Protein AF-A0A0L0SJF6-F1 (afdb_monomer)

Secondary structure (DSSP, 8-state):
--HHHHHHHHHHHHHHHHHH--HHHHHHHHHHHHHHHHTTTTGGGGGG--HHHHHHHHHHHHHHHHHHHHTT-HHHHHHHHHHHHHHHHHHHHHS--TTHHHHHHHHHHHHHHHHHHT-S-B-TTSPBPP---SBPPTTS-----SEEEEEEEE--TT--EETTEEHHHHHHHHHTPBPP-PPPTT---TTSPEEEEEES--HHHHHHHHHHHHHHS-TTSEEEEEEES-EESSPPPPTT--S---HHHHHHT-EEE-S-SSSTTTTEE-HHHHGGGGGS-EEEEEESTTGGGGGG----STT--EEEEEPPS---TTS-SEETTEEHHHHHHH-HHHHHHHHHT-SB--HHHHHHHHHHHHHHHHHHHHHHHH-TTS-HHHHHHTTSHHHHHHHHHHHHHHHHHHHBTTS--------HHHHHHHHHHHHHHHHHHHHHT-GGGB-

Radius of gyration: 22.89 Å; Cα contacts (8 Å, |Δi|>4): 664; chains: 1; bounding box: 53×50×69 Å

Structure (mmCIF, N/CA/C/O backbone):
data_AF-A0A0L0SJF6-F1
#
_entry.id   AF-A0A0L0SJF6-F1
#
loop_
_atom_site.group_PDB
_atom_site.id
_atom_site.type_symbol
_atom_site.label_atom_id
_atom_site.label_alt_id
_atom_site.label_comp_id
_atom_site.label_asym_id
_atom_site.label_entity_id
_atom_site.label_seq_id
_atom_site.pdbx_PDB_ins_code
_atom_site.Cartn_x
_atom_site.Cartn_y
_atom_site.Cartn_z
_atom_site.occupancy
_atom_site.B_iso_or_equiv
_atom_site.auth_seq_id
_atom_site.auth_comp_id
_atom_site.auth_asym_id
_atom_site.auth_atom_id
_atom_site.pdbx_PDB_model_num
ATOM 1 N N . MET A 1 1 ? 24.463 14.528 -17.185 1.00 25.77 1 MET A N 1
ATOM 2 C CA . MET A 1 1 ? 23.214 15.257 -17.525 1.00 25.77 1 MET A CA 1
ATOM 3 C C . MET A 1 1 ? 22.108 14.383 -18.149 1.00 25.77 1 MET A C 1
ATOM 5 O O . MET A 1 1 ? 21.000 14.875 -18.307 1.00 25.77 1 MET A O 1
ATOM 9 N N . LEU A 1 2 ? 22.338 13.094 -18.451 1.00 27.33 2 LEU A N 1
ATOM 10 C CA . LEU A 1 2 ? 21.364 12.219 -19.140 1.00 27.33 2 LEU A CA 1
ATOM 11 C C . LEU A 1 2 ? 20.447 11.380 -18.223 1.00 27.33 2 LEU A C 1
ATOM 13 O O . LEU A 1 2 ? 19.443 10.852 -18.693 1.00 27.33 2 LEU A O 1
ATOM 17 N N . THR A 1 3 ? 20.694 11.344 -16.911 1.00 34.25 3 THR A N 1
ATOM 18 C CA . THR A 1 3 ? 19.787 10.742 -15.909 1.00 34.25 3 THR A CA 1
ATOM 19 C C . THR A 1 3 ? 18.519 11.571 -15.656 1.00 34.25 3 THR A C 1
ATOM 21 O O . THR A 1 3 ? 17.515 11.037 -15.195 1.00 34.25 3 THR A O 1
ATOM 24 N N . LEU A 1 4 ? 18.523 12.863 -16.009 1.00 32.16 4 LEU A N 1
ATOM 25 C CA . LEU A 1 4 ? 17.382 13.776 -15.853 1.00 32.16 4 LEU A CA 1
ATOM 26 C C . LEU A 1 4 ? 16.389 13.733 -17.027 1.00 32.16 4 LEU A C 1
ATOM 28 O O . LEU A 1 4 ? 15.225 14.063 -16.846 1.00 32.16 4 LEU A O 1
ATOM 32 N N . SER A 1 5 ? 16.797 13.318 -18.229 1.00 37.94 5 SER A N 1
ATOM 33 C CA . SER A 1 5 ? 15.925 13.374 -19.419 1.00 37.94 5 SER A CA 1
ATOM 34 C C . SER A 1 5 ? 14.893 12.237 -19.469 1.00 37.94 5 SER A C 1
ATOM 36 O O . SER A 1 5 ? 13.788 12.424 -19.975 1.00 37.94 5 SER A O 1
ATOM 38 N N . ALA A 1 6 ? 15.209 11.070 -18.897 1.00 34.16 6 ALA A N 1
ATOM 39 C CA . ALA A 1 6 ? 14.229 9.997 -18.729 1.00 34.16 6 ALA A CA 1
ATOM 40 C C . ALA A 1 6 ? 13.171 10.345 -17.662 1.00 34.16 6 ALA A C 1
ATOM 42 O O . ALA A 1 6 ? 11.999 10.020 -17.872 1.00 34.16 6 ALA A O 1
ATOM 43 N N . ARG A 1 7 ? 13.581 11.067 -16.603 1.00 35.22 7 ARG A N 1
ATOM 44 C CA . ARG A 1 7 ? 12.722 11.595 -15.528 1.00 35.22 7 ARG A CA 1
ATOM 45 C C . ARG A 1 7 ? 11.691 12.594 -16.072 1.00 35.22 7 ARG A C 1
ATOM 47 O O . ARG A 1 7 ? 10.514 12.272 -16.088 1.00 35.22 7 ARG A O 1
ATOM 54 N N . HIS A 1 8 ? 12.131 13.671 -16.727 1.00 33.81 8 HIS A N 1
ATOM 55 C CA . HIS A 1 8 ? 11.254 14.779 -17.152 1.00 33.81 8 HIS A CA 1
ATOM 56 C C . HIS A 1 8 ? 10.077 14.429 -18.086 1.00 33.81 8 HIS A C 1
ATOM 58 O O . HIS A 1 8 ? 9.085 15.146 -18.096 1.00 33.81 8 HIS A O 1
ATOM 64 N N . ALA A 1 9 ? 10.151 13.361 -18.890 1.00 33.66 9 ALA A N 1
ATOM 65 C CA . ALA A 1 9 ? 9.023 12.941 -19.738 1.00 33.66 9 ALA A CA 1
ATOM 66 C C . ALA A 1 9 ? 8.171 11.822 -19.106 1.00 33.66 9 ALA A C 1
ATOM 68 O O . ALA A 1 9 ? 7.006 11.667 -19.460 1.00 33.66 9 ALA A O 1
ATOM 69 N N . ALA A 1 10 ? 8.739 11.034 -18.180 1.00 37.06 10 ALA A N 1
ATOM 70 C CA . ALA A 1 10 ? 7.968 10.127 -17.320 1.00 37.06 10 ALA A CA 1
ATOM 71 C C . ALA A 1 10 ? 7.165 10.918 -16.274 1.00 37.06 10 ALA A C 1
ATOM 73 O O . ALA A 1 10 ? 6.062 10.510 -15.918 1.00 37.06 10 ALA A O 1
ATOM 74 N N . ASP A 1 11 ? 7.676 12.088 -15.886 1.00 46.16 11 ASP A N 1
ATOM 75 C CA . ASP A 1 11 ? 6.993 13.038 -15.023 1.00 46.16 11 ASP A CA 1
ATOM 76 C C . ASP A 1 11 ? 5.649 13.472 -15.615 1.00 46.16 11 ASP A C 1
ATOM 78 O O . ASP A 1 11 ? 4.717 13.642 -14.859 1.00 46.16 11 ASP A O 1
ATOM 82 N N . ASN A 1 12 ? 5.444 13.568 -16.933 1.00 53.03 12 ASN A N 1
ATOM 83 C CA . ASN A 1 12 ? 4.171 14.116 -17.423 1.00 53.03 12 ASN A CA 1
ATOM 84 C C . ASN A 1 12 ? 2.961 13.198 -17.189 1.00 53.03 12 ASN A C 1
ATOM 86 O O . ASN A 1 12 ? 1.959 13.679 -16.682 1.00 53.03 12 ASN A O 1
ATOM 90 N N . VAL A 1 13 ? 3.034 11.895 -17.492 1.00 57.09 13 VAL A N 1
ATOM 91 C CA . VAL A 1 13 ? 1.899 10.976 -17.241 1.00 57.09 13 VAL A CA 1
ATOM 92 C C . VAL A 1 13 ? 1.857 10.549 -15.774 1.00 57.09 13 VAL A C 1
ATOM 94 O O . VAL A 1 13 ? 0.791 10.553 -15.169 1.00 57.09 13 VAL A O 1
ATOM 97 N N . ASN A 1 14 ? 3.013 10.246 -15.170 1.00 60.53 14 ASN A N 1
ATOM 98 C CA . ASN A 1 14 ? 3.079 9.840 -13.767 1.00 60.53 14 ASN A CA 1
ATOM 99 C C . ASN A 1 14 ? 2.757 11.010 -12.822 1.00 60.53 14 ASN A C 1
ATOM 101 O O . ASN A 1 14 ? 1.938 10.858 -11.932 1.00 60.53 14 ASN A O 1
ATOM 105 N N . SER A 1 15 ? 3.322 12.207 -13.023 1.00 63.84 15 SER A N 1
ATOM 106 C CA . SER A 1 15 ? 2.980 13.385 -12.202 1.00 63.84 15 SER A CA 1
ATOM 107 C C . SER A 1 15 ? 1.547 13.838 -12.440 1.00 63.84 15 SER A C 1
ATOM 109 O O . SER A 1 15 ? 0.907 14.267 -11.483 1.00 63.84 15 SER A O 1
ATOM 111 N N . TYR A 1 16 ? 1.022 13.730 -13.668 1.00 69.06 16 TYR A N 1
ATOM 112 C CA . TYR A 1 16 ? -0.388 14.028 -13.912 1.00 69.06 16 TYR A CA 1
ATOM 113 C C . TYR A 1 16 ? -1.283 13.059 -13.145 1.00 69.06 16 TYR A C 1
ATOM 115 O O . TYR A 1 16 ? -2.118 13.514 -12.368 1.00 69.06 16 TYR A O 1
ATOM 123 N N . TYR A 1 17 ? -1.051 11.750 -13.274 1.00 74.69 17 TYR A N 1
ATOM 124 C CA . TYR A 1 17 ? -1.789 10.731 -12.532 1.00 74.69 17 TYR A CA 1
ATOM 125 C C . TYR A 1 17 ? -1.666 10.913 -11.018 1.00 74.69 17 TYR A C 1
ATOM 127 O O . TYR A 1 17 ? -2.667 10.947 -10.322 1.00 74.69 17 TYR A O 1
ATOM 135 N N . LEU A 1 18 ? -0.462 11.099 -10.478 1.00 69.56 18 LEU A N 1
ATOM 136 C CA . LEU A 1 18 ? -0.279 11.269 -9.033 1.00 69.56 18 LEU A CA 1
ATOM 137 C C . LEU A 1 18 ? -0.963 12.540 -8.505 1.00 69.56 18 LEU A C 1
ATOM 139 O O . LEU A 1 18 ? -1.451 12.560 -7.375 1.00 69.56 18 LEU A O 1
ATOM 143 N N . ARG A 1 19 ? -1.051 13.591 -9.329 1.00 68.62 19 ARG A N 1
ATOM 144 C CA . ARG A 1 19 ? -1.711 14.852 -8.970 1.00 68.62 19 ARG A CA 1
ATOM 145 C C . ARG A 1 19 ? -3.231 14.791 -9.076 1.00 68.62 19 ARG A C 1
ATOM 147 O O . ARG A 1 19 ? -3.899 15.436 -8.278 1.00 68.62 19 ARG A O 1
ATOM 154 N N . THR A 1 20 ? -3.755 14.097 -10.079 1.00 67.31 20 THR A N 1
ATOM 155 C CA . THR A 1 20 ? -5.193 14.078 -10.401 1.00 67.31 20 THR A CA 1
ATOM 156 C C . THR A 1 20 ? -5.899 12.830 -9.897 1.00 67.31 20 THR A C 1
ATOM 158 O O . THR A 1 20 ? -7.112 12.845 -9.752 1.00 67.31 20 THR A O 1
ATOM 161 N N . ALA A 1 21 ? -5.140 11.766 -9.631 1.00 70.81 21 ALA A N 1
ATOM 162 C CA . ALA A 1 21 ? -5.625 10.416 -9.381 1.00 70.81 21 ALA A CA 1
ATOM 163 C C . ALA A 1 21 ? -6.576 9.884 -10.473 1.00 70.81 21 ALA A C 1
ATOM 165 O O . ALA A 1 21 ? -7.332 8.946 -10.234 1.00 70.81 21 ALA A O 1
ATOM 166 N N . ASP A 1 22 ? -6.503 10.454 -11.680 1.00 74.75 22 ASP A N 1
ATOM 167 C CA . ASP A 1 22 ? -7.380 10.123 -12.795 1.00 74.75 22 ASP A CA 1
ATOM 168 C C . ASP A 1 22 ? -6.898 8.848 -13.501 1.00 74.75 22 ASP A C 1
ATOM 170 O O . ASP A 1 22 ? -5.896 8.821 -14.229 1.00 74.75 22 ASP A O 1
ATOM 174 N N . THR A 1 23 ? -7.630 7.762 -13.265 1.00 75.38 23 THR A N 1
ATOM 175 C CA . THR A 1 23 ? -7.342 6.457 -13.869 1.00 75.38 23 THR A CA 1
ATOM 176 C C . THR A 1 23 ? -7.733 6.375 -15.349 1.00 75.38 23 THR A C 1
ATOM 178 O O . THR A 1 23 ? -7.183 5.536 -16.067 1.00 75.38 23 THR A O 1
ATOM 181 N N . GLY A 1 24 ? -8.610 7.258 -15.835 1.00 75.94 24 GLY A N 1
ATOM 182 C CA . GLY A 1 24 ? -9.007 7.352 -17.238 1.00 75.94 24 GLY A CA 1
ATOM 183 C C . GLY A 1 24 ? -7.846 7.797 -18.125 1.00 75.94 24 GLY A C 1
ATOM 184 O O . GLY A 1 24 ? -7.520 7.120 -19.102 1.00 75.94 24 GLY A O 1
ATOM 185 N N . HIS A 1 25 ? -7.123 8.845 -17.725 1.00 77.56 25 HIS A N 1
ATOM 186 C CA . HIS A 1 25 ? -5.898 9.273 -18.417 1.00 77.56 25 HIS A CA 1
ATOM 187 C C . HIS A 1 25 ? -4.817 8.186 -18.410 1.00 77.56 25 HIS A C 1
ATOM 189 O O . HIS A 1 25 ? -4.060 8.023 -19.373 1.00 77.56 25 HIS A O 1
ATOM 195 N N . LEU A 1 26 ? -4.739 7.409 -17.328 1.00 82.94 26 LEU A N 1
ATOM 196 C CA . LEU A 1 26 ? -3.815 6.284 -17.241 1.00 82.94 26 LEU A CA 1
ATOM 197 C C . LEU A 1 26 ? -4.202 5.154 -18.215 1.00 82.94 26 LEU A C 1
ATOM 199 O O . LEU A 1 26 ? -3.321 4.546 -18.828 1.00 82.94 26 LEU A O 1
ATOM 203 N N . LEU A 1 27 ? -5.500 4.906 -18.410 1.00 84.88 27 LEU A N 1
ATOM 204 C CA . LEU A 1 27 ? -6.021 3.943 -19.385 1.00 84.88 27 LEU A CA 1
ATOM 205 C C . LEU A 1 27 ? -5.790 4.396 -20.838 1.00 84.88 27 LEU A C 1
ATOM 207 O O . LEU A 1 27 ? -5.433 3.582 -21.696 1.00 84.88 27 LEU A O 1
ATOM 211 N N . GLU A 1 28 ? -5.934 5.689 -21.123 1.00 84.69 28 GLU A N 1
ATOM 212 C CA . GLU A 1 28 ? -5.570 6.263 -22.423 1.00 84.69 28 GLU A CA 1
ATOM 213 C C . GLU A 1 28 ? -4.071 6.112 -22.698 1.00 84.69 28 GLU A C 1
ATOM 215 O O . GLU A 1 28 ? -3.677 5.659 -23.776 1.00 84.69 28 GLU A O 1
ATOM 220 N N . ALA A 1 29 ? -3.228 6.405 -21.702 1.00 87.38 29 ALA A N 1
ATOM 221 C CA . ALA A 1 29 ? -1.789 6.199 -21.804 1.00 87.38 29 ALA A CA 1
ATOM 222 C C . ALA A 1 29 ? -1.449 4.725 -22.066 1.00 87.38 29 ALA A C 1
ATOM 224 O O . ALA A 1 29 ? -0.601 4.442 -22.911 1.00 87.38 29 ALA A O 1
ATOM 225 N N . TYR A 1 30 ? -2.123 3.784 -21.395 1.00 90.56 30 TYR A N 1
ATOM 226 C CA . TYR A 1 30 ? -1.966 2.351 -21.661 1.00 90.56 30 TYR A CA 1
ATOM 227 C C . TYR A 1 30 ? -2.294 2.016 -23.116 1.00 90.56 30 TYR A C 1
ATOM 229 O O . TYR A 1 30 ? -1.466 1.419 -23.797 1.00 90.56 30 TYR A O 1
ATOM 237 N N . THR A 1 31 ? -3.451 2.465 -23.609 1.00 90.69 31 THR A N 1
ATOM 238 C CA . THR A 1 31 ? -3.896 2.226 -24.993 1.00 90.69 31 THR A CA 1
ATOM 239 C C . THR A 1 31 ? -2.888 2.779 -26.002 1.00 90.69 31 THR A C 1
ATOM 241 O O . THR A 1 31 ? -2.570 2.138 -27.002 1.00 90.69 31 THR A O 1
ATOM 244 N N . PHE A 1 32 ? -2.335 3.962 -25.728 1.00 90.62 32 PHE A N 1
ATOM 245 C CA . PHE A 1 32 ? -1.298 4.570 -26.552 1.00 90.62 32 PHE A CA 1
ATOM 246 C C . PHE A 1 32 ? 0.006 3.761 -26.548 1.00 90.62 32 PHE A C 1
ATOM 248 O O . PHE A 1 32 ? 0.571 3.503 -27.612 1.00 90.62 32 PHE A O 1
ATOM 255 N N . TYR A 1 33 ? 0.491 3.346 -25.373 1.00 92.31 33 TYR A N 1
ATOM 256 C CA . TYR A 1 33 ? 1.709 2.543 -25.275 1.00 92.31 33 TYR A CA 1
ATOM 257 C C . TYR A 1 33 ? 1.539 1.160 -25.914 1.00 92.31 33 TYR A C 1
ATOM 259 O O . TYR A 1 33 ? 2.455 0.709 -26.601 1.00 92.31 33 TYR A O 1
ATOM 267 N N . GLU A 1 34 ? 0.381 0.523 -25.751 1.00 92.25 34 GLU A N 1
ATOM 268 C CA . GLU A 1 34 ? 0.047 -0.757 -26.384 1.00 92.25 34 GLU A CA 1
ATOM 269 C C . GLU A 1 34 ? 0.021 -0.621 -27.913 1.00 92.25 34 GLU A C 1
ATOM 271 O O . GLU A 1 34 ? 0.698 -1.375 -28.606 1.00 92.25 34 GLU A O 1
ATOM 276 N N . ALA A 1 35 ? -0.610 0.428 -28.451 1.00 90.38 35 ALA A N 1
ATOM 277 C CA . ALA A 1 35 ? -0.610 0.690 -29.892 1.00 90.38 35 ALA A CA 1
ATOM 278 C C . ALA A 1 35 ? 0.797 0.938 -30.467 1.00 90.38 35 ALA A C 1
ATOM 280 O O . ALA A 1 35 ? 1.050 0.640 -31.636 1.00 90.38 35 ALA A O 1
ATOM 281 N N . ILE A 1 36 ? 1.716 1.501 -29.674 1.00 89.62 36 ILE A N 1
ATOM 282 C CA . ILE A 1 36 ? 3.120 1.641 -30.075 1.00 89.62 36 ILE A CA 1
ATOM 283 C C . ILE A 1 36 ? 3.809 0.273 -30.164 1.00 89.62 36 ILE A C 1
ATOM 285 O O . ILE A 1 36 ? 4.594 0.066 -31.094 1.00 89.62 36 ILE A O 1
ATOM 289 N N . LEU A 1 37 ? 3.520 -0.633 -29.221 1.00 88.81 37 LEU A N 1
ATOM 290 C CA . LEU A 1 37 ? 4.062 -1.993 -29.219 1.00 88.81 37 LEU A CA 1
ATOM 291 C C . LEU A 1 37 ? 3.576 -2.757 -30.452 1.00 88.81 37 LEU A C 1
ATOM 293 O O . LEU A 1 37 ? 4.388 -3.255 -31.223 1.00 88.81 37 LEU A O 1
ATOM 297 N N . ASP A 1 38 ? 2.260 -2.760 -30.674 1.00 88.94 38 ASP A N 1
ATOM 298 C CA . ASP A 1 38 ? 1.601 -3.525 -31.740 1.00 88.94 38 ASP A CA 1
ATOM 299 C C . ASP A 1 38 ? 2.012 -3.076 -33.147 1.00 88.94 38 ASP A C 1
ATOM 301 O O . ASP A 1 38 ? 2.004 -3.857 -34.097 1.00 88.94 38 ASP A O 1
ATOM 305 N N . ARG A 1 39 ? 2.363 -1.797 -33.306 1.00 91.00 39 ARG A N 1
ATOM 306 C CA . ARG A 1 39 ? 2.792 -1.221 -34.589 1.00 91.00 39 ARG A CA 1
ATOM 307 C C . ARG A 1 39 ? 4.300 -1.262 -34.803 1.00 91.00 39 ARG A C 1
ATOM 309 O O . ARG A 1 39 ? 4.759 -0.723 -35.806 1.00 91.00 39 ARG A O 1
ATOM 316 N N . HIS A 1 40 ? 5.063 -1.859 -33.886 1.00 87.94 40 HIS A N 1
ATOM 317 C CA . HIS A 1 40 ? 6.495 -2.087 -34.074 1.00 87.94 40 HIS A CA 1
ATOM 318 C C . HIS A 1 40 ? 7.311 -0.804 -34.353 1.00 87.94 40 HIS A C 1
ATOM 320 O O . HIS A 1 40 ? 8.336 -0.835 -35.031 1.00 87.94 40 HIS A O 1
ATOM 326 N N . TYR A 1 41 ? 6.903 0.349 -33.797 1.00 86.50 41 TYR A N 1
ATOM 327 C CA . TYR A 1 41 ? 7.525 1.661 -34.086 1.00 86.50 41 TYR A CA 1
ATOM 328 C C . TYR A 1 41 ? 9.030 1.748 -33.783 1.00 86.50 41 TYR A C 1
ATOM 330 O O . TYR A 1 41 ? 9.687 2.696 -34.214 1.00 86.50 41 TYR A O 1
ATOM 338 N N . PHE A 1 42 ? 9.567 0.823 -32.986 1.00 87.44 42 PHE A N 1
ATOM 339 C CA . PHE A 1 42 ? 10.956 0.833 -32.539 1.00 87.44 42 PHE A CA 1
ATOM 340 C C . PHE A 1 42 ? 11.802 -0.326 -33.090 1.00 87.44 42 PHE A C 1
ATOM 342 O O . PHE A 1 42 ? 12.903 -0.547 -32.575 1.00 87.44 42 PHE A O 1
ATOM 349 N N . ASP A 1 43 ? 11.327 -1.070 -34.089 1.00 85.81 43 ASP A N 1
ATOM 350 C CA . ASP A 1 43 ? 12.064 -2.226 -34.618 1.00 85.81 43 ASP A CA 1
ATOM 351 C C . ASP A 1 43 ? 13.360 -1.804 -35.327 1.00 85.81 43 ASP A C 1
ATOM 353 O O . ASP A 1 43 ? 14.431 -2.296 -34.974 1.00 85.81 43 ASP A O 1
ATOM 357 N N . ASP A 1 44 ? 13.307 -0.771 -36.170 1.00 86.25 44 ASP A N 1
ATOM 358 C CA . ASP A 1 44 ? 14.470 -0.299 -36.947 1.00 86.25 44 ASP A CA 1
ATOM 359 C C . ASP A 1 44 ? 15.417 0.618 -36.148 1.00 86.25 44 ASP A C 1
ATOM 361 O O . ASP A 1 44 ? 16.399 1.164 -36.656 1.00 86.25 44 ASP A O 1
ATOM 365 N N . VAL A 1 45 ? 15.124 0.872 -34.870 1.00 86.75 45 VAL A N 1
ATOM 366 C CA . VAL A 1 45 ? 15.862 1.882 -34.102 1.00 86.75 45 VAL A CA 1
ATOM 367 C C . VAL A 1 45 ? 17.312 1.471 -33.838 1.00 86.75 45 VAL A C 1
ATOM 369 O O . VAL A 1 45 ? 18.196 2.335 -33.821 1.00 86.75 45 VAL A O 1
ATOM 372 N N . MET A 1 46 ? 17.571 0.175 -33.670 1.00 83.56 46 MET A N 1
ATOM 373 C CA . MET A 1 46 ? 18.932 -0.340 -33.500 1.00 83.56 46 MET A CA 1
ATOM 374 C C . MET A 1 46 ? 19.767 -0.192 -34.782 1.00 83.56 46 MET A C 1
ATOM 376 O O . MET A 1 46 ? 20.961 0.101 -34.693 1.00 83.56 46 MET A O 1
ATOM 380 N N . ASP A 1 47 ? 19.140 -0.246 -35.963 1.00 86.62 47 ASP A N 1
ATOM 381 C CA . ASP A 1 47 ? 19.821 -0.120 -37.262 1.00 86.62 47 ASP A CA 1
ATOM 382 C C . ASP A 1 47 ? 20.443 1.260 -37.476 1.00 86.62 47 ASP A C 1
ATOM 384 O O . ASP A 1 47 ? 21.438 1.407 -38.188 1.00 86.62 47 ASP A O 1
ATOM 388 N N . THR A 1 48 ? 19.910 2.281 -36.798 1.00 86.50 48 THR A N 1
ATOM 389 C CA . THR A 1 48 ? 20.479 3.633 -36.837 1.00 86.50 48 THR A CA 1
ATOM 390 C C . THR A 1 48 ? 21.894 3.693 -36.260 1.00 86.50 48 THR A C 1
ATOM 392 O O . THR A 1 48 ? 22.630 4.625 -36.573 1.00 86.50 48 THR A O 1
ATOM 395 N N . LYS A 1 49 ? 22.281 2.733 -35.402 1.00 86.75 49 LYS A N 1
ATOM 396 C CA . LYS A 1 49 ? 23.527 2.726 -34.610 1.00 86.75 49 LYS A CA 1
ATOM 397 C C . LYS A 1 49 ? 23.733 3.976 -33.745 1.00 86.75 49 LYS A C 1
ATOM 399 O O . LYS A 1 49 ? 24.832 4.231 -33.255 1.00 86.75 49 LYS A O 1
ATOM 404 N N . ILE A 1 50 ? 22.677 4.761 -33.521 1.00 89.31 50 ILE A N 1
ATOM 405 C CA . ILE A 1 50 ? 22.715 5.963 -32.689 1.00 89.31 50 ILE A CA 1
ATOM 406 C C . ILE A 1 50 ? 22.158 5.609 -31.309 1.00 89.31 50 ILE A C 1
ATOM 408 O O . ILE A 1 50 ? 20.944 5.491 -31.125 1.00 89.31 50 ILE A O 1
ATOM 412 N N . ALA A 1 51 ? 23.038 5.523 -30.307 1.00 88.75 51 ALA A N 1
ATOM 413 C CA . ALA A 1 51 ? 22.672 5.190 -28.926 1.00 88.75 51 ALA A CA 1
ATOM 414 C C . ALA A 1 51 ? 21.543 6.071 -28.364 1.00 88.75 51 ALA A C 1
ATOM 416 O O . ALA A 1 51 ? 20.624 5.581 -27.714 1.00 88.75 51 ALA A O 1
ATOM 417 N N . TYR A 1 52 ? 21.534 7.370 -28.672 1.00 87.94 52 TYR A N 1
ATOM 418 C CA . TYR A 1 52 ? 20.460 8.261 -28.227 1.00 87.94 52 TYR A CA 1
ATOM 419 C C . TYR A 1 52 ? 19.069 7.869 -28.769 1.00 87.94 52 TYR A C 1
ATOM 421 O O . TYR A 1 52 ? 18.070 8.035 -28.064 1.00 87.94 52 TYR A O 1
ATOM 429 N N . VAL A 1 53 ? 18.988 7.351 -30.000 1.00 87.25 53 VAL A N 1
ATOM 430 C CA . VAL A 1 53 ? 17.727 6.902 -30.612 1.00 87.25 53 VAL A CA 1
ATOM 431 C C . VAL A 1 53 ? 17.309 5.564 -30.001 1.00 87.25 53 VAL A C 1
ATOM 433 O O . VAL A 1 53 ? 16.163 5.441 -29.575 1.00 87.25 53 VAL A O 1
ATOM 436 N N . ALA A 1 54 ? 18.244 4.626 -29.824 1.00 87.94 54 ALA A N 1
ATOM 437 C CA . ALA A 1 54 ? 18.008 3.354 -29.132 1.00 87.94 54 ALA A CA 1
ATOM 438 C C . ALA A 1 54 ? 17.530 3.523 -27.685 1.00 87.94 54 ALA A C 1
ATOM 440 O O . ALA A 1 54 ? 16.580 2.867 -27.250 1.00 87.94 54 ALA A O 1
ATOM 441 N N . ALA A 1 55 ? 18.074 4.508 -26.968 1.00 89.88 55 ALA A N 1
ATOM 442 C CA . ALA A 1 55 ? 17.622 4.849 -25.625 1.00 89.88 55 ALA A CA 1
ATOM 443 C C . ALA A 1 55 ? 16.143 5.286 -25.580 1.00 89.88 55 ALA A C 1
ATOM 445 O O . ALA A 1 55 ? 15.517 5.195 -24.523 1.00 89.88 55 ALA A O 1
ATOM 446 N N . LYS A 1 56 ? 15.538 5.738 -26.693 1.00 89.94 56 LYS A N 1
ATOM 447 C CA . LYS A 1 56 ? 14.096 6.045 -26.735 1.00 89.94 56 LYS A CA 1
ATOM 448 C C . LYS A 1 56 ? 13.245 4.790 -26.546 1.00 89.94 56 LYS A C 1
ATOM 450 O O . LYS A 1 56 ? 12.255 4.870 -25.822 1.00 89.94 56 LYS A O 1
ATOM 455 N N . ARG A 1 57 ? 13.654 3.644 -27.105 1.00 90.69 57 ARG A N 1
ATOM 456 C CA . ARG A 1 57 ? 12.954 2.360 -26.938 1.00 90.69 57 ARG A CA 1
ATOM 457 C C . ARG A 1 57 ? 13.022 1.870 -25.489 1.00 90.69 57 ARG A C 1
ATOM 459 O O . ARG A 1 57 ? 11.997 1.527 -24.910 1.00 90.69 57 ARG A O 1
ATOM 466 N N . LEU A 1 58 ? 14.198 1.953 -24.861 1.00 91.75 58 LEU A N 1
ATOM 467 C CA . LEU A 1 58 ? 14.374 1.637 -23.434 1.00 91.75 58 LEU A CA 1
ATOM 468 C C . LEU A 1 58 ? 13.501 2.527 -22.538 1.00 91.75 58 LEU A C 1
ATOM 470 O O . LEU A 1 58 ? 12.807 2.058 -21.637 1.00 91.75 58 LEU A O 1
ATOM 474 N N . ARG A 1 59 ? 13.488 3.833 -22.825 1.00 90.62 59 ARG A N 1
ATOM 475 C CA . ARG A 1 59 ? 12.643 4.809 -22.129 1.00 90.62 59 ARG A CA 1
ATOM 476 C C . ARG A 1 59 ? 11.150 4.563 -22.347 1.00 90.62 59 ARG A C 1
ATOM 478 O O . ARG A 1 59 ? 10.375 4.916 -21.462 1.00 90.62 59 ARG A O 1
ATOM 485 N N . TYR A 1 60 ? 10.742 4.066 -23.510 1.00 91.12 60 TYR A N 1
ATOM 486 C CA . TYR A 1 60 ? 9.364 3.670 -23.791 1.00 91.12 60 TYR A CA 1
ATOM 487 C C . TYR A 1 60 ? 8.980 2.453 -22.941 1.00 91.12 60 TYR A C 1
ATOM 489 O O . TYR A 1 60 ? 8.029 2.547 -22.170 1.00 91.12 60 TYR A O 1
ATOM 497 N N . CYS A 1 61 ? 9.781 1.383 -22.983 1.00 92.00 61 CYS A N 1
ATOM 498 C CA . CYS A 1 61 ? 9.529 0.147 -22.238 1.00 92.00 61 CYS A CA 1
ATOM 499 C C . CYS A 1 61 ? 9.412 0.418 -20.730 1.00 92.00 61 CYS A C 1
ATOM 501 O O . CYS A 1 61 ? 8.465 -0.021 -20.081 1.00 92.00 61 CYS A O 1
ATOM 503 N N . ALA A 1 62 ? 10.322 1.234 -20.185 1.00 91.06 62 ALA A N 1
ATOM 504 C CA . ALA A 1 62 ? 10.283 1.638 -18.784 1.00 91.06 62 ALA A CA 1
ATOM 505 C C . ALA A 1 62 ? 8.989 2.378 -18.406 1.00 91.06 62 ALA A C 1
ATOM 507 O O . ALA A 1 62 ? 8.427 2.120 -17.344 1.00 91.06 62 ALA A O 1
ATOM 508 N N . ARG A 1 63 ? 8.495 3.280 -19.265 1.00 87.88 63 ARG A N 1
ATOM 509 C CA . ARG A 1 63 ? 7.246 4.016 -19.007 1.00 87.88 63 ARG A CA 1
ATOM 510 C C . ARG A 1 63 ? 6.020 3.133 -19.137 1.00 87.88 63 ARG A C 1
ATOM 512 O O . ARG A 1 63 ? 5.128 3.234 -18.300 1.00 87.88 63 ARG A O 1
ATOM 519 N N . PHE A 1 64 ? 5.987 2.269 -20.146 1.00 91.69 64 PHE A N 1
ATOM 520 C CA . PHE A 1 64 ? 4.868 1.359 -20.323 1.00 91.69 64 PHE A CA 1
ATOM 521 C C . PHE A 1 64 ? 4.742 0.412 -19.124 1.00 91.69 64 PHE A C 1
ATOM 523 O O . PHE A 1 64 ? 3.637 0.190 -18.634 1.00 91.69 64 PHE A O 1
ATOM 530 N N . MET A 1 65 ? 5.870 -0.035 -18.560 1.00 90.31 65 MET A N 1
ATOM 531 C CA . MET A 1 65 ? 5.870 -0.836 -17.336 1.00 90.31 65 MET A CA 1
ATOM 532 C C . MET A 1 65 ? 5.262 -0.080 -16.144 1.00 90.31 65 MET A C 1
ATOM 534 O O . MET A 1 65 ? 4.435 -0.654 -15.441 1.00 90.31 65 MET A O 1
ATOM 538 N N . ILE A 1 66 ? 5.604 1.206 -15.942 1.00 89.19 66 ILE A N 1
ATOM 539 C CA . ILE A 1 66 ? 4.984 2.063 -14.904 1.00 89.19 66 ILE A CA 1
ATOM 540 C C . ILE A 1 66 ? 3.470 2.115 -15.084 1.00 89.19 66 ILE A C 1
ATOM 542 O O . ILE A 1 66 ? 2.741 1.869 -14.129 1.00 89.19 66 ILE A O 1
ATOM 546 N N . VAL A 1 67 ? 2.993 2.379 -16.302 1.00 89.94 67 VAL A N 1
ATOM 547 C CA . VAL A 1 67 ? 1.553 2.429 -16.589 1.00 89.94 67 VAL A CA 1
ATOM 548 C C . VAL A 1 67 ? 0.876 1.085 -16.309 1.00 89.94 67 VAL A C 1
ATOM 550 O O . VAL A 1 67 ? -0.165 1.057 -15.657 1.00 89.94 67 VAL A O 1
ATOM 553 N N . CYS A 1 68 ? 1.478 -0.034 -16.724 1.00 90.12 68 CYS A N 1
ATOM 554 C CA . CYS A 1 68 ? 0.940 -1.369 -16.451 1.00 90.12 68 CYS A CA 1
ATOM 555 C C . CYS A 1 68 ? 0.859 -1.660 -14.947 1.00 90.12 68 CYS A C 1
ATOM 557 O O . CYS A 1 68 ? -0.170 -2.143 -14.481 1.00 90.12 68 CYS A O 1
ATOM 559 N N . MET A 1 69 ? 1.898 -1.323 -14.175 1.00 87.12 69 MET A N 1
ATOM 560 C CA . MET A 1 69 ? 1.874 -1.473 -12.716 1.00 87.12 69 MET A CA 1
ATOM 561 C C . MET A 1 69 ? 0.782 -0.604 -12.092 1.00 87.12 69 MET A C 1
ATOM 563 O O . MET A 1 69 ? -0.031 -1.106 -11.321 1.00 87.12 69 MET A O 1
ATOM 567 N N . LEU A 1 70 ? 0.712 0.679 -12.457 1.00 86.69 70 LEU A N 1
ATOM 568 C CA . LEU A 1 70 ? -0.297 1.598 -11.931 1.00 86.69 70 LEU A CA 1
ATOM 569 C C . LEU A 1 70 ? -1.731 1.185 -12.298 1.00 86.69 70 LEU A C 1
ATOM 571 O O . LEU A 1 70 ? -2.638 1.552 -11.564 1.00 86.69 70 LEU A O 1
ATOM 575 N N . LEU A 1 71 ? -1.948 0.399 -13.362 1.00 86.62 71 LEU A N 1
ATOM 576 C CA . LEU A 1 71 ? -3.237 -0.215 -13.741 1.00 86.62 71 LEU A CA 1
ATOM 577 C C . LEU A 1 71 ? -3.432 -1.653 -13.225 1.00 86.62 71 LEU A C 1
ATOM 579 O O . LEU A 1 71 ? -4.390 -2.320 -13.624 1.00 86.62 71 LEU A O 1
ATOM 583 N N . ASN A 1 72 ? -2.528 -2.145 -12.374 1.00 86.19 72 ASN A N 1
ATOM 584 C CA . ASN A 1 72 ? -2.523 -3.517 -11.863 1.00 86.19 72 ASN A CA 1
ATOM 585 C C . ASN A 1 72 ? -2.549 -4.598 -12.974 1.00 86.19 72 ASN A C 1
ATOM 587 O O . ASN A 1 72 ? -3.129 -5.667 -12.808 1.00 86.19 72 ASN A O 1
ATOM 591 N N . ARG A 1 73 ? -1.935 -4.326 -14.135 1.00 87.62 73 ARG A N 1
ATOM 592 C CA . ARG A 1 73 ? -1.787 -5.254 -15.276 1.00 87.62 73 ARG A CA 1
ATOM 593 C C . ARG A 1 73 ? -0.475 -6.031 -15.170 1.00 87.62 73 ARG A C 1
ATOM 595 O O . ARG A 1 73 ? 0.465 -5.813 -15.938 1.00 87.62 73 ARG A O 1
ATOM 602 N N . LEU A 1 74 ? -0.373 -6.876 -14.143 1.00 84.44 74 LEU A N 1
ATOM 603 C CA . LEU A 1 74 ? 0.877 -7.564 -13.797 1.00 84.44 74 LEU A CA 1
ATOM 604 C C . LEU A 1 74 ? 1.323 -8.577 -14.860 1.00 84.44 74 LEU A C 1
ATOM 606 O O . LEU A 1 74 ? 2.519 -8.768 -15.052 1.00 84.44 74 LEU A O 1
ATOM 610 N N . ASP A 1 75 ? 0.388 -9.161 -15.605 1.00 85.44 75 ASP A N 1
ATOM 611 C CA . ASP A 1 75 ? 0.647 -10.008 -16.771 1.00 85.44 75 ASP A CA 1
ATOM 612 C C . ASP A 1 75 ? 1.500 -9.282 -17.827 1.00 85.44 75 ASP A C 1
ATOM 614 O O . ASP A 1 75 ? 2.520 -9.802 -18.285 1.00 85.44 75 ASP A O 1
ATOM 618 N N . ARG A 1 76 ? 1.148 -8.031 -18.146 1.00 89.44 76 ARG A N 1
ATOM 619 C CA . ARG A 1 76 ? 1.923 -7.188 -19.063 1.00 89.44 76 ARG A CA 1
ATOM 620 C C . ARG A 1 76 ? 3.273 -6.797 -18.474 1.00 89.44 76 ARG A C 1
ATOM 622 O O . ARG A 1 76 ? 4.263 -6.771 -19.201 1.00 89.44 76 ARG A O 1
ATOM 629 N N . VAL A 1 77 ? 3.346 -6.551 -17.165 1.00 90.44 77 VAL A N 1
ATOM 630 C CA . VAL A 1 77 ? 4.614 -6.259 -16.472 1.00 90.44 77 VAL A CA 1
ATOM 631 C C . VAL A 1 77 ? 5.611 -7.415 -16.627 1.00 90.44 77 VAL A C 1
ATOM 633 O O . VAL A 1 77 ? 6.776 -7.158 -16.938 1.00 90.44 77 VAL A O 1
ATOM 636 N N . GLN A 1 78 ? 5.165 -8.674 -16.502 1.00 89.12 78 GLN A N 1
ATOM 637 C CA . GLN A 1 78 ? 6.030 -9.848 -16.713 1.00 89.12 78 GLN A CA 1
ATOM 638 C C . GLN A 1 78 ? 6.597 -9.907 -18.140 1.00 89.12 78 GLN A C 1
ATOM 640 O O . GLN A 1 78 ? 7.766 -10.232 -18.341 1.00 89.12 78 GLN A O 1
ATOM 645 N N . VAL A 1 79 ? 5.791 -9.568 -19.149 1.00 91.75 79 VAL A N 1
ATOM 646 C CA . VAL A 1 79 ? 6.255 -9.537 -20.546 1.00 91.75 79 VAL A CA 1
ATOM 647 C C . VAL A 1 79 ? 7.285 -8.422 -20.749 1.00 91.75 79 VAL A C 1
ATOM 649 O O . VAL A 1 79 ? 8.360 -8.654 -21.310 1.00 91.75 79 VAL A O 1
ATOM 652 N N . LEU A 1 80 ? 6.992 -7.222 -20.242 1.00 93.25 80 LEU A N 1
ATOM 653 C CA . LEU A 1 80 ? 7.833 -6.040 -20.424 1.00 93.25 80 LEU A CA 1
ATOM 654 C C . LEU A 1 80 ? 9.187 -6.152 -19.715 1.00 93.25 80 LEU A C 1
ATOM 656 O O . LEU A 1 80 ? 10.183 -5.677 -20.255 1.00 93.25 80 LEU A O 1
ATOM 660 N N . VAL A 1 81 ? 9.276 -6.798 -18.546 1.00 94.31 81 VAL A N 1
ATOM 661 C CA . VAL A 1 81 ? 10.573 -6.972 -17.861 1.00 94.31 81 VAL A CA 1
ATOM 662 C C . VAL A 1 81 ? 11.510 -7.904 -18.641 1.00 94.31 81 VAL A C 1
ATOM 664 O O . VAL A 1 81 ? 12.723 -7.673 -18.695 1.00 94.31 81 VAL A O 1
ATOM 667 N N . VAL A 1 82 ? 10.956 -8.919 -19.313 1.00 95.00 82 VAL A N 1
ATOM 668 C CA . VAL A 1 82 ? 11.713 -9.812 -20.202 1.00 95.00 82 VAL A CA 1
ATOM 669 C C . VAL A 1 82 ? 12.150 -9.075 -21.467 1.00 95.00 82 VAL A C 1
ATOM 671 O O . VAL A 1 82 ? 13.295 -9.235 -21.896 1.00 95.00 82 VAL A O 1
ATOM 674 N N . GLU A 1 83 ? 11.280 -8.252 -22.058 1.00 93.44 83 GLU A N 1
ATOM 675 C CA . GLU A 1 83 ? 11.653 -7.414 -23.202 1.00 93.44 83 GLU A CA 1
ATOM 676 C C . GLU A 1 83 ? 12.757 -6.421 -22.822 1.00 93.44 83 GLU A C 1
ATOM 678 O O . GLU A 1 83 ? 13.792 -6.370 -23.487 1.00 93.44 83 GLU A O 1
ATOM 683 N N . MET A 1 84 ? 12.603 -5.708 -21.705 1.00 94.50 84 MET A N 1
ATOM 684 C CA . MET A 1 84 ? 13.593 -4.754 -21.210 1.00 94.50 84 MET A CA 1
ATOM 685 C C . MET A 1 84 ? 14.975 -5.391 -21.048 1.00 94.50 84 MET A C 1
ATOM 687 O O . MET A 1 84 ? 15.970 -4.778 -21.430 1.00 94.50 84 MET A O 1
ATOM 691 N N . LYS A 1 85 ? 15.051 -6.630 -20.540 1.00 97.00 85 LYS A N 1
ATOM 692 C CA . LYS A 1 85 ? 16.315 -7.378 -20.452 1.00 97.00 85 LYS A CA 1
ATOM 693 C C . LYS A 1 85 ? 17.001 -7.469 -21.813 1.00 97.00 85 LYS A C 1
ATOM 695 O O . LYS A 1 85 ? 18.156 -7.074 -21.947 1.00 97.00 85 LYS A O 1
ATOM 700 N N . LYS A 1 86 ? 16.271 -7.960 -22.822 1.00 94.94 86 LYS A N 1
ATOM 701 C CA . LYS A 1 86 ? 16.785 -8.141 -24.187 1.00 94.94 86 LYS A CA 1
ATOM 702 C C . LYS A 1 86 ? 17.278 -6.815 -24.760 1.00 94.94 86 LYS A C 1
ATOM 704 O O . LYS A 1 86 ? 18.373 -6.761 -25.312 1.00 94.94 86 LYS A O 1
ATOM 709 N N . LEU A 1 87 ? 16.496 -5.750 -24.579 1.00 93.12 87 LEU A N 1
ATOM 710 C CA . LEU A 1 87 ? 16.836 -4.421 -25.078 1.00 93.12 87 LEU A CA 1
ATOM 711 C C . LEU A 1 87 ? 18.081 -3.846 -24.404 1.00 93.12 87 LEU A C 1
ATOM 713 O O . LEU A 1 87 ? 18.928 -3.281 -25.086 1.00 93.12 87 LEU A O 1
ATOM 717 N N . VAL A 1 88 ? 18.219 -3.992 -23.084 1.00 95.50 88 VAL A N 1
ATOM 718 C CA . VAL A 1 88 ? 19.401 -3.516 -22.349 1.00 95.50 88 VAL A CA 1
ATOM 719 C C . VAL A 1 88 ? 20.651 -4.297 -22.750 1.00 95.50 88 VAL A C 1
ATOM 721 O O . VAL A 1 88 ? 21.708 -3.693 -22.939 1.00 95.50 88 VAL A O 1
ATOM 724 N N . ASP A 1 89 ? 20.536 -5.615 -22.922 1.00 95.62 89 ASP A N 1
ATOM 725 C CA . ASP A 1 89 ? 21.653 -6.462 -23.341 1.00 95.62 89 ASP A CA 1
ATOM 726 C C . ASP A 1 89 ? 22.125 -6.101 -24.762 1.00 95.62 89 ASP A C 1
ATOM 728 O O . ASP A 1 89 ? 23.327 -5.929 -24.980 1.00 95.62 89 ASP A O 1
ATOM 732 N N . GLN A 1 90 ? 21.198 -5.903 -25.708 1.00 92.81 90 GLN A N 1
ATOM 733 C CA . GLN A 1 90 ? 21.503 -5.433 -27.069 1.00 92.81 90 GLN A CA 1
ATOM 734 C C . GLN A 1 90 ? 22.108 -4.027 -27.064 1.00 92.81 90 GLN A C 1
ATOM 736 O O . GLN A 1 90 ? 23.172 -3.808 -27.639 1.00 92.81 90 GLN A O 1
ATOM 741 N N . PHE A 1 91 ? 21.483 -3.084 -26.354 1.00 93.25 91 PHE A N 1
ATOM 742 C CA . PHE A 1 91 ? 21.948 -1.702 -26.234 1.00 93.25 91 PHE A CA 1
ATOM 743 C C . PHE A 1 91 ? 23.387 -1.620 -25.716 1.00 93.25 91 PHE A C 1
ATOM 745 O O . PHE A 1 91 ? 24.208 -0.882 -26.258 1.00 93.25 91 PHE A O 1
ATOM 752 N N . ALA A 1 92 ? 23.712 -2.413 -24.694 1.00 94.62 92 ALA A N 1
ATOM 753 C CA . ALA A 1 92 ? 25.043 -2.421 -24.111 1.00 94.62 92 ALA A CA 1
ATOM 754 C C . ALA A 1 92 ? 26.074 -3.176 -24.964 1.00 94.62 92 ALA A C 1
ATOM 756 O O . ALA A 1 92 ? 27.246 -2.822 -24.928 1.00 94.62 92 ALA A O 1
ATOM 757 N N . LYS A 1 93 ? 25.666 -4.214 -25.704 1.00 94.31 93 LYS A N 1
ATOM 758 C CA . LYS A 1 93 ? 26.574 -5.028 -26.525 1.00 94.31 93 LYS A CA 1
ATOM 759 C C . LYS A 1 93 ? 26.879 -4.395 -27.883 1.00 94.31 93 LYS A C 1
ATOM 761 O O . LYS A 1 93 ? 28.014 -4.469 -28.339 1.00 94.31 93 LYS A O 1
ATOM 766 N N . GLU A 1 94 ? 25.872 -3.837 -28.546 1.00 93.06 94 GLU A N 1
ATOM 767 C CA . GLU A 1 94 ? 25.970 -3.395 -29.942 1.00 93.06 94 GLU A CA 1
ATOM 768 C C . GLU A 1 94 ? 26.391 -1.931 -30.072 1.00 93.06 94 GLU A C 1
ATOM 770 O O . GLU A 1 94 ? 27.106 -1.585 -31.011 1.00 93.06 94 GLU A O 1
ATOM 775 N N . LEU A 1 95 ? 25.960 -1.076 -29.139 1.00 91.56 95 LEU A N 1
ATOM 776 C CA . LEU A 1 95 ? 26.201 0.371 -29.196 1.00 91.56 95 LEU A CA 1
ATOM 777 C C . LEU A 1 95 ? 27.234 0.851 -28.166 1.00 91.56 95 LEU A C 1
ATOM 779 O O . LEU A 1 95 ? 27.748 1.956 -28.300 1.00 91.56 95 LEU A O 1
ATOM 783 N N . ASP A 1 96 ? 27.493 0.039 -27.136 1.00 92.19 96 ASP A N 1
ATOM 784 C CA . ASP A 1 96 ? 28.424 0.276 -26.023 1.00 92.19 96 ASP A CA 1
ATOM 785 C C . ASP A 1 96 ? 28.470 1.714 -25.445 1.00 92.19 96 ASP A C 1
ATOM 787 O O . ASP A 1 96 ? 29.553 2.253 -25.211 1.00 92.19 96 ASP A O 1
ATOM 791 N N . PRO A 1 97 ? 27.327 2.375 -25.178 1.00 92.81 97 PRO A N 1
ATOM 792 C CA . PRO A 1 97 ? 27.329 3.780 -24.781 1.00 92.81 97 PRO A CA 1
ATOM 793 C C . PRO A 1 97 ? 27.766 3.986 -23.326 1.00 92.81 97 PRO A C 1
ATOM 795 O O . PRO A 1 97 ? 27.632 3.098 -22.481 1.00 92.81 97 PRO A O 1
ATOM 798 N N . ASP A 1 98 ? 28.204 5.203 -22.997 1.00 91.50 98 ASP A N 1
ATOM 799 C CA . ASP A 1 98 ? 28.646 5.578 -21.643 1.00 91.50 98 ASP A CA 1
ATOM 800 C C . ASP A 1 98 ? 27.577 5.328 -20.562 1.00 91.50 98 ASP A C 1
ATOM 802 O O . ASP A 1 98 ? 27.895 5.027 -19.411 1.00 91.50 98 ASP A O 1
ATOM 806 N N . ASP A 1 99 ? 26.291 5.431 -20.916 1.00 90.19 99 ASP A N 1
ATOM 807 C CA . ASP A 1 99 ? 25.161 5.253 -20.000 1.00 90.19 99 ASP A CA 1
ATOM 808 C C . ASP A 1 99 ? 24.667 3.797 -19.880 1.00 90.19 99 ASP A C 1
ATOM 810 O O . ASP A 1 99 ? 23.702 3.541 -19.152 1.00 90.19 99 ASP A O 1
ATOM 814 N N . LYS A 1 100 ? 25.340 2.824 -20.517 1.00 92.31 100 LYS A N 1
ATOM 815 C CA . LYS A 1 100 ? 24.960 1.395 -20.500 1.00 92.31 100 LYS A CA 1
ATOM 816 C C . LYS A 1 100 ? 24.791 0.825 -19.093 1.00 92.31 100 LYS A C 1
ATOM 818 O O . LYS A 1 100 ? 23.855 0.069 -18.839 1.00 92.31 100 LYS A O 1
ATOM 823 N N . GLU A 1 101 ? 25.651 1.213 -18.151 1.00 94.19 101 GLU A N 1
ATOM 824 C CA . GLU A 1 101 ? 25.561 0.718 -16.773 1.00 94.19 101 GLU A CA 1
ATOM 825 C C . GLU A 1 101 ? 24.372 1.327 -16.019 1.00 94.19 101 GLU A C 1
ATOM 827 O O . GLU A 1 101 ? 23.753 0.662 -15.188 1.00 94.19 101 GLU A O 1
ATOM 832 N N . GLY A 1 102 ? 23.982 2.557 -16.370 1.00 92.19 102 GLY A N 1
ATOM 833 C CA . GLY A 1 102 ? 22.747 3.164 -15.881 1.00 92.19 102 GLY A CA 1
ATOM 834 C C . GLY A 1 102 ? 21.527 2.333 -16.277 1.00 92.19 102 GLY A C 1
ATOM 835 O O . GLY A 1 102 ? 20.699 2.016 -15.427 1.00 92.19 102 GLY A O 1
ATOM 836 N N . TRP A 1 103 ? 21.466 1.894 -17.535 1.00 94.25 103 TRP A N 1
ATOM 837 C CA . TRP A 1 103 ? 20.388 1.041 -18.040 1.00 94.25 103 TRP A CA 1
ATOM 838 C C . TRP A 1 103 ? 20.404 -0.376 -17.465 1.00 94.25 103 TRP A C 1
ATOM 840 O O . TRP A 1 103 ? 19.344 -0.899 -17.120 1.00 94.25 103 TRP A O 1
ATOM 850 N N . ARG A 1 104 ? 21.585 -0.978 -17.268 1.00 95.25 104 ARG A N 1
ATOM 851 C CA . ARG A 1 104 ? 21.710 -2.256 -16.544 1.00 95.25 104 ARG A CA 1
ATOM 852 C C . ARG A 1 104 ? 21.221 -2.149 -15.110 1.00 95.25 104 ARG A C 1
ATOM 854 O O . ARG A 1 104 ? 20.533 -3.049 -14.638 1.00 95.25 104 ARG A O 1
ATOM 861 N N . LYS A 1 105 ? 21.546 -1.058 -14.414 1.00 93.25 105 LYS A N 1
ATOM 862 C CA . LYS A 1 105 ? 21.003 -0.789 -13.081 1.00 93.25 105 LYS A CA 1
ATOM 863 C C . LYS A 1 105 ? 19.482 -0.629 -13.128 1.00 93.25 105 LYS A C 1
ATOM 865 O O . LYS A 1 105 ? 18.808 -1.254 -12.324 1.00 93.25 105 LYS A O 1
ATOM 870 N N . THR A 1 106 ? 18.940 0.135 -14.080 1.00 92.19 106 THR A N 1
ATOM 871 C CA . THR A 1 106 ? 17.484 0.285 -14.251 1.00 92.19 106 THR A CA 1
ATOM 872 C C . THR A 1 106 ? 16.795 -1.063 -14.445 1.00 92.19 106 THR A C 1
ATOM 874 O O . THR A 1 106 ? 15.816 -1.330 -13.759 1.00 92.19 106 THR A O 1
ATOM 877 N N . TYR A 1 107 ? 17.317 -1.934 -15.313 1.00 95.00 107 TYR A N 1
ATOM 878 C CA . TYR A 1 107 ? 16.779 -3.285 -15.483 1.00 95.00 107 TYR A CA 1
ATOM 879 C C . TYR A 1 107 ? 16.886 -4.128 -14.203 1.00 95.00 107 TYR A C 1
ATOM 881 O O . TYR A 1 107 ? 15.924 -4.798 -13.846 1.00 95.00 107 TYR A O 1
ATOM 889 N N . ARG A 1 108 ? 18.018 -4.083 -13.484 1.00 94.06 108 ARG A N 1
ATOM 890 C CA . ARG A 1 108 ? 18.166 -4.790 -12.198 1.00 94.06 108 ARG A CA 1
ATOM 891 C C . ARG A 1 108 ? 17.127 -4.329 -11.176 1.00 94.06 108 ARG A C 1
ATOM 893 O O . ARG A 1 108 ? 16.476 -5.167 -10.565 1.00 94.06 108 ARG A O 1
ATOM 900 N N . ASP A 1 109 ? 16.947 -3.017 -11.034 1.00 90.75 109 ASP A N 1
ATOM 901 C CA . ASP A 1 109 ? 15.950 -2.415 -10.142 1.00 90.75 109 ASP A CA 1
ATOM 902 C C . ASP A 1 109 ? 14.522 -2.860 -10.532 1.00 90.75 109 ASP A C 1
ATOM 904 O O . ASP A 1 109 ? 13.747 -3.271 -9.672 1.00 90.75 109 ASP A O 1
ATOM 908 N N . MET A 1 110 ? 14.194 -2.868 -11.834 1.00 92.12 110 MET A N 1
ATOM 909 C CA . MET A 1 110 ? 12.923 -3.402 -12.351 1.00 92.12 110 MET A CA 1
ATOM 910 C C . MET A 1 110 ? 12.735 -4.884 -12.020 1.00 92.12 110 MET A C 1
ATOM 912 O O . MET A 1 110 ? 11.680 -5.264 -11.528 1.00 92.12 110 MET A O 1
ATOM 916 N N . ALA A 1 111 ? 13.739 -5.720 -12.291 1.00 92.44 111 ALA A N 1
ATOM 917 C CA . ALA A 1 111 ? 13.656 -7.161 -12.085 1.00 92.44 111 ALA A CA 1
ATOM 918 C C . ALA A 1 111 ? 13.442 -7.505 -10.605 1.00 92.44 111 ALA A C 1
ATOM 920 O O . ALA A 1 111 ? 12.531 -8.263 -10.296 1.00 92.44 111 ALA A O 1
ATOM 921 N N . MET A 1 112 ? 14.202 -6.874 -9.700 1.00 90.19 112 MET A N 1
ATOM 922 C CA . MET A 1 112 ? 14.019 -7.041 -8.252 1.00 90.19 112 MET A C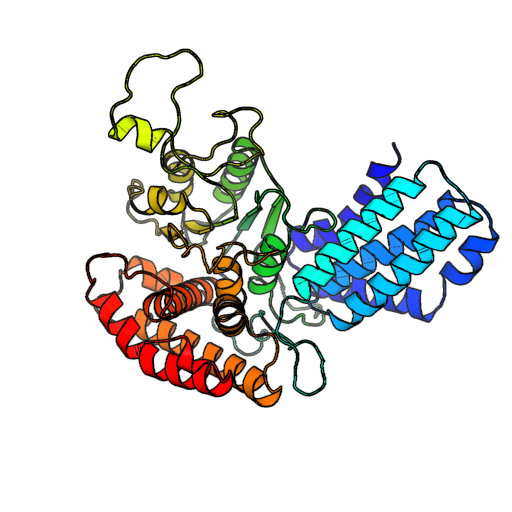A 1
ATOM 923 C C . MET A 1 112 ? 12.633 -6.576 -7.789 1.00 90.19 112 MET A C 1
ATOM 925 O O . MET A 1 112 ? 12.040 -7.176 -6.898 1.00 90.19 112 MET A O 1
ATOM 929 N N . PHE A 1 113 ? 12.101 -5.499 -8.376 1.00 89.62 113 PHE A N 1
ATOM 930 C CA . PHE A 1 113 ? 10.761 -5.019 -8.049 1.00 89.62 113 PHE A CA 1
ATOM 931 C C . PHE A 1 113 ? 9.669 -5.994 -8.507 1.00 89.62 113 PHE A C 1
ATOM 933 O O . PHE A 1 113 ? 8.748 -6.279 -7.749 1.00 89.62 113 PHE A O 1
ATOM 940 N N . VAL A 1 114 ? 9.776 -6.529 -9.726 1.00 88.50 114 VAL A N 1
ATOM 941 C CA . VAL A 1 114 ? 8.825 -7.523 -10.252 1.00 88.50 114 VAL A CA 1
ATOM 942 C C . VAL A 1 114 ? 8.905 -8.835 -9.474 1.00 88.50 114 VAL A C 1
ATOM 944 O O . VAL A 1 114 ? 7.875 -9.434 -9.191 1.00 88.50 114 VAL A O 1
ATOM 947 N N . GLU A 1 115 ? 10.099 -9.252 -9.062 1.00 86.88 115 GLU A N 1
ATOM 948 C CA . GLU A 1 115 ? 10.281 -10.402 -8.173 1.00 86.88 115 GLU A CA 1
ATOM 949 C C . GLU A 1 115 ? 9.567 -10.189 -6.829 1.00 86.88 115 GLU A C 1
ATOM 951 O O . GLU A 1 115 ? 8.809 -11.051 -6.400 1.00 86.88 115 GLU A O 1
ATOM 956 N N . ALA A 1 116 ? 9.697 -9.003 -6.226 1.00 84.88 116 ALA A N 1
ATOM 957 C CA . ALA A 1 116 ? 8.983 -8.645 -4.996 1.00 84.88 116 ALA A CA 1
ATOM 958 C C . ALA A 1 116 ? 7.452 -8.546 -5.168 1.00 84.88 116 ALA A C 1
ATOM 960 O O . ALA A 1 116 ? 6.697 -8.832 -4.238 1.00 84.88 116 ALA A O 1
ATOM 961 N N . LEU A 1 117 ? 6.963 -8.141 -6.347 1.00 80.62 117 LEU A N 1
ATOM 962 C CA . LEU A 1 117 ? 5.530 -8.184 -6.675 1.00 80.62 117 LEU A CA 1
ATOM 963 C C . LEU A 1 117 ? 5.002 -9.619 -6.751 1.00 80.62 117 LEU A C 1
ATOM 965 O O . LEU A 1 117 ? 3.845 -9.866 -6.415 1.00 80.62 117 LEU A O 1
ATOM 969 N N . ASN A 1 118 ? 5.858 -10.539 -7.188 1.00 78.56 118 ASN A N 1
ATOM 970 C CA . ASN A 1 118 ? 5.558 -11.949 -7.377 1.00 78.56 118 ASN A CA 1
ATOM 971 C C . ASN A 1 118 ? 5.767 -12.786 -6.108 1.00 78.56 118 ASN A C 1
ATOM 973 O O . ASN A 1 118 ? 5.673 -14.006 -6.182 1.00 78.56 118 ASN A O 1
ATOM 977 N N . ASP A 1 119 ? 6.008 -12.159 -4.953 1.00 76.94 119 ASP A N 1
ATOM 978 C CA . ASP A 1 119 ? 6.144 -12.812 -3.639 1.00 76.94 119 ASP A CA 1
ATOM 979 C C . ASP A 1 119 ? 4.790 -13.318 -3.087 1.00 76.94 119 ASP A C 1
ATOM 981 O O . ASP A 1 119 ? 4.495 -13.280 -1.893 1.00 76.94 119 ASP A O 1
ATOM 985 N N . LEU A 1 120 ? 3.908 -13.719 -4.000 1.00 76.81 120 LEU A N 1
ATOM 986 C CA . LEU A 1 120 ? 2.593 -14.280 -3.753 1.00 76.81 120 LEU A CA 1
ATOM 987 C C . LEU A 1 120 ? 2.647 -15.784 -4.013 1.00 76.81 120 LEU A C 1
ATOM 989 O O . LEU A 1 120 ? 3.404 -16.225 -4.884 1.00 76.81 120 LEU A O 1
ATOM 993 N N . PRO A 1 121 ? 1.807 -16.576 -3.326 1.00 80.00 121 PRO A N 1
ATOM 994 C CA . PRO A 1 121 ? 1.700 -17.990 -3.629 1.00 80.00 121 PRO A CA 1
ATOM 995 C C . PRO A 1 121 ? 1.330 -18.212 -5.097 1.00 80.00 121 PRO A C 1
ATOM 997 O O . PRO A 1 121 ? 0.635 -17.412 -5.734 1.00 80.00 121 PRO A O 1
ATOM 1000 N N . THR A 1 122 ? 1.788 -19.344 -5.616 1.00 82.44 122 THR A N 1
ATOM 1001 C CA . THR A 1 122 ? 1.385 -19.841 -6.930 1.00 82.44 122 THR A CA 1
ATOM 1002 C C . THR A 1 122 ? 0.187 -20.770 -6.817 1.00 82.44 122 THR A C 1
ATOM 1004 O O . THR A 1 122 ? -0.002 -21.444 -5.802 1.00 82.44 122 THR A O 1
ATOM 1007 N N . ASP A 1 123 ? -0.620 -20.818 -7.870 1.00 82.56 123 ASP A N 1
ATOM 1008 C CA . ASP A 1 123 ? -1.709 -21.767 -7.981 1.00 82.56 123 ASP A CA 1
ATOM 1009 C C . ASP A 1 123 ? -1.230 -23.190 -8.306 1.00 82.56 123 ASP A C 1
ATOM 1011 O O . ASP A 1 123 ? -0.041 -23.461 -8.502 1.00 82.56 123 ASP A O 1
ATOM 1015 N N . ASP A 1 124 ? -2.172 -24.127 -8.374 1.00 83.38 124 ASP A N 1
ATOM 1016 C CA . ASP A 1 124 ? -1.944 -25.518 -8.766 1.00 83.38 124 ASP A CA 1
ATOM 1017 C C . ASP A 1 124 ? -1.350 -25.667 -10.182 1.00 83.38 124 ASP A C 1
ATOM 1019 O O . ASP A 1 124 ? -0.762 -26.701 -10.500 1.00 83.38 124 ASP A O 1
ATOM 1023 N N . GLN A 1 125 ? -1.431 -24.621 -11.010 1.00 80.56 125 GLN A N 1
ATOM 1024 C CA . GLN A 1 125 ? -0.851 -24.539 -12.354 1.00 80.56 125 GLN A CA 1
ATOM 1025 C C . GLN A 1 125 ? 0.476 -23.759 -12.383 1.00 80.56 125 GLN A C 1
ATOM 1027 O O . GLN A 1 125 ? 1.043 -23.547 -13.456 1.00 80.56 125 GLN A O 1
ATOM 1032 N N . GLY A 1 126 ? 0.992 -23.334 -11.224 1.00 72.12 126 GLY A N 1
ATOM 1033 C CA . GLY A 1 126 ? 2.220 -22.550 -11.107 1.00 72.12 126 GLY A CA 1
ATOM 1034 C C . GLY A 1 126 ? 2.074 -21.087 -11.536 1.00 72.12 126 GLY A C 1
ATOM 1035 O O . GLY A 1 126 ? 3.083 -20.418 -11.760 1.00 72.12 126 GLY A O 1
ATOM 1036 N N . ARG A 1 127 ? 0.845 -20.579 -11.679 1.00 74.19 127 ARG A N 1
ATOM 1037 C CA . ARG A 1 127 ? 0.567 -19.173 -12.006 1.00 74.19 127 ARG A CA 1
ATOM 1038 C C . ARG A 1 127 ? 0.466 -18.369 -10.719 1.00 74.19 127 ARG A C 1
ATOM 1040 O O . ARG A 1 127 ? -0.036 -18.863 -9.720 1.00 74.19 127 ARG A O 1
ATOM 1047 N N . LEU A 1 128 ? 0.911 -17.120 -10.737 1.00 74.25 128 LEU A N 1
ATOM 1048 C CA . LEU A 1 128 ? 0.777 -16.247 -9.571 1.00 74.25 128 LEU A CA 1
ATOM 1049 C C . LEU A 1 128 ? -0.694 -15.987 -9.257 1.00 74.25 128 LEU A C 1
ATOM 1051 O O . LEU A 1 128 ? -1.485 -15.674 -10.152 1.00 74.25 128 LEU A O 1
ATOM 1055 N N . CYS A 1 129 ? -1.041 -16.083 -7.980 1.00 76.12 129 CYS A N 1
ATOM 1056 C CA . CYS A 1 129 ? -2.380 -15.787 -7.509 1.00 76.12 129 CYS A CA 1
ATOM 1057 C C . CYS A 1 129 ? -2.721 -14.301 -7.723 1.00 76.12 129 CYS A C 1
ATOM 1059 O O . CYS A 1 129 ? -2.079 -13.405 -7.174 1.00 76.12 129 CYS A O 1
ATOM 1061 N N . ALA A 1 130 ? -3.742 -14.030 -8.541 1.00 73.62 130 ALA A N 1
ATOM 1062 C CA . ALA A 1 130 ? -4.164 -12.671 -8.869 1.00 73.62 130 ALA A CA 1
ATOM 1063 C C . ALA A 1 130 ? -4.846 -11.980 -7.679 1.00 73.62 130 ALA A C 1
ATOM 1065 O O . ALA A 1 130 ? -5.574 -12.611 -6.911 1.00 73.62 130 ALA A O 1
ATOM 1066 N N . ILE A 1 131 ? -4.651 -10.666 -7.547 1.00 72.94 131 ILE A N 1
ATOM 1067 C CA . ILE A 1 131 ? -5.286 -9.850 -6.503 1.00 72.94 131 ILE A CA 1
ATOM 1068 C C . ILE A 1 131 ? -5.913 -8.621 -7.141 1.00 72.94 131 ILE A C 1
ATOM 1070 O O . ILE A 1 131 ? -5.272 -7.916 -7.924 1.00 72.94 131 ILE A O 1
ATOM 1074 N N . GLN A 1 132 ? -7.152 -8.341 -6.745 1.00 72.50 132 GLN A N 1
ATOM 1075 C CA . GLN A 1 132 ? -7.828 -7.074 -6.991 1.00 72.50 132 GLN A CA 1
ATOM 1076 C C . GLN A 1 132 ? -7.915 -6.314 -5.663 1.00 72.50 132 GLN A C 1
ATOM 1078 O O . GLN A 1 132 ? -8.862 -6.499 -4.904 1.00 72.50 132 GLN A O 1
ATOM 1083 N N . PRO A 1 133 ? -6.898 -5.499 -5.333 1.00 67.88 133 PRO A N 1
ATOM 1084 C CA . PRO A 1 133 ? -6.851 -4.765 -4.068 1.00 67.88 133 PRO A CA 1
ATOM 1085 C C . PRO A 1 133 ? -7.772 -3.532 -4.072 1.00 67.88 133 PRO A C 1
ATOM 1087 O O . PRO A 1 133 ? -7.962 -2.908 -3.026 1.00 67.88 133 PRO A O 1
ATOM 1090 N N . ARG A 1 134 ? -8.295 -3.175 -5.252 1.00 77.31 134 ARG A N 1
ATOM 1091 C CA . ARG A 1 134 ? -9.034 -1.949 -5.547 1.00 77.31 134 ARG A CA 1
ATOM 1092 C C . ARG A 1 134 ? -10.478 -2.029 -5.083 1.00 77.31 134 ARG A C 1
ATOM 1094 O O . ARG A 1 134 ? -11.062 -3.107 -5.002 1.00 77.31 134 ARG A O 1
ATOM 1101 N N . ALA A 1 135 ? -11.060 -0.862 -4.821 1.00 67.12 135 ALA A N 1
ATOM 1102 C CA . ALA A 1 135 ? -12.500 -0.759 -4.606 1.00 67.12 135 ALA A CA 1
ATOM 1103 C C . ALA A 1 135 ? -13.275 -1.168 -5.870 1.00 67.12 135 ALA A C 1
ATOM 1105 O O . ALA A 1 135 ? -12.804 -0.926 -6.987 1.00 67.12 135 ALA A O 1
ATOM 1106 N N . ALA A 1 136 ? -14.484 -1.705 -5.684 1.00 63.16 136 ALA A N 1
ATOM 1107 C CA . ALA A 1 136 ? -15.426 -1.935 -6.776 1.00 63.16 136 ALA A CA 1
ATOM 1108 C C . ALA A 1 136 ? -15.758 -0.624 -7.522 1.00 63.16 136 ALA A C 1
ATOM 1110 O O . ALA A 1 136 ? -15.573 0.478 -6.999 1.00 63.16 136 ALA A O 1
ATOM 1111 N N . SER A 1 137 ? -16.216 -0.744 -8.772 1.00 56.00 137 SER A N 1
ATOM 1112 C CA . SER A 1 137 ? -16.519 0.401 -9.636 1.00 56.00 137 SER A CA 1
ATOM 1113 C C . SER A 1 137 ? -17.667 1.270 -9.102 1.00 56.00 137 SER A C 1
ATOM 1115 O O . SER A 1 137 ? -18.486 0.850 -8.286 1.00 56.00 137 SER A O 1
ATOM 1117 N N . HIS A 1 138 ? -17.749 2.490 -9.640 1.00 52.78 138 HIS A N 1
ATOM 1118 C CA . HIS A 1 138 ? -18.699 3.556 -9.298 1.00 52.78 138 HIS A CA 1
ATOM 1119 C C . HIS A 1 138 ? -20.201 3.209 -9.304 1.00 52.78 138 HIS A C 1
ATOM 1121 O O . HIS A 1 138 ? -20.992 4.076 -8.935 1.00 52.78 138 HIS A O 1
ATOM 1127 N N . ASP A 1 139 ? -20.618 2.012 -9.711 1.00 46.06 139 ASP A N 1
ATOM 1128 C CA . ASP A 1 139 ? -22.036 1.647 -9.824 1.00 46.06 139 ASP A CA 1
ATOM 1129 C C . ASP A 1 139 ? -22.675 1.274 -8.470 1.00 46.06 139 ASP A C 1
ATOM 1131 O O . ASP A 1 139 ? -23.899 1.236 -8.354 1.00 46.06 139 ASP A O 1
ATOM 1135 N N . ILE A 1 140 ? -21.870 1.074 -7.417 1.00 46.47 140 ILE A N 1
ATOM 1136 C CA . ILE A 1 140 ? -22.318 0.742 -6.051 1.00 46.47 140 ILE A CA 1
ATOM 1137 C C . ILE A 1 140 ? -21.999 1.924 -5.116 1.00 46.47 140 ILE A C 1
ATOM 1139 O O . ILE A 1 140 ? -21.115 1.855 -4.270 1.00 46.47 140 ILE A O 1
ATOM 1143 N N . ARG A 1 141 ? -22.645 3.080 -5.306 1.00 54.06 141 ARG A N 1
ATOM 1144 C CA . ARG A 1 141 ? -22.333 4.292 -4.516 1.00 54.06 141 ARG A CA 1
ATOM 1145 C C . ARG A 1 141 ? -23.026 4.337 -3.154 1.00 54.06 141 ARG A C 1
ATOM 1147 O O . ARG A 1 141 ? -24.246 4.210 -3.078 1.00 54.06 141 ARG A O 1
ATOM 1154 N N . SER A 1 142 ? -22.274 4.804 -2.151 1.00 49.81 142 SER A N 1
ATOM 1155 C CA . SER A 1 142 ? -22.771 5.750 -1.140 1.00 49.81 142 SER A CA 1
ATOM 1156 C C . SER A 1 142 ? -21.760 6.890 -0.883 1.00 49.81 142 SER A C 1
ATOM 1158 O O . SER A 1 142 ? -21.059 6.899 0.121 1.00 49.81 142 SER A O 1
ATOM 1160 N N . GLY A 1 143 ? -21.683 7.885 -1.776 1.00 60.50 143 GLY A N 1
ATOM 1161 C CA . GLY A 1 143 ? -21.039 9.182 -1.480 1.00 60.50 143 GLY A CA 1
ATOM 1162 C C . GLY A 1 143 ? -19.634 9.433 -2.052 1.00 60.50 143 GLY A C 1
ATOM 1163 O O . GLY A 1 143 ? -19.029 8.563 -2.671 1.00 60.50 143 GLY A O 1
ATOM 1164 N N . LYS A 1 144 ? -19.178 10.685 -1.884 1.00 72.75 144 LYS A N 1
ATOM 1165 C CA . LYS A 1 144 ? -17.859 11.221 -2.277 1.00 72.75 144 LYS A CA 1
ATOM 1166 C C . LYS A 1 144 ? -16.822 10.852 -1.203 1.00 72.75 144 LYS A C 1
ATOM 1168 O O . LYS A 1 144 ? -17.168 10.898 -0.024 1.00 72.75 144 LYS A O 1
ATOM 1173 N N . THR A 1 145 ? -15.578 10.544 -1.577 1.00 82.75 145 THR A N 1
ATOM 1174 C CA . THR A 1 145 ? -14.475 10.355 -0.627 1.00 82.75 145 THR A CA 1
ATOM 1175 C C . THR A 1 145 ? -14.297 11.600 0.236 1.00 82.75 145 THR A C 1
ATOM 1177 O O . THR A 1 145 ? -14.314 12.747 -0.228 1.00 82.75 145 THR A O 1
ATOM 1180 N N . MET A 1 146 ? -14.109 11.364 1.522 1.00 89.62 146 MET A N 1
ATOM 1181 C CA . MET A 1 146 ? -13.781 12.360 2.524 1.00 89.62 146 MET A CA 1
ATOM 1182 C C . MET A 1 146 ? -12.273 12.601 2.574 1.00 89.62 146 MET A C 1
ATOM 1184 O O . MET A 1 146 ? -11.844 13.577 3.181 1.00 89.62 146 MET A O 1
ATOM 1188 N N . VAL A 1 147 ? -11.451 11.761 1.940 1.00 92.19 147 VAL A N 1
ATOM 1189 C CA . VAL A 1 147 ? -9.996 11.949 1.877 1.00 92.19 147 VAL A CA 1
ATOM 1190 C C . VAL A 1 147 ? -9.653 12.971 0.795 1.00 92.19 147 VAL A C 1
ATOM 1192 O O . VAL A 1 147 ? -9.962 12.775 -0.374 1.00 92.19 147 VAL A O 1
ATOM 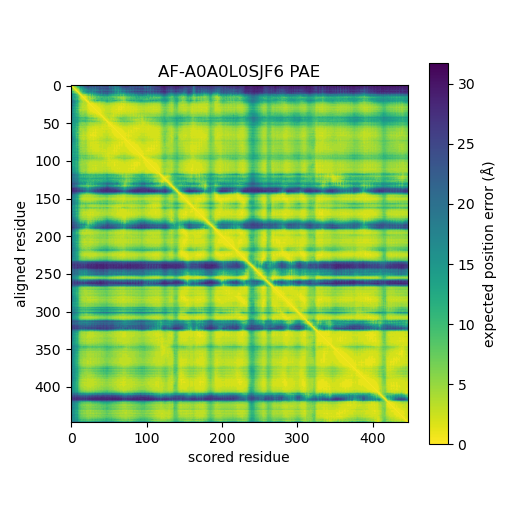1195 N N . HIS A 1 148 ? -8.999 14.069 1.172 1.00 91.12 148 HIS A N 1
ATOM 1196 C CA . HIS A 1 148 ? -8.593 15.103 0.215 1.00 91.12 148 HIS A CA 1
ATOM 1197 C C . HIS A 1 148 ? -7.213 14.804 -0.386 1.00 91.12 148 HIS A C 1
ATOM 1199 O O . HIS A 1 148 ? -7.071 14.635 -1.596 1.00 91.12 148 HIS A O 1
ATOM 1205 N N . ASP A 1 149 ? -6.208 14.687 0.485 1.00 93.31 149 ASP A N 1
ATOM 1206 C CA . ASP A 1 149 ? -4.818 14.426 0.115 1.00 93.31 149 ASP A CA 1
ATOM 1207 C C . ASP A 1 149 ? -4.276 13.216 0.871 1.00 93.31 149 ASP A C 1
ATOM 1209 O O . ASP A 1 149 ? -4.577 13.015 2.052 1.00 93.31 149 ASP A O 1
ATOM 1213 N N . VAL A 1 150 ? -3.414 12.461 0.191 1.00 95.31 150 VAL A N 1
ATOM 1214 C CA . VAL A 1 150 ? -2.648 11.350 0.749 1.00 95.31 150 VAL A CA 1
ATOM 1215 C C . VAL A 1 150 ? -1.158 11.624 0.605 1.00 95.31 150 VAL A C 1
ATOM 1217 O O . VAL A 1 150 ? -0.654 11.805 -0.503 1.00 95.31 150 VAL A O 1
ATOM 1220 N N . ILE A 1 151 ? -0.430 11.602 1.717 1.00 96.81 151 ILE A N 1
ATOM 1221 C CA . ILE A 1 151 ? 1.033 11.623 1.729 1.00 96.81 151 ILE A CA 1
ATOM 1222 C C . ILE A 1 151 ? 1.508 10.199 2.021 1.00 96.81 151 ILE A C 1
ATOM 1224 O O . ILE A 1 151 ? 1.191 9.653 3.072 1.00 96.81 151 ILE A O 1
ATOM 1228 N N . ILE A 1 152 ? 2.269 9.604 1.103 1.00 96.38 152 ILE A N 1
ATOM 1229 C CA . ILE A 1 152 ? 2.794 8.236 1.196 1.00 96.38 152 ILE A CA 1
ATOM 1230 C C . ILE A 1 152 ? 4.314 8.324 1.297 1.00 96.38 152 ILE A C 1
ATOM 1232 O O . ILE A 1 152 ? 4.980 8.676 0.324 1.00 96.38 152 ILE A O 1
ATOM 1236 N N . ALA A 1 153 ? 4.866 7.999 2.463 1.00 94.94 153 ALA A N 1
ATOM 1237 C CA . ALA A 1 153 ? 6.2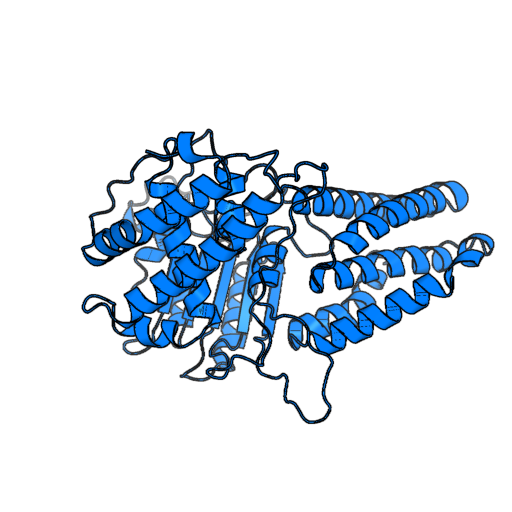99 7.990 2.718 1.00 94.94 153 ALA A CA 1
ATOM 1238 C C . ALA A 1 153 ? 6.816 6.565 2.950 1.00 94.94 153 ALA A C 1
ATOM 1240 O O . ALA A 1 153 ? 6.241 5.822 3.742 1.00 94.94 153 ALA A O 1
ATOM 1241 N N . SER A 1 154 ? 7.923 6.195 2.301 1.00 91.69 154 SER A N 1
ATOM 1242 C CA . SER A 1 154 ? 8.609 4.924 2.569 1.00 91.69 154 SER A CA 1
ATOM 1243 C C . SER A 1 154 ? 10.113 5.106 2.721 1.00 91.69 154 SER A C 1
ATOM 1245 O O . SER A 1 154 ? 10.734 5.784 1.904 1.00 91.69 154 SER A O 1
ATOM 1247 N N . CYS A 1 155 ? 10.697 4.486 3.748 1.00 88.69 155 CYS A N 1
ATOM 1248 C CA . CYS A 1 155 ? 12.085 4.694 4.169 1.00 88.69 155 CYS A CA 1
ATOM 1249 C C . CYS A 1 155 ? 12.866 3.399 4.462 1.00 88.69 155 CYS A C 1
ATOM 1251 O O . CYS A 1 155 ? 13.984 3.474 4.977 1.00 88.69 155 CYS A O 1
ATOM 1253 N N . TRP A 1 156 ? 12.321 2.212 4.166 1.00 86.56 156 TRP A N 1
ATOM 1254 C CA . TRP A 1 156 ? 13.017 0.948 4.440 1.00 86.56 156 TRP A CA 1
ATOM 1255 C C . TRP A 1 156 ? 14.354 0.826 3.687 1.00 86.56 156 TRP A C 1
ATOM 1257 O O . TRP A 1 156 ? 14.396 0.952 2.455 1.00 86.56 156 TRP A O 1
ATOM 1267 N N . PRO A 1 157 ? 15.470 0.547 4.395 1.00 77.44 157 PRO A N 1
ATOM 1268 C CA . PRO A 1 157 ? 16.736 0.234 3.748 1.00 77.44 157 PRO A CA 1
ATOM 1269 C C . PRO A 1 157 ? 16.594 -1.022 2.881 1.00 77.44 157 PRO A C 1
ATOM 1271 O O . PRO A 1 157 ? 15.971 -1.994 3.290 1.00 77.44 157 PRO A O 1
ATOM 1274 N N . ASN A 1 158 ? 17.201 -1.014 1.693 1.00 79.00 158 ASN A N 1
ATOM 1275 C CA . ASN A 1 158 ? 17.280 -2.166 0.777 1.00 79.00 158 ASN A CA 1
ATOM 1276 C C . ASN A 1 158 ? 15.952 -2.717 0.230 1.00 79.00 158 ASN A C 1
ATOM 1278 O O . ASN A 1 158 ? 15.966 -3.727 -0.467 1.00 79.00 158 ASN A O 1
ATOM 1282 N N . GLN A 1 159 ? 14.828 -2.044 0.466 1.00 84.88 159 GLN A N 1
ATOM 1283 C CA . GLN A 1 159 ? 13.558 -2.420 -0.142 1.00 84.88 159 GLN A CA 1
ATOM 1284 C C . GLN A 1 159 ? 13.627 -2.322 -1.682 1.00 84.88 159 GLN A C 1
ATOM 1286 O O . GLN A 1 159 ? 14.093 -1.291 -2.197 1.00 84.88 159 GLN A O 1
ATOM 1291 N N . PRO A 1 160 ? 13.156 -3.345 -2.430 1.00 87.88 160 PRO A N 1
ATOM 1292 C CA . PRO A 1 160 ? 13.055 -3.278 -3.882 1.00 87.88 160 PRO A CA 1
ATOM 1293 C C . PRO A 1 160 ? 12.244 -2.065 -4.325 1.00 87.88 160 PRO A C 1
ATOM 1295 O O . PRO A 1 160 ? 11.188 -1.742 -3.772 1.00 87.88 160 PRO A O 1
ATOM 1298 N N . ARG A 1 161 ? 12.769 -1.372 -5.333 1.00 87.19 161 ARG A N 1
ATOM 1299 C CA . ARG A 1 161 ? 12.185 -0.144 -5.863 1.00 87.19 161 ARG A CA 1
ATOM 1300 C C . ARG A 1 161 ? 12.408 -0.057 -7.350 1.00 87.19 161 ARG A C 1
ATOM 1302 O O . ARG A 1 161 ? 13.464 -0.440 -7.848 1.00 87.19 161 ARG A O 1
ATOM 1309 N N . PHE A 1 162 ? 11.451 0.549 -8.024 1.00 87.38 162 PHE A N 1
ATOM 1310 C CA . PHE A 1 162 ? 11.601 0.908 -9.414 1.00 87.38 162 PHE A CA 1
ATOM 1311 C C . PHE A 1 162 ? 11.103 2.336 -9.652 1.00 87.38 162 PHE A C 1
ATOM 1313 O O . PHE A 1 162 ? 10.042 2.740 -9.179 1.00 87.38 162 PHE A O 1
ATOM 1320 N N . SER A 1 163 ? 11.916 3.125 -10.363 1.00 82.56 163 SER A N 1
ATOM 1321 C CA . SER A 1 163 ? 11.822 4.589 -10.375 1.00 82.56 163 SER A CA 1
ATOM 1322 C C . SER A 1 163 ? 11.913 5.147 -8.946 1.00 82.56 163 SER A C 1
ATOM 1324 O O . SER A 1 163 ? 12.974 5.046 -8.334 1.00 82.56 163 SER A O 1
ATOM 1326 N N . ASP A 1 164 ? 10.812 5.667 -8.405 1.00 82.00 164 ASP A N 1
ATOM 1327 C CA . ASP A 1 164 ? 10.708 6.202 -7.042 1.00 82.00 164 ASP A CA 1
ATOM 1328 C C . ASP A 1 164 ? 9.646 5.465 -6.212 1.00 82.00 164 ASP A C 1
ATOM 1330 O O . ASP A 1 164 ? 9.263 5.920 -5.138 1.00 82.00 164 ASP A O 1
ATOM 1334 N N . LEU A 1 165 ? 9.165 4.322 -6.708 1.00 86.88 165 LEU A N 1
ATOM 1335 C CA . LEU A 1 165 ? 8.134 3.529 -6.061 1.00 86.88 165 LEU A CA 1
ATOM 1336 C C . LEU A 1 165 ? 8.776 2.318 -5.383 1.00 86.88 165 LEU A C 1
ATOM 1338 O O . LEU A 1 165 ? 9.362 1.466 -6.054 1.00 86.88 165 LEU A O 1
ATOM 1342 N N . SER A 1 166 ? 8.687 2.253 -4.057 1.00 89.69 166 SER A N 1
ATOM 1343 C CA . SER A 1 166 ? 8.994 1.029 -3.315 1.00 89.69 166 SER A CA 1
ATOM 1344 C C . SER A 1 166 ? 7.804 0.066 -3.339 1.00 89.69 166 SER A C 1
ATOM 1346 O O . SER A 1 166 ? 6.683 0.470 -3.653 1.00 89.69 166 SER A O 1
ATOM 1348 N N . ILE A 1 167 ? 8.029 -1.213 -3.026 1.00 89.12 167 ILE A N 1
ATOM 1349 C CA . ILE A 1 167 ? 6.949 -2.215 -3.017 1.00 89.12 167 ILE A CA 1
ATOM 1350 C C . ILE A 1 167 ? 5.827 -1.860 -2.028 1.00 89.12 167 ILE A C 1
ATOM 1352 O O . ILE A 1 167 ? 4.652 -2.017 -2.355 1.00 89.12 167 ILE A O 1
ATOM 1356 N N . ASP A 1 168 ? 6.165 -1.293 -0.868 1.00 91.25 168 ASP A N 1
ATOM 1357 C CA . ASP A 1 168 ? 5.179 -0.849 0.121 1.00 91.25 168 ASP A CA 1
ATOM 1358 C C . ASP A 1 168 ? 4.405 0.379 -0.368 1.00 91.25 168 ASP A C 1
ATOM 1360 O O . ASP A 1 168 ? 3.179 0.409 -0.273 1.00 91.25 168 ASP A O 1
ATOM 1364 N N . MET A 1 169 ? 5.086 1.349 -0.995 1.00 92.38 169 MET A N 1
ATOM 1365 C CA . MET A 1 169 ? 4.408 2.482 -1.635 1.00 92.38 169 MET A CA 1
ATOM 1366 C C . MET A 1 169 ? 3.473 2.016 -2.748 1.00 92.38 169 MET A C 1
ATOM 1368 O O . MET A 1 169 ? 2.383 2.554 -2.879 1.00 92.38 169 MET A O 1
ATOM 1372 N N . PHE A 1 170 ? 3.875 1.025 -3.548 1.00 90.25 170 PHE A N 1
ATOM 1373 C CA . PHE A 1 170 ? 3.029 0.460 -4.594 1.00 90.25 170 PHE A CA 1
ATOM 1374 C C . PHE A 1 170 ? 1.789 -0.212 -4.010 1.00 90.25 170 PHE A C 1
ATOM 1376 O O . PHE A 1 170 ? 0.681 0.090 -4.442 1.00 90.25 170 PHE A O 1
ATOM 1383 N N . ARG A 1 171 ? 1.958 -1.085 -3.012 1.00 90.19 171 ARG A N 1
ATOM 1384 C CA . ARG A 1 171 ? 0.848 -1.773 -2.338 1.00 90.19 171 ARG A CA 1
ATOM 1385 C C . ARG A 1 171 ? -0.116 -0.773 -1.700 1.00 90.19 171 ARG A C 1
ATOM 1387 O O . ARG A 1 171 ? -1.322 -0.851 -1.929 1.00 90.19 171 ARG A O 1
ATOM 1394 N N . PHE A 1 172 ? 0.411 0.214 -0.975 1.00 92.81 172 PHE A N 1
ATOM 1395 C CA . PHE A 1 172 ? -0.408 1.271 -0.388 1.00 92.81 172 PHE A CA 1
ATOM 1396 C C . PHE A 1 172 ? -1.015 2.206 -1.439 1.00 92.81 172 PHE A C 1
ATOM 1398 O O . PHE A 1 172 ? -2.084 2.752 -1.230 1.00 92.81 172 PHE A O 1
ATOM 1405 N N . LEU A 1 173 ? -0.392 2.390 -2.601 1.00 90.94 173 LEU A N 1
ATOM 1406 C CA . LEU A 1 173 ? -1.013 3.139 -3.688 1.00 90.94 173 LEU A CA 1
ATOM 1407 C C . LEU A 1 173 ? -2.189 2.356 -4.282 1.00 90.94 173 LEU A C 1
ATOM 1409 O O . LEU A 1 173 ? -3.275 2.902 -4.414 1.00 90.94 173 LEU A O 1
ATOM 1413 N N . GLN A 1 174 ? -2.000 1.069 -4.581 1.00 87.88 174 GLN A N 1
ATOM 1414 C CA . GLN A 1 174 ? -3.023 0.219 -5.192 1.00 87.88 174 GLN A CA 1
ATOM 1415 C C . GLN A 1 174 ? -4.286 0.060 -4.331 1.00 87.88 174 GLN A C 1
ATOM 1417 O O . GLN A 1 174 ? -5.370 -0.039 -4.899 1.00 87.88 174 GLN A O 1
ATOM 1422 N N . LEU A 1 175 ? -4.184 0.068 -2.993 1.00 88.06 175 LEU A N 1
ATOM 1423 C CA . LEU A 1 175 ? -5.377 0.023 -2.126 1.00 88.06 175 LEU A CA 1
ATOM 1424 C C . LEU A 1 175 ? -6.214 1.310 -2.182 1.00 88.06 175 LEU A C 1
ATOM 1426 O O . LEU A 1 175 ? -7.403 1.273 -1.866 1.00 88.06 175 LEU A O 1
ATOM 1430 N N . LEU A 1 176 ? -5.599 2.442 -2.548 1.00 87.62 176 LEU A N 1
ATOM 1431 C CA . LEU A 1 176 ? -6.277 3.738 -2.674 1.00 87.62 176 LEU A CA 1
ATOM 1432 C C . LEU A 1 176 ? -6.997 3.871 -4.018 1.00 87.62 176 LEU A C 1
ATOM 1434 O O . LEU A 1 176 ? -7.753 4.823 -4.206 1.00 87.62 176 LEU A O 1
ATOM 1438 N N . GLU A 1 177 ? -6.728 2.967 -4.963 1.00 83.38 177 GLU A N 1
ATOM 1439 C CA . GLU A 1 177 ? -7.305 3.028 -6.297 1.00 83.38 177 GLU A CA 1
ATOM 1440 C C . GLU A 1 177 ? -8.650 2.317 -6.389 1.00 83.38 177 GLU A C 1
ATOM 1442 O O . GLU A 1 177 ? -8.934 1.321 -5.715 1.00 83.38 177 GLU A O 1
ATOM 1447 N N . ARG A 1 178 ? -9.469 2.828 -7.304 1.00 78.62 178 ARG A N 1
ATOM 1448 C CA . ARG A 1 178 ? -10.689 2.178 -7.773 1.00 78.62 178 ARG A CA 1
ATOM 1449 C C . ARG A 1 178 ? -10.409 1.441 -9.080 1.00 78.62 178 ARG A C 1
ATOM 1451 O O . ARG A 1 178 ? -9.400 1.694 -9.753 1.00 78.62 178 ARG A O 1
ATOM 1458 N N . GLU A 1 179 ? -11.281 0.503 -9.435 1.00 78.12 179 GLU A N 1
ATOM 1459 C CA . GLU A 1 179 ? -11.235 -0.109 -10.763 1.00 78.12 179 GLU A CA 1
ATOM 1460 C C . GLU A 1 179 ? -11.331 0.978 -11.853 1.00 78.12 179 GLU A C 1
ATOM 1462 O O . GLU A 1 179 ? -12.208 1.842 -11.771 1.00 78.12 179 GLU A O 1
ATOM 1467 N N . PRO A 1 180 ? -10.419 0.981 -12.844 1.00 74.88 180 PRO A N 1
ATOM 1468 C CA . PRO A 1 180 ? -10.339 2.051 -13.825 1.00 74.88 180 PRO A CA 1
ATOM 1469 C C . PRO A 1 180 ? -11.557 2.005 -14.750 1.00 74.88 180 PRO A C 1
ATOM 1471 O O . PRO A 1 180 ? -11.854 0.969 -15.350 1.00 74.88 180 PRO A O 1
ATOM 1474 N N . VAL A 1 181 ? -12.237 3.139 -14.902 1.00 70.12 181 VAL A N 1
ATOM 1475 C CA . VAL A 1 181 ? -13.390 3.292 -15.799 1.00 70.12 181 VAL A CA 1
ATOM 1476 C C . VAL A 1 181 ? -12.965 4.116 -17.014 1.00 70.12 181 VAL A C 1
ATOM 1478 O O . VAL A 1 181 ? -12.075 4.960 -16.932 1.00 70.12 181 VAL A O 1
ATOM 1481 N N . LYS A 1 182 ? -13.561 3.850 -18.183 1.00 68.25 182 LYS A N 1
ATOM 1482 C CA . LYS A 1 182 ? -13.322 4.699 -19.358 1.00 68.25 182 LYS A CA 1
ATOM 1483 C C . LYS A 1 182 ? -13.863 6.106 -19.075 1.00 68.25 182 LYS A C 1
ATOM 1485 O O . LYS A 1 182 ? -15.016 6.194 -18.649 1.00 68.25 182 LYS A O 1
ATOM 1490 N N . PRO A 1 183 ? -13.092 7.170 -19.354 1.00 62.88 183 PRO A N 1
ATOM 1491 C CA . PRO A 1 183 ? -13.538 8.531 -19.095 1.00 62.88 183 PRO A CA 1
ATOM 1492 C C . PRO A 1 183 ? -14.827 8.812 -19.873 1.00 62.88 183 PRO A C 1
ATOM 1494 O O . PRO A 1 183 ? -14.893 8.608 -21.089 1.00 62.88 183 PRO A O 1
ATOM 1497 N N . GLN A 1 184 ? -15.870 9.247 -19.163 1.00 63.34 184 GLN A N 1
ATOM 1498 C CA . GLN A 1 184 ? -17.107 9.731 -19.768 1.00 63.34 184 GLN A CA 1
ATOM 1499 C C . GLN A 1 184 ? -17.109 11.266 -19.724 1.00 63.34 184 GLN A C 1
ATOM 1501 O O . GLN A 1 184 ? -16.873 11.830 -18.659 1.00 63.34 184 GLN A O 1
ATOM 1506 N N . PRO A 1 185 ? -17.399 11.963 -20.839 1.00 56.91 185 PRO A N 1
ATOM 1507 C CA . PRO A 1 185 ? -17.238 13.419 -20.951 1.00 56.91 185 PRO A CA 1
ATOM 1508 C C . PRO A 1 185 ? -18.120 14.252 -20.002 1.00 56.91 185 PRO A C 1
ATOM 1510 O O . PRO A 1 185 ? -17.897 15.451 -19.871 1.00 56.91 185 PRO A O 1
ATOM 1513 N N . GLU A 1 186 ? -19.107 13.638 -19.344 1.00 56.69 186 GLU A N 1
ATOM 1514 C CA . GLU A 1 186 ? -20.036 14.296 -18.414 1.00 56.69 186 GLU A CA 1
ATOM 1515 C C . GLU A 1 186 ? -19.800 13.923 -16.936 1.00 56.69 186 GLU A C 1
ATOM 1517 O O . GLU A 1 186 ? -20.471 14.463 -16.056 1.00 56.69 186 GLU A O 1
ATOM 1522 N N . GLN A 1 187 ? -18.868 13.008 -16.634 1.00 56.00 187 GLN A N 1
ATOM 1523 C CA . GLN A 1 187 ? -18.603 12.547 -15.268 1.00 56.00 187 GLN A CA 1
ATOM 1524 C C . GLN A 1 187 ? -17.377 13.240 -14.669 1.00 56.00 187 GLN A C 1
ATOM 1526 O O . GLN A 1 187 ? -16.272 13.160 -15.196 1.00 56.00 187 GLN A O 1
ATOM 1531 N N . ASP A 1 188 ? -17.589 13.908 -13.535 1.00 57.34 188 ASP A N 1
ATOM 1532 C CA . ASP A 1 188 ? -16.517 14.473 -12.722 1.00 57.34 188 ASP A CA 1
ATOM 1533 C C . ASP A 1 188 ? -15.819 13.355 -11.928 1.00 57.34 188 ASP A C 1
ATOM 1535 O O . ASP A 1 188 ? -16.338 12.881 -10.913 1.00 57.34 188 ASP A O 1
ATOM 1539 N N . ASP A 1 189 ? -14.642 12.937 -12.400 1.00 55.84 189 ASP A N 1
ATOM 1540 C CA . ASP A 1 189 ? -13.762 11.956 -11.743 1.00 55.84 189 ASP A CA 1
ATOM 1541 C C . ASP A 1 189 ? -12.994 12.561 -10.539 1.00 55.84 189 ASP A C 1
ATOM 1543 O O . ASP A 1 189 ? -12.126 11.915 -9.954 1.00 55.84 189 ASP A O 1
ATOM 1547 N N . SER A 1 190 ? -13.344 13.785 -10.095 1.00 58.59 190 SER A N 1
ATOM 1548 C CA . SER A 1 190 ? -12.779 14.511 -8.932 1.00 58.59 190 SER A CA 1
ATOM 1549 C C . SER A 1 190 ? -12.947 13.802 -7.569 1.00 58.59 190 SER A C 1
ATOM 1551 O O . SER A 1 190 ? -12.733 14.411 -6.514 1.00 58.59 190 SER A O 1
ATOM 1553 N N . ASP A 1 191 ? -13.367 12.543 -7.541 1.00 67.06 191 ASP A N 1
ATOM 1554 C CA . ASP A 1 191 ? -13.607 11.784 -6.317 1.00 67.06 191 ASP A CA 1
ATOM 1555 C C . ASP A 1 191 ? -12.403 10.945 -5.854 1.00 67.06 191 ASP A C 1
ATOM 1557 O O . ASP A 1 191 ? -12.500 10.193 -4.889 1.00 67.06 191 ASP A O 1
ATOM 1561 N N . ALA A 1 192 ? -11.256 11.041 -6.529 1.00 77.00 192 ALA A N 1
ATOM 1562 C CA . ALA A 1 192 ? -10.036 10.362 -6.109 1.00 77.00 192 ALA A CA 1
ATOM 1563 C C . ALA A 1 192 ? -9.091 11.323 -5.354 1.00 77.00 192 ALA A C 1
ATOM 1565 O O . ALA A 1 192 ? -8.892 12.462 -5.787 1.00 77.00 192 ALA A O 1
ATOM 1566 N N . PRO A 1 193 ? -8.486 10.900 -4.227 1.00 86.94 193 PRO A N 1
ATOM 1567 C CA . PRO A 1 193 ? -7.636 11.782 -3.439 1.00 86.94 193 PRO A CA 1
ATOM 1568 C C . PRO A 1 193 ? -6.290 12.020 -4.134 1.00 86.94 193 PRO A C 1
ATOM 1570 O O . PRO A 1 193 ? -5.710 11.102 -4.728 1.00 86.94 193 PRO A O 1
ATOM 1573 N N . ARG A 1 194 ? -5.748 13.237 -4.013 1.00 88.25 194 ARG A N 1
ATOM 1574 C CA . ARG A 1 194 ? -4.436 13.582 -4.593 1.00 88.25 194 ARG A CA 1
ATOM 1575 C C . ARG A 1 194 ? -3.326 12.877 -3.817 1.00 88.25 194 ARG A C 1
ATOM 1577 O O . ARG A 1 194 ? -3.381 12.809 -2.590 1.00 88.25 194 ARG A O 1
ATOM 1584 N N . LYS A 1 195 ? -2.301 12.368 -4.507 1.00 90.25 195 LYS A N 1
ATOM 1585 C CA . LYS A 1 195 ? -1.266 11.516 -3.897 1.00 90.25 195 LYS A CA 1
ATOM 1586 C C . LYS A 1 195 ? 0.122 12.144 -4.003 1.00 90.25 195 LYS A C 1
ATOM 1588 O O . LYS A 1 195 ? 0.602 12.473 -5.086 1.00 90.25 195 LYS A O 1
ATOM 1593 N N . PHE A 1 196 ? 0.814 12.230 -2.872 1.00 92.62 196 PHE A N 1
ATOM 1594 C CA . PHE A 1 196 ? 2.212 12.644 -2.784 1.00 92.62 196 PHE A CA 1
ATOM 1595 C C . PHE A 1 196 ? 3.075 11.441 -2.408 1.00 92.62 196 PHE A C 1
ATOM 1597 O O . PHE A 1 196 ? 3.012 10.951 -1.283 1.00 92.62 196 PHE A O 1
ATOM 1604 N N . LEU A 1 197 ? 3.884 10.968 -3.357 1.00 91.94 197 LEU A N 1
ATOM 1605 C CA . LEU A 1 197 ? 4.804 9.849 -3.163 1.00 91.94 197 LEU A CA 1
ATOM 1606 C C . LEU A 1 197 ? 6.182 10.361 -2.741 1.00 91.94 197 LEU A C 1
ATOM 1608 O O . LEU A 1 197 ? 6.858 11.043 -3.509 1.00 91.94 197 LEU A O 1
ATOM 1612 N N . LEU A 1 198 ? 6.600 10.021 -1.525 1.00 91.75 198 LEU A N 1
ATOM 1613 C CA . LEU A 1 198 ? 7.845 10.471 -0.918 1.00 91.75 198 LEU A CA 1
ATOM 1614 C C . LEU A 1 198 ? 8.746 9.269 -0.594 1.00 91.75 198 LEU A C 1
ATOM 1616 O O . LEU A 1 198 ? 8.548 8.564 0.392 1.00 91.75 198 LEU A O 1
ATOM 1620 N N . ASN A 1 199 ? 9.769 9.043 -1.414 1.00 87.88 199 ASN A N 1
ATOM 1621 C CA . ASN A 1 199 ? 10.745 7.971 -1.208 1.00 87.88 199 ASN A CA 1
ATOM 1622 C C . ASN A 1 199 ? 11.950 8.485 -0.403 1.00 87.88 199 ASN A C 1
ATOM 1624 O O . ASN A 1 199 ? 12.677 9.363 -0.874 1.00 87.88 199 ASN A O 1
ATOM 1628 N N . CYS A 1 200 ? 12.150 7.956 0.805 1.00 87.38 200 CYS A N 1
ATOM 1629 C CA . CYS A 1 200 ? 13.147 8.405 1.784 1.00 87.38 200 CYS A CA 1
ATOM 1630 C C . CYS A 1 200 ? 13.211 9.947 1.961 1.00 87.38 200 CYS A C 1
ATOM 1632 O O . CYS A 1 200 ? 14.294 10.536 1.820 1.00 87.38 200 CYS A O 1
ATOM 1634 N N . PRO A 1 201 ? 12.073 10.635 2.203 1.00 90.12 201 PRO A N 1
ATOM 1635 C CA . PRO A 1 201 ? 12.045 12.091 2.352 1.00 90.12 201 PRO A CA 1
ATOM 1636 C C . PRO A 1 201 ? 12.783 12.548 3.610 1.00 90.12 201 PRO A C 1
ATOM 1638 O O . PRO A 1 201 ? 12.930 11.793 4.552 1.00 90.12 201 PRO A O 1
ATOM 1641 N N . SER A 1 202 ? 13.187 13.812 3.707 1.00 88.88 202 SER A N 1
ATOM 1642 C CA . SER A 1 202 ? 13.497 14.390 5.021 1.00 88.88 202 SER A CA 1
ATOM 1643 C C . SER A 1 202 ? 12.216 14.652 5.824 1.00 88.88 202 SER A C 1
ATOM 1645 O O . SER A 1 202 ? 11.150 14.888 5.251 1.00 88.88 202 SER A O 1
ATOM 1647 N N . ALA A 1 203 ? 12.327 14.720 7.153 1.00 89.88 203 ALA A N 1
ATOM 1648 C CA . ALA A 1 203 ? 11.234 15.168 8.021 1.00 89.88 203 ALA A CA 1
ATOM 1649 C C . ALA A 1 203 ? 10.643 16.517 7.561 1.00 89.88 203 ALA A C 1
ATOM 1651 O O . ALA A 1 203 ? 9.427 16.671 7.485 1.00 89.88 203 ALA A O 1
ATOM 1652 N N . SER A 1 204 ? 11.487 17.466 7.137 1.00 90.38 204 SER A N 1
ATOM 1653 C CA . SER A 1 204 ? 11.036 18.753 6.589 1.00 90.38 204 SER A CA 1
ATOM 1654 C C . SER A 1 204 ? 10.223 18.614 5.299 1.00 90.38 204 SER A C 1
ATOM 1656 O O . SER A 1 204 ? 9.283 19.379 5.105 1.00 90.38 204 SER A O 1
ATOM 1658 N N . GLN A 1 205 ? 10.550 17.656 4.421 1.00 92.50 205 GLN A N 1
ATOM 1659 C CA . GLN A 1 205 ? 9.745 17.384 3.223 1.00 92.50 205 GLN A CA 1
ATOM 1660 C C . GLN A 1 205 ? 8.360 16.852 3.610 1.00 92.50 205 GLN A C 1
ATOM 1662 O O . GLN A 1 205 ? 7.363 17.336 3.081 1.00 92.50 205 GLN A O 1
ATOM 1667 N N . ILE A 1 206 ? 8.282 15.924 4.571 1.00 95.06 206 ILE A N 1
ATOM 1668 C CA . ILE A 1 206 ? 6.998 15.414 5.083 1.00 95.06 206 ILE A CA 1
ATOM 1669 C C . ILE A 1 206 ? 6.164 16.561 5.670 1.00 95.06 206 ILE A C 1
ATOM 1671 O O . ILE A 1 206 ? 5.025 16.766 5.258 1.00 95.06 206 ILE A O 1
ATOM 1675 N N . ILE A 1 207 ? 6.749 17.354 6.574 1.00 95.12 207 ILE A N 1
ATOM 1676 C CA . ILE A 1 207 ? 6.091 18.503 7.218 1.00 95.12 207 ILE A CA 1
ATOM 1677 C C . ILE A 1 207 ? 5.613 19.522 6.177 1.00 95.12 207 ILE A C 1
ATOM 1679 O O . ILE A 1 207 ? 4.511 20.054 6.298 1.00 95.12 207 ILE A O 1
ATOM 1683 N N . HIS A 1 208 ? 6.413 19.782 5.139 1.00 95.25 208 HIS A N 1
ATOM 1684 C CA . HIS A 1 208 ? 6.041 20.681 4.051 1.00 95.25 208 HIS A CA 1
ATOM 1685 C C . HIS A 1 208 ? 4.796 20.189 3.301 1.00 95.25 208 HIS A C 1
ATOM 1687 O O . HIS A 1 208 ? 3.845 20.955 3.142 1.00 95.25 208 HIS A O 1
ATOM 1693 N N . HIS A 1 209 ? 4.774 18.919 2.884 1.00 95.62 209 HIS A N 1
ATOM 1694 C CA . HIS A 1 209 ? 3.625 18.346 2.181 1.00 95.62 209 HIS A CA 1
ATOM 1695 C C . HIS A 1 209 ? 2.378 18.310 3.068 1.00 95.62 209 HIS A C 1
ATOM 1697 O O . HIS A 1 209 ? 1.331 18.794 2.647 1.00 95.62 209 HIS A O 1
ATOM 1703 N N . LEU A 1 210 ? 2.501 17.852 4.318 1.00 96.81 210 LEU A N 1
ATOM 1704 C CA . LEU A 1 210 ? 1.392 17.862 5.277 1.00 96.81 210 LEU A CA 1
ATOM 1705 C C . LEU A 1 210 ? 0.860 19.281 5.522 1.00 96.81 210 LEU A C 1
ATOM 1707 O O . LEU A 1 210 ? -0.349 19.480 5.578 1.00 96.81 210 LEU A O 1
ATOM 1711 N N . GLY A 1 211 ? 1.739 20.281 5.629 1.00 96.81 211 GLY A N 1
ATOM 1712 C CA . GLY A 1 211 ? 1.352 21.679 5.826 1.00 96.81 211 GLY A CA 1
ATOM 1713 C C . GLY A 1 211 ? 0.639 22.278 4.616 1.00 96.81 211 GLY A C 1
ATOM 1714 O O . GLY A 1 211 ? -0.368 22.972 4.779 1.00 96.81 211 GLY A O 1
ATOM 1715 N N . SER A 1 212 ? 1.126 21.982 3.408 1.00 95.12 212 SER A N 1
ATOM 1716 C CA . SER A 1 212 ? 0.481 22.411 2.163 1.00 95.12 212 SER A CA 1
ATOM 1717 C C . SER A 1 212 ? -0.907 21.790 2.026 1.00 95.12 212 SER A C 1
ATOM 1719 O O . SER A 1 212 ? -1.875 22.507 1.780 1.00 95.12 212 SER A O 1
ATOM 1721 N N . SER A 1 213 ? -1.022 20.483 2.265 1.00 94.44 213 SER A N 1
ATOM 1722 C CA . SER A 1 213 ? -2.296 19.768 2.225 1.00 94.44 213 SER A CA 1
ATOM 1723 C C . SER A 1 213 ? -3.267 20.263 3.291 1.00 94.44 213 SER A C 1
ATOM 1725 O O . SER A 1 213 ? -4.403 20.595 2.973 1.00 94.44 213 SER A O 1
ATOM 1727 N N . LEU A 1 214 ? -2.816 20.443 4.539 1.00 94.31 214 LEU A N 1
ATOM 1728 C CA . LEU A 1 214 ? -3.649 20.962 5.629 1.00 94.31 214 LEU A CA 1
ATOM 1729 C C . LEU A 1 214 ? -4.265 22.326 5.288 1.00 94.31 214 LEU A C 1
ATOM 1731 O O . LEU A 1 214 ? -5.392 22.608 5.698 1.00 94.31 214 LEU A O 1
ATOM 1735 N N . ARG A 1 215 ? -3.551 23.189 4.553 1.00 93.50 215 ARG A N 1
ATOM 1736 C CA . ARG A 1 215 ? -4.073 24.492 4.113 1.00 93.50 215 ARG A CA 1
ATOM 1737 C C . ARG A 1 215 ? -5.253 24.341 3.149 1.00 93.50 215 ARG A C 1
ATOM 1739 O O . ARG A 1 215 ? -6.185 25.135 3.241 1.00 93.50 215 ARG A O 1
ATOM 1746 N N . GLU A 1 216 ? -5.213 23.346 2.270 1.00 90.06 216 GLU A N 1
ATOM 1747 C CA . GLU A 1 216 ? -6.192 23.129 1.197 1.00 90.06 216 GLU A CA 1
ATOM 1748 C C . GLU A 1 216 ? -7.380 22.252 1.631 1.00 90.06 216 GLU A C 1
ATOM 1750 O O . GLU A 1 216 ? -8.503 22.508 1.205 1.00 90.06 216 GLU A O 1
ATOM 1755 N N . THR A 1 217 ? -7.172 21.285 2.532 1.00 89.19 217 THR A N 1
ATOM 1756 C CA . THR A 1 217 ? -8.216 20.377 3.041 1.00 89.19 217 THR A CA 1
ATOM 1757 C C . THR A 1 217 ? -9.342 21.140 3.752 1.00 89.19 217 THR A C 1
ATOM 1759 O O . THR A 1 217 ? -9.076 21.997 4.594 1.00 89.19 217 THR A O 1
ATOM 1762 N N . SER A 1 218 ? -10.614 20.835 3.486 1.00 90.12 218 SER A N 1
ATOM 1763 C CA . SER A 1 218 ? -11.743 21.438 4.224 1.00 90.12 218 SER A CA 1
ATOM 1764 C C . SER A 1 218 ? -11.878 20.896 5.662 1.00 90.12 218 SER A C 1
ATOM 1766 O O . SER A 1 218 ? -11.205 19.946 6.048 1.00 90.12 218 SER A O 1
ATOM 1768 N N . SER A 1 219 ? -12.741 21.488 6.498 1.00 86.56 219 SER A N 1
ATOM 1769 C CA . SER A 1 219 ? -12.941 21.031 7.888 1.00 86.56 219 SER A CA 1
ATOM 1770 C C . SER A 1 219 ? -13.636 19.671 8.007 1.00 86.56 219 SER A C 1
ATOM 1772 O O . SER A 1 219 ? -13.563 19.054 9.066 1.00 86.56 219 SER A O 1
ATOM 1774 N N . SER A 1 220 ? -14.312 19.215 6.950 1.00 86.69 220 SER A N 1
ATOM 1775 C CA . SER A 1 220 ? -14.987 17.916 6.893 1.00 86.69 220 SER A CA 1
ATOM 1776 C C . SER A 1 220 ? -14.157 16.835 6.203 1.00 86.69 220 SER A C 1
ATOM 1778 O O . SER A 1 220 ? -14.557 15.681 6.230 1.00 86.69 220 SER A O 1
ATOM 1780 N N . GLN A 1 221 ? -13.028 17.178 5.579 1.00 92.06 221 GLN A N 1
ATOM 1781 C CA . GLN A 1 221 ? -12.198 16.224 4.845 1.00 92.06 221 GLN A CA 1
ATOM 1782 C C . GLN A 1 221 ? -10.984 15.775 5.653 1.00 92.06 221 GLN A C 1
ATOM 1784 O O . GLN A 1 221 ? -10.419 16.537 6.437 1.00 92.06 221 GLN A O 1
ATOM 1789 N N . PHE A 1 222 ? -10.560 14.541 5.406 1.00 94.00 222 PHE A N 1
ATOM 1790 C CA . PHE A 1 222 ? -9.391 13.926 6.002 1.00 94.00 222 PHE A CA 1
ATOM 1791 C C . PHE A 1 222 ? -8.129 14.197 5.188 1.00 94.00 222 PHE A C 1
ATOM 1793 O O . PHE A 1 222 ? -8.102 14.087 3.960 1.00 94.00 222 PHE A O 1
ATOM 1800 N N . LEU A 1 223 ? -7.060 14.509 5.913 1.00 95.94 223 LEU A N 1
ATOM 1801 C CA . LEU A 1 223 ? -5.689 14.366 5.448 1.00 95.94 223 LEU A CA 1
ATOM 1802 C C . LEU A 1 223 ? -5.197 12.967 5.837 1.00 95.94 223 LEU A C 1
ATOM 1804 O O . LEU A 1 223 ? -5.219 12.626 7.020 1.00 95.94 223 LEU A O 1
ATOM 1808 N N . LEU A 1 224 ? -4.761 12.169 4.861 1.00 97.25 224 LEU A N 1
ATOM 1809 C CA . LEU A 1 224 ? -4.222 10.828 5.090 1.00 97.25 224 LEU A CA 1
ATOM 1810 C C . LEU A 1 224 ? -2.691 10.851 5.010 1.00 97.25 224 LEU A C 1
ATOM 1812 O O . LEU A 1 224 ? -2.115 11.298 4.020 1.00 97.25 224 LEU A O 1
ATOM 1816 N N . PHE A 1 225 ? -2.022 10.338 6.037 1.00 98.06 225 PHE A N 1
ATOM 1817 C CA . PHE A 1 225 ? -0.576 10.143 6.049 1.00 98.06 225 PHE A CA 1
ATOM 1818 C C . PHE A 1 225 ? -0.244 8.667 6.240 1.00 98.06 225 PHE A C 1
ATOM 1820 O O . PHE A 1 225 ? -0.657 8.053 7.218 1.00 98.06 225 PHE A O 1
ATOM 1827 N N . TYR A 1 226 ? 0.519 8.101 5.315 1.00 98.00 226 TYR A N 1
ATOM 1828 C CA . TYR A 1 226 ? 1.100 6.774 5.430 1.00 98.00 226 TYR A CA 1
ATOM 1829 C C . TYR A 1 226 ? 2.616 6.887 5.528 1.00 98.00 226 TYR A C 1
ATOM 1831 O O . TYR A 1 226 ? 3.249 7.570 4.719 1.00 98.00 226 TYR A O 1
ATOM 1839 N N . TYR A 1 227 ? 3.195 6.182 6.492 1.00 96.56 227 TYR A N 1
ATOM 1840 C CA . TYR A 1 227 ? 4.634 6.025 6.630 1.00 96.56 227 TYR A CA 1
ATOM 1841 C C . TYR A 1 227 ? 4.979 4.550 6.798 1.00 96.56 227 TYR A C 1
ATOM 1843 O O . TYR A 1 227 ? 4.436 3.901 7.691 1.00 96.56 227 TYR A O 1
ATOM 1851 N N . SER A 1 228 ? 5.929 4.054 6.006 1.00 93.50 228 SER A N 1
ATOM 1852 C CA . SER A 1 228 ? 6.555 2.750 6.218 1.00 93.50 228 SER A CA 1
ATOM 1853 C C . SER A 1 228 ? 8.068 2.866 6.277 1.00 93.50 228 SER A C 1
ATOM 1855 O O . SER A 1 228 ? 8.717 3.303 5.328 1.00 93.50 228 SER A O 1
ATOM 1857 N N . GLY A 1 229 ? 8.663 2.516 7.410 1.00 90.25 229 GLY A N 1
ATOM 1858 C CA . GLY A 1 229 ? 10.098 2.677 7.565 1.00 90.25 229 GLY A CA 1
ATOM 1859 C C . GLY A 1 229 ? 10.639 2.381 8.957 1.00 90.25 229 GLY A C 1
ATOM 1860 O O . GLY A 1 229 ? 9.888 2.145 9.911 1.00 90.25 229 GLY A O 1
ATOM 1861 N N . PRO A 1 230 ? 11.975 2.414 9.087 1.00 87.38 230 PRO A N 1
ATOM 1862 C CA . PRO A 1 230 ? 12.637 2.217 10.362 1.00 87.38 230 PRO A CA 1
ATOM 1863 C C . PRO A 1 230 ? 12.236 3.300 11.367 1.00 87.38 230 PRO A C 1
ATOM 1865 O O . PRO A 1 230 ? 11.850 4.414 11.022 1.00 87.38 230 PRO A O 1
ATOM 1868 N N . GLY A 1 231 ? 12.349 2.982 12.645 1.00 87.44 231 GLY A N 1
ATOM 1869 C CA . GLY A 1 231 ? 12.099 3.940 13.707 1.00 87.44 231 GLY A CA 1
ATOM 1870 C C . GLY A 1 231 ? 12.694 3.452 15.011 1.00 87.44 231 GLY A C 1
ATOM 1871 O O . GLY A 1 231 ? 13.000 2.267 15.164 1.00 87.44 231 GLY A O 1
ATOM 1872 N N . ARG A 1 232 ? 12.862 4.374 15.957 1.00 85.50 232 ARG A N 1
ATOM 1873 C CA . ARG A 1 232 ? 13.435 4.085 17.274 1.00 85.50 232 ARG A CA 1
ATOM 1874 C C . ARG A 1 232 ? 12.485 4.527 18.379 1.00 85.50 232 ARG A C 1
ATOM 1876 O O . ARG A 1 232 ? 11.973 5.644 18.341 1.00 85.50 232 ARG A O 1
ATOM 1883 N N . LEU A 1 233 ? 12.273 3.663 19.373 1.00 83.06 233 LEU A N 1
ATOM 1884 C CA . LEU A 1 233 ? 11.453 3.972 20.554 1.00 83.06 233 LEU A CA 1
ATOM 1885 C C . LEU A 1 233 ? 12.113 5.013 21.469 1.00 83.06 233 LEU A C 1
ATOM 1887 O O . LEU A 1 233 ? 11.428 5.763 22.156 1.00 83.06 233 LEU A O 1
ATOM 1891 N N . THR A 1 234 ? 13.442 5.072 21.458 1.00 78.88 234 THR A N 1
ATOM 1892 C CA . THR A 1 234 ? 14.242 6.055 22.187 1.00 78.88 234 THR A CA 1
ATOM 1893 C C . THR A 1 234 ? 15.266 6.679 21.247 1.00 78.88 234 THR A C 1
ATOM 1895 O O . THR A 1 234 ? 15.743 6.040 20.305 1.00 78.88 234 THR A O 1
ATOM 1898 N N . GLY A 1 235 ? 15.601 7.945 21.481 1.00 64.06 235 GLY A N 1
ATOM 1899 C CA . GLY A 1 235 ? 16.749 8.578 20.834 1.00 64.06 235 GLY A CA 1
ATOM 1900 C C . GLY A 1 235 ? 17.997 8.481 21.708 1.00 64.06 235 GLY A C 1
ATOM 1901 O O . GLY A 1 235 ? 17.901 8.532 22.934 1.00 64.06 235 GLY A O 1
ATOM 1902 N N . ALA A 1 236 ? 19.175 8.372 21.089 1.00 57.62 236 ALA A N 1
ATOM 1903 C CA . ALA A 1 236 ? 20.427 8.670 21.780 1.00 57.62 236 ALA A CA 1
ATOM 1904 C C . ALA A 1 236 ? 20.498 10.184 22.074 1.00 57.62 236 ALA A C 1
ATOM 1906 O O . ALA A 1 236 ? 19.903 10.969 21.338 1.00 57.62 236 ALA A O 1
ATOM 1907 N N . PRO A 1 237 ? 21.184 10.643 23.129 1.00 55.19 237 PRO A N 1
ATOM 1908 C CA . PRO A 1 237 ? 21.511 12.058 23.234 1.00 55.19 237 PRO A CA 1
ATOM 1909 C C . PRO A 1 237 ? 22.460 12.462 22.093 1.00 55.19 237 PRO A C 1
ATOM 1911 O O . PRO A 1 237 ? 23.238 11.637 21.610 1.00 55.19 237 PRO A O 1
ATOM 1914 N N . ALA A 1 238 ? 22.422 13.737 21.688 1.00 55.69 238 ALA A N 1
ATOM 1915 C CA . ALA A 1 238 ? 23.345 14.273 20.689 1.00 55.69 238 ALA A CA 1
ATOM 1916 C C . ALA A 1 238 ? 24.798 13.912 21.051 1.00 55.69 238 ALA A C 1
ATOM 1918 O O . ALA A 1 238 ? 25.192 13.990 22.222 1.00 55.69 238 ALA A O 1
ATOM 1919 N N . SER A 1 239 ? 25.583 13.503 20.050 1.00 49.72 239 SER A N 1
ATOM 1920 C CA . SER A 1 239 ? 26.969 13.060 20.221 1.00 49.72 239 SER A CA 1
ATOM 1921 C C . SER A 1 239 ? 27.768 14.072 21.053 1.00 49.72 239 SER A C 1
ATOM 1923 O O . SER A 1 239 ? 28.026 15.182 20.588 1.00 49.72 239 SER A O 1
ATOM 1925 N N . GLY A 1 240 ? 28.136 13.698 22.284 1.00 52.28 240 GLY A N 1
ATOM 1926 C CA . GLY A 1 240 ? 28.905 14.541 23.210 1.00 52.28 240 GLY A CA 1
ATOM 1927 C C . GLY A 1 240 ? 28.276 14.773 24.589 1.00 52.28 240 GLY A C 1
ATOM 1928 O O . GLY A 1 240 ? 28.964 15.276 25.473 1.00 52.28 240 GLY A O 1
ATOM 1929 N N . SER A 1 241 ? 27.015 14.387 24.817 1.00 54.06 241 SER A N 1
ATOM 1930 C CA . SER A 1 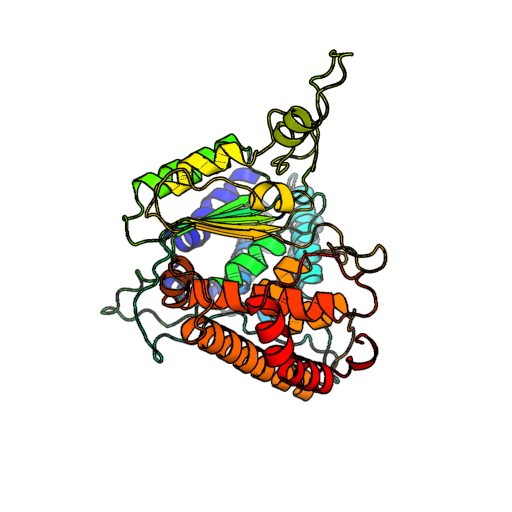241 ? 26.412 14.426 26.159 1.00 54.06 241 SER A CA 1
ATOM 1931 C C . SER A 1 241 ? 26.644 13.114 26.916 1.00 54.06 241 SER A C 1
ATOM 1933 O O . SER A 1 241 ? 26.222 12.048 26.473 1.00 54.06 241 SER A O 1
ATOM 1935 N N . THR A 1 242 ? 27.298 13.190 28.078 1.00 53.19 242 THR A N 1
ATOM 1936 C CA . THR A 1 242 ? 27.470 12.074 29.029 1.00 53.19 242 THR A CA 1
ATOM 1937 C C . THR A 1 242 ? 26.344 11.992 30.068 1.00 53.19 242 THR A C 1
ATOM 1939 O O . THR A 1 242 ? 26.385 11.137 30.951 1.00 53.19 2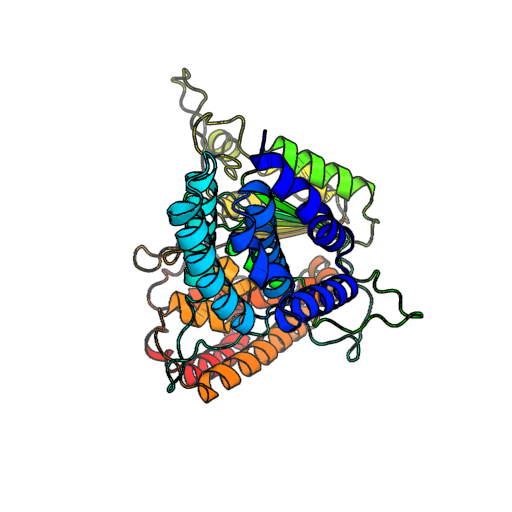42 THR A O 1
ATOM 1942 N N . ALA A 1 243 ? 25.344 12.877 29.995 1.00 59.94 243 ALA A N 1
ATOM 1943 C CA . ALA A 1 243 ? 24.251 12.923 30.958 1.00 59.94 243 ALA A CA 1
ATOM 1944 C C . ALA A 1 243 ? 23.202 11.842 30.653 1.00 59.94 243 ALA A C 1
ATOM 1946 O O . ALA A 1 243 ? 22.720 11.733 29.524 1.00 59.94 243 ALA A O 1
ATOM 1947 N N . SER A 1 244 ? 22.817 11.059 31.666 1.00 61.75 244 SER A N 1
ATOM 1948 C CA . SER A 1 244 ? 21.695 10.124 31.557 1.00 61.75 244 SER A CA 1
ATOM 1949 C C . SER A 1 244 ? 20.394 10.905 31.378 1.00 61.75 244 SER A C 1
ATOM 1951 O O . SER A 1 244 ? 19.935 11.566 32.310 1.00 61.75 244 SER A O 1
ATOM 1953 N N . VAL A 1 245 ? 19.814 10.832 30.182 1.00 64.19 245 VAL A N 1
ATOM 1954 C CA . VAL A 1 245 ? 18.528 11.457 29.862 1.00 64.19 245 VAL A CA 1
ATOM 1955 C C . VAL A 1 245 ? 17.414 10.709 30.612 1.00 64.19 245 VAL A C 1
ATOM 1957 O O . VAL A 1 245 ? 17.366 9.476 30.540 1.00 64.19 245 VAL A O 1
ATOM 1960 N N . PRO A 1 246 ? 16.516 11.406 31.333 1.00 68.81 246 PRO A N 1
ATOM 1961 C CA . PRO A 1 246 ? 15.349 10.788 31.952 1.00 68.81 246 PRO A CA 1
ATOM 1962 C C . PRO A 1 246 ? 14.519 9.991 30.927 1.00 68.81 246 PRO A C 1
ATOM 1964 O O . PRO A 1 246 ? 14.390 10.428 29.782 1.00 68.81 246 PRO A O 1
ATOM 1967 N N . PRO A 1 247 ? 13.874 8.873 31.308 1.00 63.38 247 PRO A N 1
ATOM 1968 C CA . PRO A 1 247 ? 13.088 8.053 30.378 1.00 63.38 247 PRO A CA 1
ATOM 1969 C C . PRO A 1 247 ? 11.997 8.824 29.618 1.00 63.38 247 PRO A C 1
ATOM 1971 O O . PRO A 1 247 ? 11.733 8.533 28.453 1.00 63.38 247 PRO A O 1
ATOM 1974 N N . SER A 1 248 ? 11.385 9.829 30.255 1.00 64.25 248 SER A N 1
ATOM 1975 C CA . SER A 1 248 ? 10.383 10.699 29.631 1.00 64.25 248 SER A CA 1
ATOM 1976 C C . SER A 1 248 ? 10.968 11.540 28.499 1.00 64.25 248 SER A C 1
ATOM 1978 O O . SER A 1 248 ? 10.355 11.640 27.445 1.00 64.25 248 SER A O 1
ATOM 1980 N N . GLU A 1 249 ? 12.164 12.097 28.683 1.00 66.75 249 GLU A N 1
ATOM 1981 C CA . GLU A 1 249 ? 12.863 12.884 27.662 1.00 66.75 249 GLU A CA 1
ATOM 1982 C C . GLU A 1 249 ? 13.434 11.978 26.560 1.00 66.75 249 GLU A C 1
ATOM 1984 O O . GLU A 1 249 ? 13.343 12.306 25.381 1.00 66.75 249 GLU A O 1
ATOM 1989 N N . ALA A 1 250 ? 13.926 10.785 26.908 1.00 65.25 250 ALA A N 1
ATOM 1990 C CA . ALA A 1 250 ? 14.423 9.806 25.939 1.00 65.25 250 ALA A CA 1
ATOM 1991 C C . ALA A 1 250 ? 13.323 9.297 24.988 1.00 65.25 250 ALA A C 1
ATOM 1993 O O . ALA A 1 250 ? 13.584 9.086 23.801 1.00 65.25 250 ALA A O 1
ATOM 1994 N N . ALA A 1 251 ? 12.089 9.146 25.486 1.00 64.12 251 ALA A N 1
ATOM 1995 C CA . ALA A 1 251 ? 10.921 8.817 24.669 1.00 64.12 251 ALA A CA 1
ATOM 1996 C C . ALA A 1 251 ? 10.528 9.965 23.721 1.00 64.12 251 ALA A C 1
ATOM 1998 O O . ALA A 1 251 ? 10.118 9.708 22.590 1.00 64.12 251 ALA A O 1
ATOM 1999 N N . MET A 1 252 ? 10.707 11.229 24.136 1.00 69.19 252 MET A N 1
ATOM 2000 C CA . MET A 1 252 ? 10.506 12.389 23.251 1.00 69.19 252 MET A CA 1
ATOM 2001 C C . MET A 1 252 ? 11.541 12.447 22.117 1.00 69.19 252 MET A C 1
ATOM 2003 O O . MET A 1 252 ? 11.260 13.021 21.069 1.00 69.19 252 MET A O 1
ATOM 2007 N N . LEU A 1 253 ? 12.711 11.822 22.295 1.00 75.19 253 LEU A N 1
ATOM 2008 C CA . LEU A 1 253 ? 13.775 11.735 21.285 1.00 75.19 253 LEU A CA 1
ATOM 2009 C C . LEU A 1 253 ? 13.611 10.549 20.307 1.00 75.19 253 LEU A C 1
ATOM 2011 O O . LEU A 1 253 ? 14.357 10.455 19.322 1.00 75.19 253 LEU A O 1
ATOM 2015 N N . GLY A 1 254 ? 12.650 9.652 20.561 1.00 85.50 254 GLY A N 1
ATOM 2016 C CA . GLY A 1 254 ? 12.242 8.582 19.645 1.00 85.50 254 GLY A CA 1
ATOM 2017 C C . GLY A 1 254 ? 11.347 9.088 18.505 1.00 85.50 254 GLY A C 1
ATOM 2018 O O . GLY A 1 254 ? 10.866 10.221 18.530 1.00 85.50 254 GLY A O 1
ATOM 2019 N N . GLY A 1 255 ? 11.127 8.263 17.480 1.00 89.62 255 GLY A N 1
ATOM 2020 C CA . GLY A 1 255 ? 10.357 8.646 16.291 1.00 89.62 255 GLY A CA 1
ATOM 2021 C C . GLY A 1 255 ? 10.679 7.827 15.040 1.00 89.62 255 GLY A C 1
ATOM 2022 O O . GLY A 1 255 ? 11.365 6.805 15.102 1.00 89.62 255 GLY A O 1
ATOM 2023 N N . LEU A 1 256 ? 10.159 8.292 13.904 1.00 91.44 256 LEU A N 1
ATOM 2024 C CA . LEU A 1 256 ? 10.240 7.636 12.595 1.00 91.44 256 LEU A CA 1
ATOM 2025 C C . LEU A 1 256 ? 11.469 8.135 11.826 1.00 91.44 256 LEU A C 1
ATOM 2027 O O . LEU A 1 256 ? 11.617 9.342 11.630 1.00 91.44 256 LEU A O 1
ATOM 2031 N N . ASP A 1 257 ? 12.344 7.241 11.374 1.00 88.56 257 ASP A N 1
ATOM 2032 C CA . ASP A 1 257 ? 13.576 7.623 10.681 1.00 88.56 257 ASP A CA 1
ATOM 2033 C C . ASP A 1 257 ? 13.274 7.926 9.195 1.00 88.56 257 ASP A C 1
ATOM 2035 O O . ASP A 1 257 ? 12.810 7.094 8.418 1.00 88.56 257 ASP A O 1
ATOM 2039 N N . THR A 1 258 ? 13.508 9.162 8.768 1.00 85.50 258 THR A N 1
ATOM 2040 C CA . THR A 1 258 ? 13.126 9.665 7.435 1.00 85.50 258 THR A CA 1
ATOM 2041 C C . THR A 1 258 ? 14.249 9.488 6.393 1.00 85.50 258 THR A C 1
ATOM 2043 O O . THR A 1 258 ? 13.989 9.391 5.197 1.00 85.50 258 THR A O 1
ATOM 2046 N N . ARG A 1 259 ? 15.507 9.305 6.829 1.00 73.06 259 ARG A N 1
ATOM 2047 C CA . ARG A 1 259 ? 16.655 8.965 5.963 1.00 73.06 259 ARG A CA 1
ATOM 2048 C C . ARG A 1 259 ? 17.540 7.862 6.556 1.00 73.06 259 ARG A C 1
ATOM 2050 O O . ARG A 1 259 ? 17.535 7.677 7.770 1.00 73.06 259 ARG A O 1
ATOM 2057 N N . PRO A 1 260 ? 18.353 7.176 5.725 1.00 58.06 260 PRO A N 1
ATOM 2058 C CA . PRO A 1 260 ? 19.403 6.283 6.209 1.00 58.06 260 PRO A CA 1
ATOM 2059 C C . PRO A 1 260 ? 20.397 7.013 7.141 1.00 58.06 260 PRO A C 1
ATOM 2061 O O . PRO A 1 260 ? 20.576 8.227 7.009 1.00 58.06 260 PRO A O 1
ATOM 2064 N N . PRO A 1 261 ? 21.061 6.288 8.059 1.00 53.91 261 PRO A N 1
ATOM 2065 C CA . PRO A 1 261 ? 21.664 6.823 9.284 1.00 53.91 261 PRO A CA 1
ATOM 2066 C C . PRO A 1 261 ? 23.022 7.512 9.061 1.00 53.91 261 PRO A C 1
ATOM 2068 O O . PRO A 1 261 ? 24.052 7.040 9.532 1.00 53.91 261 PRO A O 1
ATOM 2071 N N . ALA A 1 262 ? 23.037 8.631 8.337 1.00 52.38 262 ALA A N 1
ATOM 2072 C CA . ALA A 1 262 ? 24.213 9.502 8.277 1.00 52.38 262 ALA A CA 1
ATOM 2073 C C . ALA A 1 262 ? 24.174 10.637 9.322 1.00 52.38 262 ALA A C 1
ATOM 2075 O O . ALA A 1 262 ? 25.233 11.138 9.681 1.00 52.38 262 ALA A O 1
ATOM 2076 N N . ASP A 1 263 ? 22.989 11.019 9.827 1.00 50.59 263 ASP A N 1
ATOM 2077 C CA . ASP A 1 263 ? 22.823 12.117 10.795 1.00 50.59 263 ASP A CA 1
ATOM 2078 C C . ASP A 1 263 ? 21.640 11.834 11.751 1.00 50.59 263 ASP A C 1
ATOM 2080 O O . ASP A 1 263 ? 20.480 11.801 11.334 1.00 50.59 263 ASP A O 1
ATOM 2084 N N . ASP A 1 264 ? 21.925 11.558 13.029 1.00 58.53 264 ASP A N 1
ATOM 2085 C CA . ASP A 1 264 ? 21.067 10.713 13.891 1.00 58.53 264 ASP A CA 1
ATOM 2086 C C . ASP A 1 264 ? 19.834 11.421 14.516 1.00 58.53 264 ASP A C 1
ATOM 2088 O O . ASP A 1 264 ? 19.000 10.761 15.145 1.00 58.53 264 ASP A O 1
ATOM 2092 N N . HIS A 1 265 ? 19.667 12.740 14.314 1.00 54.66 265 HIS A N 1
ATOM 2093 C CA . HIS A 1 265 ? 18.522 13.521 14.839 1.00 54.66 265 HIS A CA 1
ATOM 2094 C C . HIS A 1 265 ? 17.810 14.418 13.818 1.00 54.66 265 HIS A C 1
ATOM 2096 O O . HIS A 1 265 ? 16.599 14.588 13.903 1.00 54.66 265 HIS A O 1
ATOM 2102 N N . VAL A 1 266 ? 18.519 14.973 12.828 1.00 60.53 266 VAL A N 1
ATOM 2103 C CA . VAL A 1 266 ? 17.944 15.931 11.851 1.00 60.53 266 VAL A CA 1
ATOM 2104 C C . VAL A 1 266 ? 16.941 15.260 10.902 1.00 60.53 266 VAL A C 1
ATOM 2106 O O . VAL A 1 266 ? 16.161 15.916 10.209 1.00 60.53 266 VAL A O 1
ATOM 2109 N N . HIS A 1 267 ? 16.955 13.932 10.841 1.00 74.69 267 HIS A N 1
ATOM 2110 C CA . HIS A 1 267 ? 16.157 13.151 9.908 1.00 74.69 267 HIS A CA 1
ATOM 2111 C C . HIS A 1 267 ? 15.131 12.256 10.603 1.00 74.69 267 HIS A C 1
ATOM 2113 O O . HIS A 1 267 ? 14.788 11.216 10.050 1.00 74.69 267 HIS A O 1
ATOM 2119 N N . ARG A 1 268 ? 14.598 12.649 11.764 1.00 85.25 268 ARG A N 1
ATOM 2120 C CA . ARG A 1 268 ? 13.529 11.914 12.455 1.00 85.25 268 ARG A CA 1
ATOM 2121 C C . ARG A 1 268 ? 12.237 12.727 12.504 1.00 85.25 268 ARG A C 1
ATOM 2123 O O . ARG A 1 268 ? 12.285 13.942 12.648 1.00 85.25 268 ARG A O 1
ATOM 2130 N N . LEU A 1 269 ? 11.100 12.051 12.363 1.00 90.75 269 LEU A N 1
ATOM 2131 C CA . LEU A 1 269 ? 9.774 12.621 12.593 1.00 90.75 269 LEU A CA 1
ATOM 2132 C C . LEU A 1 269 ? 9.274 12.155 13.963 1.00 90.75 269 LEU A C 1
ATOM 2134 O O . LEU A 1 269 ? 9.047 10.959 14.176 1.00 90.75 269 LEU A O 1
ATOM 2138 N N . HIS A 1 270 ? 9.140 13.088 14.897 1.00 89.94 270 HIS A N 1
ATOM 2139 C CA . HIS A 1 270 ? 8.713 12.826 16.266 1.00 89.94 270 HIS A CA 1
ATOM 2140 C C . HIS A 1 270 ? 7.179 12.864 16.388 1.00 89.94 270 HIS A C 1
ATOM 2142 O O . HIS A 1 270 ? 6.514 13.536 15.597 1.00 89.94 270 HIS A O 1
ATOM 2148 N N . PRO A 1 271 ? 6.579 12.220 17.411 1.00 89.00 271 PRO A N 1
ATOM 2149 C CA . PRO A 1 271 ? 5.134 12.307 17.659 1.00 89.00 271 PRO A CA 1
ATOM 2150 C C . PRO A 1 271 ? 4.596 13.741 17.724 1.00 89.00 271 PRO A C 1
ATOM 2152 O O . PRO A 1 271 ? 3.545 14.046 17.160 1.00 89.00 271 PRO A O 1
ATOM 2155 N N . TYR A 1 272 ? 5.354 14.647 18.348 1.00 88.56 272 TYR A N 1
ATOM 2156 C CA . TYR A 1 272 ? 4.977 16.054 18.484 1.00 88.56 272 TYR A CA 1
ATOM 2157 C C . TYR A 1 272 ? 4.980 16.822 17.156 1.00 88.56 272 TYR A C 1
ATOM 2159 O O . TYR A 1 272 ? 4.223 17.782 17.025 1.00 88.56 272 TYR A O 1
ATOM 2167 N N . ASP A 1 273 ? 5.745 16.373 16.156 1.00 91.69 273 ASP A N 1
ATOM 2168 C CA . ASP A 1 273 ? 5.773 16.998 14.828 1.00 91.69 273 ASP A CA 1
ATOM 2169 C C . ASP A 1 273 ? 4.465 16.776 14.063 1.00 91.69 273 ASP A C 1
ATOM 2171 O O . ASP A 1 273 ? 4.141 17.551 13.164 1.00 91.69 273 ASP A O 1
ATOM 2175 N N . LEU A 1 274 ? 3.692 15.741 14.423 1.00 93.31 274 LEU A N 1
ATOM 2176 C CA . LEU A 1 274 ? 2.408 15.442 13.790 1.00 93.31 274 LEU A CA 1
ATOM 2177 C C . LEU A 1 274 ? 1.216 16.142 14.449 1.00 93.31 274 LEU A C 1
ATOM 2179 O O . LEU A 1 274 ? 0.181 16.326 13.804 1.00 93.31 274 LEU A O 1
ATOM 2183 N N . ILE A 1 275 ? 1.359 16.593 15.701 1.00 92.19 275 ILE A N 1
ATOM 2184 C CA . ILE A 1 275 ? 0.296 17.293 16.435 1.00 92.19 275 ILE A CA 1
ATOM 2185 C C . ILE A 1 275 ? -0.265 18.474 15.634 1.00 92.19 275 ILE A C 1
ATOM 2187 O O . ILE A 1 275 ? -1.490 18.588 15.557 1.00 92.19 275 ILE A O 1
ATOM 2191 N N . PRO A 1 276 ? 0.547 19.333 14.979 1.00 93.31 276 PRO A N 1
ATOM 2192 C CA . PRO A 1 276 ? 0.013 20.465 14.243 1.00 93.31 276 PRO A CA 1
ATOM 2193 C C . PRO A 1 276 ? -1.019 20.128 13.162 1.00 93.31 276 PRO A C 1
ATOM 2195 O O . PRO A 1 276 ? -1.872 20.975 12.877 1.00 93.31 276 PRO A O 1
ATOM 2198 N N . PHE A 1 277 ? -0.956 18.922 12.593 1.00 94.44 277 PHE A N 1
ATOM 2199 C CA . PHE A 1 277 ? -1.836 18.465 11.517 1.00 94.44 277 PHE A CA 1
ATOM 2200 C C . PHE A 1 277 ? -3.159 17.882 12.027 1.00 94.44 277 PHE A C 1
ATOM 2202 O O . PHE A 1 277 ? -4.109 17.784 11.260 1.00 94.44 277 PHE A O 1
ATOM 2209 N N . THR A 1 278 ? -3.281 17.625 13.335 1.00 93.19 278 THR A N 1
ATOM 2210 C CA . THR A 1 278 ? -4.543 17.205 13.981 1.00 93.19 278 THR A CA 1
ATOM 2211 C C . THR A 1 278 ? -5.567 18.345 14.138 1.00 93.19 278 THR A C 1
ATOM 2213 O O . THR A 1 278 ? -6.664 18.139 14.652 1.00 93.19 278 THR A O 1
ATOM 2216 N N . ARG A 1 279 ? -5.249 19.559 13.654 1.00 92.38 279 ARG A N 1
ATOM 2217 C CA . ARG A 1 279 ? -6.166 20.719 13.579 1.00 92.38 279 ARG A CA 1
ATOM 2218 C C . ARG A 1 279 ? -7.322 20.549 12.587 1.00 92.38 279 ARG A C 1
ATOM 2220 O O . ARG A 1 279 ? -8.237 21.367 12.579 1.00 92.38 279 ARG A O 1
ATOM 2227 N N . LYS A 1 280 ? -7.244 19.553 11.710 1.00 93.31 280 LYS A N 1
ATOM 2228 C CA . LYS A 1 280 ? -8.304 19.111 10.794 1.00 93.31 280 LYS A CA 1
ATOM 2229 C C . LYS A 1 280 ? -8.397 17.586 10.891 1.00 93.31 280 LYS A C 1
ATOM 2231 O O . LYS A 1 280 ? -7.495 16.989 11.486 1.00 93.31 280 LYS A O 1
ATOM 2236 N N . PRO A 1 281 ? -9.453 16.955 10.346 1.00 94.81 281 PRO A N 1
ATOM 2237 C CA . PRO A 1 281 ? -9.542 15.505 10.334 1.00 94.81 281 PRO A CA 1
ATOM 2238 C C . PRO A 1 281 ? -8.255 14.868 9.784 1.00 94.81 281 PRO A C 1
ATOM 2240 O O . PRO A 1 281 ? -7.822 15.185 8.674 1.00 94.81 281 PRO A O 1
ATOM 2243 N N . PHE A 1 282 ? -7.603 14.021 10.581 1.00 95.25 282 PHE A N 1
ATOM 2244 C CA . PHE A 1 282 ? -6.278 13.480 10.257 1.00 95.25 282 PHE A CA 1
ATOM 2245 C C . PHE A 1 282 ? -6.234 11.971 10.471 1.00 95.25 282 PHE A C 1
ATOM 2247 O O . PHE A 1 282 ? -6.464 11.477 11.572 1.00 95.25 282 PHE A O 1
ATOM 2254 N N . PHE A 1 283 ? -5.935 11.224 9.417 1.00 96.38 283 PHE A N 1
ATOM 2255 C CA . PHE A 1 283 ? -5.836 9.771 9.461 1.00 96.38 283 PHE A CA 1
ATOM 2256 C C . PHE A 1 283 ? -4.390 9.374 9.189 1.00 96.38 283 PHE A C 1
ATOM 2258 O O . PHE A 1 283 ? -3.802 9.797 8.199 1.00 96.38 283 PHE A O 1
ATOM 2265 N N . CYS A 1 284 ? -3.798 8.574 10.065 1.00 96.94 284 CYS A N 1
ATOM 2266 C CA . CYS A 1 284 ? -2.393 8.215 9.989 1.00 96.94 284 CYS A CA 1
ATOM 2267 C C . CYS A 1 284 ? -2.221 6.696 10.041 1.00 96.94 284 CYS A C 1
ATOM 2269 O O . CYS A 1 284 ? -2.785 6.035 10.910 1.00 96.94 284 CYS A O 1
ATOM 2271 N N . VAL A 1 285 ? -1.426 6.146 9.129 1.00 97.56 285 VAL A N 1
ATOM 2272 C CA . VAL A 1 285 ? -1.038 4.736 9.090 1.00 97.56 285 VAL A CA 1
ATOM 2273 C C . VAL A 1 285 ? 0.476 4.666 9.252 1.00 97.56 285 VAL A C 1
ATOM 2275 O O . VAL A 1 285 ? 1.219 5.169 8.410 1.00 97.56 285 VAL A O 1
ATOM 2278 N N . LEU A 1 286 ? 0.932 4.065 10.347 1.00 95.94 286 LEU A N 1
ATOM 2279 C CA . LEU A 1 286 ? 2.341 4.012 10.725 1.00 95.94 286 LEU A CA 1
ATOM 2280 C C . LEU A 1 286 ? 2.825 2.570 10.765 1.00 95.94 286 LEU A C 1
ATOM 2282 O O . LEU A 1 286 ? 2.473 1.812 11.664 1.00 95.94 286 LEU A O 1
ATOM 2286 N N . ASP A 1 287 ? 3.670 2.228 9.806 1.00 93.12 287 ASP A N 1
ATOM 2287 C CA . ASP A 1 287 ? 4.326 0.940 9.667 1.00 93.12 287 ASP A CA 1
ATOM 2288 C C . ASP A 1 287 ? 5.797 1.054 10.081 1.00 93.12 287 ASP A C 1
ATOM 2290 O O . ASP A 1 287 ? 6.689 1.341 9.279 1.00 93.12 287 ASP A O 1
ATOM 2294 N N . SER A 1 288 ? 6.034 0.947 11.387 1.00 90.75 288 SER A N 1
ATOM 2295 C CA . SER A 1 288 ? 7.348 1.158 11.986 1.00 90.75 288 SER A CA 1
ATOM 2296 C C . SER A 1 288 ? 7.435 0.530 13.378 1.00 90.75 288 SER A C 1
ATOM 2298 O O . SER A 1 288 ? 6.474 0.627 14.145 1.00 90.75 288 SER A O 1
ATOM 2300 N N . PRO A 1 289 ? 8.610 0.022 13.793 1.00 85.88 289 PRO A N 1
ATOM 2301 C CA . PRO A 1 289 ? 8.849 -0.370 15.184 1.00 85.88 289 PRO A CA 1
ATOM 2302 C C . PRO A 1 289 ? 8.598 0.767 16.193 1.00 85.88 289 PRO A C 1
ATOM 2304 O O . PRO A 1 289 ? 8.282 0.514 17.353 1.00 85.88 289 PRO A O 1
ATOM 2307 N N . ALA A 1 290 ? 8.704 2.033 15.763 1.00 88.69 290 ALA A N 1
ATOM 2308 C CA . ALA A 1 290 ? 8.433 3.205 16.600 1.00 88.69 290 ALA A CA 1
ATOM 2309 C C . ALA A 1 290 ? 6.974 3.690 16.578 1.00 88.69 290 ALA A C 1
ATOM 2311 O O . ALA A 1 290 ? 6.637 4.636 17.293 1.00 88.69 290 ALA A O 1
ATOM 2312 N N . ALA A 1 291 ? 6.089 3.051 15.805 1.00 89.94 291 ALA A N 1
ATOM 2313 C CA . ALA A 1 291 ? 4.676 3.417 15.729 1.00 89.94 291 ALA A CA 1
ATOM 2314 C C . ALA A 1 291 ? 3.960 3.469 17.103 1.00 89.94 291 ALA A C 1
ATOM 2316 O O . ALA A 1 291 ? 3.120 4.356 17.291 1.00 89.94 291 ALA A O 1
ATOM 2317 N N . PRO A 1 292 ? 4.289 2.627 18.112 1.00 86.06 292 PRO A N 1
ATOM 2318 C CA . PRO A 1 292 ? 3.685 2.725 19.444 1.00 86.06 292 PRO A CA 1
ATOM 2319 C C . PRO A 1 292 ? 3.864 4.081 20.145 1.00 86.06 292 PRO A C 1
ATOM 2321 O O . PRO A 1 292 ? 3.001 4.456 20.940 1.00 86.06 292 PRO A O 1
ATOM 2324 N N . LEU A 1 293 ? 4.915 4.853 19.828 1.00 86.88 293 LEU A N 1
ATOM 2325 C CA . LEU A 1 293 ? 5.122 6.196 20.396 1.00 86.88 293 LEU A CA 1
ATOM 2326 C C . LEU A 1 293 ? 3.966 7.153 20.077 1.00 86.88 293 LEU A C 1
ATOM 2328 O O . LEU A 1 293 ? 3.667 8.054 20.858 1.00 86.88 293 LEU A O 1
ATOM 2332 N N . PHE A 1 294 ? 3.287 6.935 18.953 1.00 89.06 294 PHE A N 1
ATOM 2333 C CA . PHE A 1 294 ? 2.220 7.799 18.459 1.00 89.06 294 PHE A CA 1
ATOM 2334 C C . PHE A 1 294 ? 0.852 7.460 19.070 1.00 89.06 294 PHE A C 1
ATOM 2336 O O . PHE A 1 294 ? -0.047 8.300 19.035 1.00 89.06 294 PHE A O 1
ATOM 2343 N N . ARG A 1 295 ? 0.688 6.291 19.715 1.00 84.06 295 ARG A N 1
ATOM 2344 C CA . ARG A 1 295 ? -0.579 5.888 20.367 1.00 84.06 295 ARG A CA 1
ATOM 2345 C C . ARG A 1 295 ? -0.986 6.825 21.510 1.00 84.06 295 ARG A C 1
ATOM 2347 O O . ARG A 1 295 ? -2.164 6.943 21.818 1.00 84.06 295 ARG A O 1
ATOM 2354 N N . LYS A 1 296 ? -0.010 7.488 22.140 1.00 77.44 296 LYS A N 1
ATOM 2355 C CA . LYS A 1 296 ? -0.208 8.411 23.273 1.00 77.44 296 LYS A CA 1
ATOM 2356 C C . LYS A 1 296 ? -0.269 9.882 22.847 1.00 77.44 296 LYS A C 1
ATOM 2358 O O . LYS A 1 296 ? -0.137 10.764 23.694 1.00 77.44 296 LYS A O 1
ATOM 2363 N N . THR A 1 297 ? -0.436 10.155 21.552 1.00 82.62 297 THR A N 1
ATOM 2364 C CA . THR A 1 297 ? -0.536 11.527 21.040 1.00 82.62 297 THR A CA 1
ATOM 2365 C C . THR A 1 297 ? -1.742 12.228 21.673 1.00 82.62 297 THR A C 1
ATOM 2367 O O . THR A 1 297 ? -2.864 11.733 21.544 1.00 82.62 297 THR A O 1
ATOM 2370 N N . PRO A 1 298 ? -1.549 13.361 22.371 1.00 83.19 298 PRO A N 1
ATOM 2371 C CA . PRO A 1 298 ? -2.650 14.047 23.026 1.00 83.19 298 PRO A CA 1
ATOM 2372 C C . PRO A 1 298 ? -3.567 14.700 21.990 1.00 83.19 298 PRO A C 1
ATOM 2374 O O . PRO A 1 298 ? -3.101 15.320 21.032 1.00 83.19 298 PRO A O 1
ATOM 2377 N N . ASN A 1 299 ? -4.878 14.623 22.216 1.00 81.31 299 ASN A N 1
ATOM 2378 C CA . ASN A 1 299 ? -5.836 15.398 21.437 1.00 81.31 299 ASN A CA 1
ATOM 2379 C C . ASN A 1 299 ? -5.877 16.850 21.940 1.00 81.31 299 ASN A C 1
ATOM 2381 O O . ASN A 1 299 ? -6.595 17.160 22.888 1.00 81.31 299 ASN A O 1
ATOM 2385 N N . LEU A 1 300 ? -5.079 17.730 21.325 1.00 87.62 300 LEU A N 1
ATOM 2386 C CA . LEU A 1 300 ? -5.011 19.150 21.701 1.00 87.62 300 LEU A CA 1
ATOM 2387 C C . LEU A 1 300 ? -6.084 20.024 21.030 1.00 87.62 300 LEU A C 1
ATOM 2389 O O . LEU A 1 300 ? -6.313 21.145 21.481 1.00 87.62 300 LEU A O 1
ATOM 2393 N N . TYR A 1 301 ? -6.733 19.543 19.967 1.00 88.38 301 TYR A N 1
ATOM 2394 C CA . TYR A 1 301 ? -7.732 20.296 19.203 1.00 88.38 301 TYR A CA 1
ATOM 2395 C C . TYR A 1 301 ? -9.093 19.614 19.342 1.00 88.38 301 TYR A C 1
ATOM 2397 O O . TYR A 1 301 ? -9.505 18.801 18.521 1.00 88.38 301 TYR A O 1
ATOM 2405 N N . ALA A 1 302 ? -9.796 19.931 20.430 1.00 78.81 302 ALA A N 1
ATOM 2406 C CA . ALA A 1 302 ? -11.095 19.335 20.716 1.00 78.81 302 ALA A CA 1
ATOM 2407 C C . ALA A 1 302 ? -12.078 19.532 19.545 1.00 78.81 302 ALA A C 1
ATOM 2409 O O . ALA A 1 302 ? -12.235 20.638 19.030 1.00 78.81 302 ALA A O 1
ATOM 2410 N N . GLY A 1 303 ? -12.757 18.452 19.153 1.00 82.56 303 GLY A N 1
ATOM 2411 C CA . GLY A 1 303 ? -13.760 18.458 18.085 1.00 82.56 303 GLY A CA 1
ATOM 2412 C C . GLY A 1 303 ? -13.245 18.073 16.695 1.00 82.56 303 GLY A C 1
ATOM 2413 O O . GLY A 1 303 ? -14.069 17.879 15.805 1.00 82.56 303 GLY A O 1
ATOM 2414 N N . THR A 1 304 ? -11.933 17.900 16.493 1.00 88.38 304 THR A N 1
ATOM 2415 C CA . THR A 1 304 ? -11.390 17.353 15.240 1.00 88.38 304 THR A CA 1
ATOM 2416 C C . THR A 1 304 ? -11.013 15.877 15.408 1.00 88.38 304 THR A C 1
ATOM 2418 O O . THR A 1 304 ? -10.258 15.529 16.320 1.00 88.38 304 THR A O 1
ATOM 2421 N N . PRO A 1 305 ? -11.552 14.968 14.574 1.00 90.44 305 PRO A N 1
ATOM 2422 C CA . PRO A 1 305 ? -11.233 13.550 14.673 1.00 90.44 305 PRO A CA 1
ATOM 2423 C C . PRO A 1 305 ? -9.821 13.279 14.147 1.00 90.44 305 PRO A C 1
ATOM 2425 O O . PRO A 1 305 ? -9.438 13.770 13.087 1.00 90.44 305 PRO A O 1
ATOM 2428 N N . PHE A 1 306 ? -9.058 12.440 14.840 1.00 91.19 306 PHE A N 1
ATOM 2429 C CA . PHE A 1 306 ? -7.861 11.842 14.262 1.00 91.19 306 PHE A CA 1
ATOM 2430 C C . PHE A 1 306 ? -7.714 10.385 14.682 1.00 91.19 306 PHE A C 1
ATOM 2432 O O . PHE A 1 306 ? -8.227 9.978 15.724 1.00 91.19 306 PHE A O 1
ATOM 2439 N N . LEU A 1 307 ? -7.009 9.605 13.866 1.00 92.88 307 LEU A N 1
ATOM 2440 C CA . LEU A 1 307 ? -6.758 8.190 14.120 1.00 92.88 307 LEU A CA 1
ATOM 2441 C C . LEU A 1 307 ? -5.338 7.815 13.695 1.00 92.88 307 LEU A C 1
ATOM 2443 O O . LEU A 1 307 ? -4.899 8.187 12.611 1.00 92.88 307 LEU A O 1
ATOM 2447 N N . PHE A 1 308 ? -4.645 7.054 14.542 1.00 93.69 308 PHE A N 1
ATOM 2448 C CA . PHE A 1 308 ? -3.363 6.425 14.227 1.00 93.69 308 PHE A CA 1
ATOM 2449 C C . PHE A 1 308 ? -3.539 4.904 14.192 1.00 93.69 308 PHE A C 1
ATOM 2451 O O . PHE A 1 308 ? -3.804 4.283 15.220 1.00 93.69 308 PHE A O 1
ATOM 2458 N N . LEU A 1 309 ? -3.368 4.305 13.016 1.00 94.75 309 LEU A N 1
ATOM 2459 C CA . LEU A 1 309 ? -3.255 2.863 12.829 1.00 94.75 309 LEU A CA 1
ATOM 2460 C C . LEU A 1 309 ? -1.772 2.487 12.859 1.00 94.75 309 LEU A C 1
ATOM 2462 O O . LEU A 1 309 ? -1.043 2.717 11.896 1.00 94.75 309 LEU A O 1
ATOM 2466 N N . CYS A 1 310 ? -1.319 1.947 13.987 1.00 92.50 310 CYS A N 1
ATOM 2467 C CA . CYS A 1 310 ? 0.086 1.616 14.216 1.00 92.50 310 CYS A CA 1
ATOM 2468 C C . CYS A 1 310 ? 0.336 0.119 14.028 1.00 92.50 310 CYS A C 1
ATOM 2470 O O . CYS A 1 310 ? -0.339 -0.690 14.671 1.00 92.50 310 CYS A O 1
ATOM 2472 N N . SER A 1 311 ? 1.348 -0.241 13.238 1.00 89.50 311 SER A N 1
ATOM 2473 C CA . SER A 1 311 ? 1.832 -1.617 13.124 1.00 89.50 311 SER A CA 1
ATOM 2474 C C . SER A 1 311 ? 2.213 -2.207 14.495 1.00 89.50 311 SER A C 1
ATOM 2476 O O . SER A 1 311 ? 2.501 -1.460 15.443 1.00 89.50 311 SER A O 1
ATOM 2478 N N . PRO A 1 312 ? 2.248 -3.546 14.622 1.00 78.75 312 PRO A N 1
ATOM 2479 C CA . PRO A 1 312 ? 2.818 -4.216 15.790 1.00 78.75 312 PRO A CA 1
ATOM 2480 C C . PRO A 1 312 ? 4.252 -3.750 16.080 1.00 78.75 312 PRO A C 1
ATOM 2482 O O . PRO A 1 312 ? 4.991 -3.398 15.161 1.00 78.75 312 PRO A O 1
ATOM 2485 N N . GLN A 1 313 ? 4.633 -3.745 17.363 1.00 66.00 313 GLN A N 1
ATOM 2486 C CA . GLN A 1 313 ? 5.938 -3.250 17.820 1.00 66.00 313 GLN A CA 1
ATOM 2487 C C . GLN A 1 313 ? 7.090 -4.122 17.312 1.00 66.00 313 GLN A C 1
ATOM 2489 O O . GLN A 1 313 ? 8.071 -3.608 16.783 1.00 66.00 313 GLN A O 1
ATOM 2494 N N . GLU A 1 314 ? 6.956 -5.438 17.462 1.00 63.22 314 GLU A N 1
ATOM 2495 C CA . GLU A 1 314 ? 7.929 -6.418 16.998 1.00 63.22 314 GLU A CA 1
ATOM 2496 C C . GLU A 1 314 ? 7.190 -7.617 16.414 1.00 63.22 314 GLU A C 1
ATOM 2498 O O . GLU A 1 314 ? 6.195 -8.090 16.968 1.00 63.22 314 GLU A O 1
ATOM 2503 N N . TYR A 1 315 ? 7.687 -8.104 15.282 1.00 66.38 315 TYR A N 1
ATOM 2504 C CA . TYR A 1 315 ? 7.308 -9.413 14.777 1.00 66.38 315 TYR A CA 1
ATOM 2505 C C . TYR A 1 315 ? 8.263 -10.458 15.365 1.00 66.38 315 TYR A C 1
ATOM 2507 O O . TYR A 1 315 ? 9.440 -10.151 15.580 1.00 66.38 315 TYR A O 1
ATOM 2515 N N . PRO A 1 316 ? 7.799 -11.689 15.630 1.00 61.19 316 PRO A N 1
ATOM 2516 C CA . PRO A 1 316 ? 8.667 -12.770 16.088 1.00 61.19 316 PRO A CA 1
ATOM 2517 C C . PRO A 1 316 ? 9.881 -12.952 15.163 1.00 61.19 316 PRO A C 1
ATOM 2519 O O . PRO A 1 316 ? 9.726 -12.795 13.960 1.00 61.19 316 PRO A O 1
ATOM 2522 N N . PRO A 1 317 ? 11.064 -13.379 15.640 1.00 56.41 317 PRO A N 1
ATOM 2523 C CA . PRO A 1 317 ? 12.262 -13.513 14.795 1.00 56.41 317 PRO A CA 1
ATOM 2524 C C . PRO A 1 317 ? 12.080 -14.422 13.565 1.00 56.41 317 PRO A C 1
ATOM 2526 O O . PRO A 1 317 ? 12.772 -14.273 12.560 1.00 56.41 317 PRO A O 1
ATOM 2529 N N . SER A 1 318 ? 11.147 -15.374 13.643 1.00 56.88 318 SER A N 1
ATOM 2530 C CA . SER A 1 318 ? 10.763 -16.282 12.559 1.00 56.88 318 SER A CA 1
ATOM 2531 C C . SER A 1 318 ? 9.787 -15.674 11.547 1.00 56.88 318 SER A C 1
ATOM 2533 O O . SER A 1 318 ? 9.624 -16.247 10.478 1.00 56.88 318 SER A O 1
ATOM 2535 N N . ILE A 1 319 ? 9.175 -14.526 11.837 1.00 59.97 319 ILE A N 1
ATOM 2536 C CA . ILE A 1 319 ? 8.395 -13.697 10.914 1.00 59.97 319 ILE A CA 1
ATOM 2537 C C . ILE A 1 319 ? 9.134 -12.363 10.841 1.00 59.97 319 ILE A C 1
ATOM 2539 O O . ILE A 1 319 ? 8.937 -11.484 11.672 1.00 59.97 319 ILE A O 1
ATOM 2543 N N . SER A 1 320 ? 10.023 -12.178 9.871 1.00 55.44 320 SER A N 1
ATOM 2544 C CA . SER A 1 320 ? 10.563 -10.839 9.665 1.00 55.44 320 SER A CA 1
ATOM 2545 C C . SER A 1 320 ? 9.398 -9.926 9.260 1.00 55.44 320 SER A C 1
ATOM 2547 O O . SER A 1 320 ? 8.682 -10.229 8.309 1.00 55.44 320 SER A O 1
ATOM 2549 N N . GLY A 1 321 ? 9.191 -8.813 9.980 1.00 51.47 321 GLY A N 1
ATOM 2550 C CA . GLY A 1 321 ? 8.195 -7.789 9.612 1.00 51.47 321 GLY A CA 1
ATOM 2551 C C . GLY A 1 321 ? 8.349 -7.288 8.173 1.00 51.47 321 GLY A C 1
ATOM 2552 O O . GLY A 1 321 ? 7.394 -6.802 7.573 1.00 51.47 321 GLY A O 1
ATOM 2553 N N . HIS A 1 322 ? 9.545 -7.513 7.624 1.00 54.38 322 HIS A N 1
ATOM 2554 C CA . HIS A 1 322 ? 9.921 -7.498 6.218 1.00 54.38 322 HIS A CA 1
ATOM 2555 C C . HIS A 1 322 ? 10.178 -8.933 5.782 1.00 54.38 322 HIS A C 1
ATOM 2557 O O . HIS A 1 322 ? 11.292 -9.435 5.947 1.00 54.38 322 HIS A O 1
ATOM 2563 N N . ALA A 1 323 ? 9.169 -9.634 5.274 1.00 46.41 323 ALA A N 1
ATOM 2564 C CA . ALA A 1 323 ? 9.349 -10.972 4.717 1.00 46.41 323 ALA A CA 1
ATOM 2565 C C . ALA A 1 323 ? 10.136 -10.852 3.400 1.00 46.41 323 ALA A C 1
ATOM 2567 O O . ALA A 1 323 ? 9.560 -10.733 2.329 1.00 46.41 323 ALA A O 1
ATOM 2568 N N . GLY A 1 324 ? 11.465 -10.757 3.481 1.00 54.84 324 GLY A N 1
ATOM 2569 C CA . GLY A 1 324 ? 12.354 -10.606 2.326 1.00 54.84 324 GLY A CA 1
ATOM 2570 C C . GLY A 1 324 ? 12.320 -9.219 1.672 1.00 54.84 324 GLY A C 1
ATOM 2571 O O . GLY A 1 324 ? 13.349 -8.547 1.636 1.00 54.84 324 GLY A O 1
ATOM 2572 N N . THR A 1 325 ? 11.166 -8.779 1.156 1.00 62.88 325 THR A N 1
ATOM 2573 C CA . THR A 1 325 ? 11.074 -7.627 0.237 1.00 62.88 325 THR A CA 1
ATOM 2574 C C . THR A 1 325 ? 10.063 -6.543 0.634 1.00 62.88 325 THR A C 1
ATOM 2576 O O . THR A 1 325 ? 10.317 -5.368 0.359 1.00 62.88 325 THR A O 1
ATOM 2579 N N . ALA A 1 326 ? 8.963 -6.882 1.317 1.00 74.62 326 ALA A N 1
ATOM 2580 C CA . ALA A 1 326 ? 7.855 -5.965 1.622 1.00 74.62 326 ALA A CA 1
ATOM 2581 C C . ALA A 1 326 ? 7.340 -6.104 3.065 1.00 74.62 326 ALA A C 1
ATOM 2583 O O . ALA A 1 326 ? 7.544 -7.137 3.707 1.00 74.62 326 ALA A O 1
ATOM 2584 N N . SER A 1 327 ? 6.661 -5.073 3.574 1.00 87.00 327 SER A N 1
ATOM 2585 C CA . SER A 1 327 ? 6.105 -5.076 4.929 1.00 87.00 327 SER A CA 1
ATOM 2586 C C . SER A 1 327 ? 4.891 -5.996 5.058 1.00 87.00 327 SER A C 1
ATOM 2588 O O . SER A 1 327 ? 3.964 -5.949 4.242 1.00 87.00 327 SER A O 1
ATOM 2590 N N . LEU A 1 328 ? 4.858 -6.785 6.138 1.00 88.62 328 LEU A N 1
ATOM 2591 C CA . LEU A 1 328 ? 3.717 -7.630 6.486 1.00 88.62 328 LEU A CA 1
ATOM 2592 C C . LEU A 1 328 ? 2.473 -6.803 6.839 1.00 88.62 328 LEU A C 1
ATOM 2594 O O . LEU A 1 328 ? 1.375 -7.128 6.392 1.00 88.62 328 LEU A O 1
ATOM 2598 N N . PHE A 1 329 ? 2.626 -5.708 7.588 1.00 91.88 329 PHE A N 1
ATOM 2599 C CA . PHE A 1 329 ? 1.495 -4.836 7.920 1.00 91.88 329 PHE A CA 1
ATOM 2600 C C . PHE A 1 329 ? 0.895 -4.230 6.653 1.00 91.88 329 PHE A C 1
ATOM 2602 O O . PHE A 1 329 ? -0.315 -4.279 6.434 1.00 91.88 329 PHE A O 1
ATOM 2609 N N . THR A 1 330 ? 1.760 -3.737 5.765 1.00 92.25 330 THR A N 1
ATOM 2610 C CA . THR A 1 330 ? 1.333 -3.199 4.472 1.00 92.25 330 THR A CA 1
ATOM 2611 C C . THR A 1 330 ? 0.718 -4.286 3.584 1.00 92.25 330 THR A C 1
ATOM 2613 O O . THR A 1 330 ? -0.221 -3.995 2.849 1.00 92.25 330 THR A O 1
ATOM 2616 N N . ALA A 1 331 ? 1.159 -5.546 3.682 1.00 91.19 331 ALA A N 1
ATOM 2617 C CA . ALA A 1 331 ? 0.529 -6.676 2.997 1.00 91.19 331 ALA A CA 1
ATOM 2618 C C . ALA A 1 331 ? -0.918 -6.922 3.467 1.00 91.19 331 ALA A C 1
ATOM 2620 O O . ALA A 1 331 ? -1.800 -7.087 2.627 1.00 91.19 331 ALA A O 1
ATOM 2621 N N . PHE A 1 332 ? -1.193 -6.872 4.776 1.00 93.19 332 PHE A N 1
ATOM 2622 C CA . PHE A 1 332 ? -2.566 -6.966 5.296 1.00 93.19 332 PHE A CA 1
ATOM 2623 C C . PHE A 1 332 ? -3.446 -5.797 4.846 1.00 93.19 332 PHE A C 1
ATOM 2625 O O . PHE A 1 332 ? -4.591 -6.006 4.445 1.00 93.19 332 PHE A O 1
ATOM 2632 N N . LEU A 1 333 ? -2.916 -4.570 4.882 1.00 93.94 333 LEU A N 1
ATOM 2633 C CA . LEU A 1 333 ? -3.644 -3.388 4.410 1.00 93.94 333 LEU A CA 1
ATOM 2634 C C . LEU A 1 333 ? -3.880 -3.418 2.897 1.00 93.94 333 LEU A C 1
ATOM 2636 O O . LEU A 1 333 ? -4.905 -2.926 2.428 1.00 93.94 333 LEU A O 1
ATOM 2640 N N . PHE A 1 334 ? -2.961 -4.011 2.134 1.00 92.00 334 PHE A N 1
ATOM 2641 C CA . PHE A 1 334 ? -3.118 -4.238 0.702 1.00 92.00 334 PHE A CA 1
ATOM 2642 C C . PHE A 1 334 ? -4.248 -5.225 0.413 1.00 92.00 334 PHE A C 1
ATOM 2644 O O . PHE A 1 334 ? -5.120 -4.916 -0.400 1.00 92.00 334 PHE A O 1
ATOM 2651 N N . HIS A 1 335 ? -4.251 -6.376 1.094 1.00 92.06 335 HIS A N 1
ATOM 2652 C CA . HIS A 1 335 ? -5.360 -7.326 1.098 1.00 92.06 335 HIS A CA 1
ATOM 2653 C C . HIS A 1 335 ? -5.191 -8.378 2.222 1.00 92.06 335 HIS A C 1
ATOM 2655 O O . HIS A 1 335 ? -4.128 -9.000 2.299 1.00 92.06 335 HIS A O 1
ATOM 2661 N N . PRO A 1 336 ? -6.217 -8.695 3.039 1.00 93.69 336 PRO A N 1
ATOM 2662 C CA . PRO A 1 336 ? -6.075 -9.648 4.146 1.00 93.69 336 PRO A CA 1
ATOM 2663 C C . PRO A 1 336 ? -5.553 -11.035 3.757 1.00 93.69 336 PRO A C 1
ATOM 2665 O O . PRO A 1 336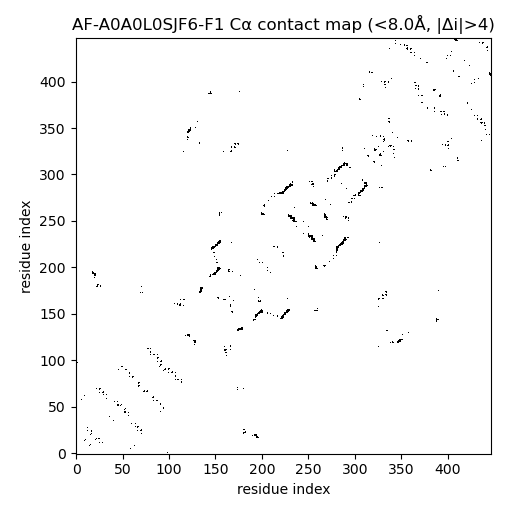 ? -4.647 -11.546 4.408 1.00 93.69 336 PRO A O 1
ATOM 2668 N N . ALA A 1 337 ? -6.056 -11.623 2.664 1.00 92.94 337 ALA A N 1
ATOM 2669 C CA . ALA A 1 337 ? -5.564 -12.913 2.158 1.00 92.94 337 ALA A CA 1
ATOM 2670 C C . ALA A 1 337 ? -4.056 -12.904 1.836 1.00 92.94 337 ALA A C 1
ATOM 2672 O O . ALA A 1 337 ? -3.371 -13.899 2.059 1.00 92.94 337 ALA A O 1
ATOM 2673 N N . VAL A 1 338 ? -3.523 -11.768 1.368 1.00 90.81 338 VAL A N 1
ATOM 2674 C CA . VAL A 1 338 ? -2.086 -11.598 1.106 1.00 90.81 338 VAL A CA 1
ATOM 2675 C C . VAL A 1 338 ? -1.321 -11.556 2.414 1.00 90.81 338 VAL A C 1
ATOM 2677 O O . VAL A 1 338 ? -0.334 -12.264 2.551 1.00 90.81 338 VAL A O 1
ATOM 2680 N N . GLY A 1 339 ? -1.801 -10.792 3.398 1.00 91.06 339 GLY A N 1
ATOM 2681 C CA . GLY A 1 339 ? -1.208 -10.773 4.734 1.00 91.06 339 GLY A CA 1
ATOM 2682 C C . GLY A 1 339 ? -1.175 -12.160 5.387 1.00 91.06 339 GLY A C 1
ATOM 2683 O O . GLY A 1 339 ? -0.140 -12.552 5.926 1.00 91.06 339 GLY A O 1
ATOM 2684 N N . ILE A 1 340 ? -2.262 -12.936 5.274 1.00 92.31 340 ILE A N 1
ATOM 2685 C CA . ILE A 1 340 ? -2.328 -14.320 5.772 1.00 92.31 340 ILE A CA 1
ATOM 2686 C C . ILE A 1 340 ? -1.327 -15.213 5.024 1.00 92.31 340 ILE A C 1
ATOM 2688 O O . ILE A 1 340 ? -0.547 -15.926 5.651 1.00 92.31 340 ILE A O 1
ATOM 2692 N N . ALA A 1 341 ? -1.286 -15.146 3.692 1.00 90.38 341 ALA A N 1
ATOM 2693 C CA . ALA A 1 341 ? -0.328 -15.922 2.910 1.00 90.38 341 ALA A CA 1
ATOM 2694 C C . ALA A 1 341 ? 1.128 -15.566 3.247 1.00 90.38 341 ALA A C 1
ATOM 2696 O O . ALA A 1 341 ? 1.958 -16.462 3.396 1.00 90.38 341 ALA A O 1
ATOM 2697 N N . SER A 1 342 ? 1.429 -14.278 3.435 1.00 87.88 342 SER A N 1
ATOM 2698 C CA . SER A 1 342 ? 2.757 -13.794 3.810 1.00 87.88 342 SER A CA 1
ATOM 2699 C C . SER A 1 342 ? 3.163 -14.232 5.220 1.00 87.88 342 SER A C 1
ATOM 2701 O O . SER A 1 342 ? 4.286 -14.700 5.401 1.00 87.88 342 SER A O 1
ATOM 2703 N N . VAL A 1 343 ? 2.277 -14.127 6.223 1.00 87.31 343 VAL A N 1
ATOM 2704 C CA . VAL A 1 343 ? 2.607 -14.544 7.601 1.00 87.31 343 VAL A CA 1
ATOM 2705 C C . VAL A 1 343 ? 2.775 -16.062 7.711 1.00 87.31 343 VAL A C 1
ATOM 2707 O O . VAL A 1 343 ? 3.666 -16.529 8.420 1.00 87.31 343 VAL A O 1
ATOM 2710 N N . CYS A 1 344 ? 1.986 -16.829 6.952 1.00 88.31 344 CYS A N 1
ATOM 2711 C CA . CYS A 1 344 ? 2.084 -18.287 6.887 1.00 88.31 344 CYS A CA 1
ATOM 2712 C C . CYS A 1 344 ? 3.185 -18.791 5.941 1.00 88.31 344 CYS A C 1
ATOM 2714 O O . CYS A 1 344 ? 3.482 -19.982 5.962 1.00 88.31 344 CYS A O 1
ATOM 2716 N N . ARG A 1 345 ? 3.802 -17.909 5.138 1.00 86.75 345 ARG A N 1
ATOM 2717 C CA . ARG A 1 345 ? 4.801 -18.248 4.105 1.00 86.75 345 ARG A CA 1
ATOM 2718 C C . ARG A 1 345 ? 4.290 -19.289 3.105 1.00 86.75 345 ARG A C 1
ATOM 2720 O O . ARG A 1 345 ? 4.957 -20.282 2.823 1.00 86.75 345 ARG A O 1
ATOM 2727 N N . LEU A 1 346 ? 3.084 -19.070 2.591 1.00 88.19 346 LEU A N 1
ATOM 2728 C CA . LEU A 1 346 ? 2.486 -19.971 1.611 1.00 88.19 346 LEU A CA 1
ATOM 2729 C C . LEU A 1 346 ? 3.192 -19.825 0.260 1.00 88.19 346 LEU A C 1
ATOM 2731 O O . LEU A 1 346 ? 3.177 -18.756 -0.340 1.00 88.19 346 LEU A O 1
ATOM 2735 N N . GLU A 1 347 ? 3.759 -20.919 -0.243 1.00 86.31 347 GLU A N 1
ATOM 2736 C CA . GLU A 1 347 ? 4.347 -20.971 -1.591 1.00 86.31 347 GLU A CA 1
ATOM 2737 C C . GLU A 1 347 ? 3.312 -21.372 -2.653 1.00 86.31 347 GLU A C 1
ATOM 2739 O O . GLU A 1 347 ? 3.395 -20.968 -3.818 1.00 86.31 347 GLU A O 1
ATOM 2744 N N . ARG A 1 348 ? 2.330 -22.193 -2.255 1.00 87.50 348 ARG A N 1
ATOM 2745 C CA . ARG A 1 348 ? 1.311 -22.774 -3.133 1.00 87.50 348 ARG A CA 1
ATOM 2746 C C . ARG A 1 348 ? -0.062 -22.776 -2.482 1.00 87.50 348 ARG A C 1
ATOM 2748 O O . ARG A 1 348 ? -0.194 -23.199 -1.339 1.00 87.50 348 ARG A O 1
ATOM 2755 N N . VAL A 1 349 ? -1.078 -22.358 -3.233 1.00 90.25 349 VAL A N 1
ATOM 2756 C CA . VAL A 1 349 ? -2.489 -22.347 -2.815 1.00 90.25 349 VAL A CA 1
ATOM 2757 C C . VAL A 1 349 ? -3.353 -22.714 -4.017 1.00 90.25 349 VAL A C 1
ATOM 2759 O O . VAL A 1 349 ? -3.122 -22.197 -5.095 1.00 90.25 349 VAL A O 1
ATOM 2762 N N . ALA A 1 350 ? -4.367 -23.570 -3.878 1.00 90.94 350 ALA A N 1
ATOM 2763 C CA . ALA A 1 350 ? -5.257 -23.883 -5.005 1.00 90.94 350 ALA A CA 1
ATOM 2764 C C . ALA A 1 350 ? -5.951 -22.616 -5.548 1.00 90.94 350 ALA A C 1
ATOM 2766 O O . ALA A 1 350 ? -6.445 -21.813 -4.754 1.00 90.94 350 ALA A O 1
ATOM 2767 N N . ALA A 1 351 ? -6.067 -22.453 -6.875 1.00 89.94 351 ALA A N 1
ATOM 2768 C CA . ALA A 1 351 ? -6.667 -21.248 -7.472 1.00 89.94 351 ALA A CA 1
ATOM 2769 C C . ALA A 1 351 ? -8.084 -20.954 -6.937 1.00 89.94 351 ALA A C 1
ATOM 2771 O O . ALA A 1 351 ? -8.438 -19.803 -6.674 1.00 89.94 351 ALA A O 1
ATOM 2772 N N . SER A 1 352 ? -8.889 -22.003 -6.739 1.00 92.25 352 SER A N 1
ATOM 2773 C CA . SER A 1 352 ? -10.235 -21.901 -6.167 1.00 92.25 352 SER A CA 1
ATOM 2774 C C . SER A 1 352 ? -10.221 -21.481 -4.697 1.00 92.25 352 SER A C 1
ATOM 2776 O O . SER A 1 352 ? -11.055 -20.677 -4.292 1.00 92.25 352 SER A O 1
ATOM 2778 N N . GLY A 1 353 ? -9.266 -21.994 -3.916 1.00 93.75 353 GLY A N 1
ATOM 2779 C CA . GLY A 1 353 ? -9.077 -21.617 -2.515 1.00 93.75 353 GLY A CA 1
ATOM 2780 C C . GLY A 1 353 ? -8.631 -20.164 -2.383 1.00 93.75 353 GLY A C 1
ATOM 2781 O O . GLY A 1 353 ? -9.175 -19.420 -1.575 1.00 93.75 353 GLY A O 1
ATOM 2782 N N . TRP A 1 354 ? -7.724 -19.710 -3.254 1.00 93.31 354 TRP A N 1
ATOM 2783 C CA . TRP A 1 354 ? -7.325 -18.306 -3.307 1.00 93.31 354 TRP A CA 1
ATOM 2784 C C . TRP A 1 354 ? -8.511 -17.387 -3.610 1.00 93.31 354 TRP A C 1
ATOM 2786 O O . TRP A 1 354 ? -8.771 -16.456 -2.853 1.00 93.31 354 TRP A O 1
ATOM 2796 N N . ALA A 1 355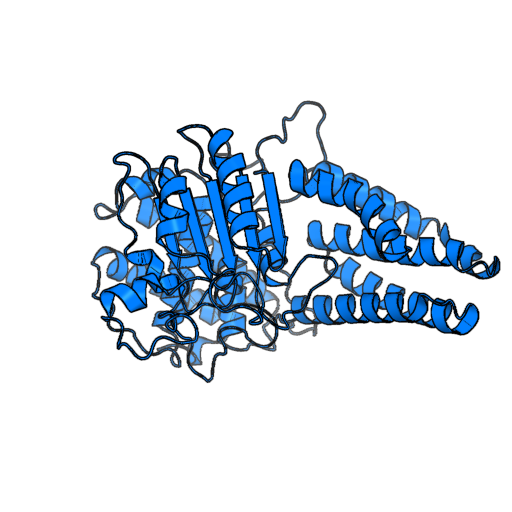 ? -9.274 -17.672 -4.669 1.00 91.31 355 ALA A N 1
ATOM 2797 C CA . ALA A 1 355 ? -10.446 -16.875 -5.029 1.00 91.31 355 ALA A CA 1
ATOM 2798 C C . ALA A 1 355 ? -11.495 -16.838 -3.901 1.00 91.31 355 ALA A C 1
ATOM 2800 O O . ALA A 1 355 ? -12.013 -15.771 -3.578 1.00 91.31 355 ALA A O 1
ATOM 2801 N N . ALA A 1 356 ? -11.759 -17.977 -3.252 1.00 93.56 356 ALA A N 1
ATOM 2802 C CA . ALA A 1 356 ? -12.680 -18.045 -2.121 1.00 93.56 356 ALA A CA 1
ATOM 2803 C C . ALA A 1 356 ? -12.168 -17.266 -0.896 1.00 93.56 356 ALA A C 1
ATOM 2805 O O . ALA A 1 356 ? -12.951 -16.591 -0.234 1.00 93.56 356 ALA A O 1
ATOM 2806 N N . ALA A 1 357 ? -10.862 -17.302 -0.611 1.00 94.44 357 ALA A N 1
ATOM 2807 C CA . ALA A 1 357 ? -10.255 -16.525 0.470 1.00 94.44 357 ALA A CA 1
ATOM 2808 C C . ALA A 1 357 ? -10.341 -15.009 0.223 1.00 94.44 357 ALA A C 1
ATOM 2810 O O . ALA A 1 357 ? -10.507 -14.243 1.172 1.00 94.44 357 ALA A O 1
ATOM 2811 N N . ILE A 1 358 ? -10.247 -14.570 -1.039 1.00 91.75 358 ILE A N 1
ATOM 2812 C CA . ILE A 1 358 ? -10.439 -13.164 -1.414 1.00 91.75 358 ILE A CA 1
ATOM 2813 C C . ILE A 1 358 ? -11.869 -12.709 -1.096 1.00 91.75 358 ILE A C 1
ATOM 2815 O O . ILE A 1 358 ? -12.041 -11.684 -0.439 1.00 91.75 358 ILE A O 1
ATOM 2819 N N . GLU A 1 359 ? -12.887 -13.469 -1.507 1.00 91.62 359 GLU A N 1
ATOM 2820 C CA . GLU A 1 359 ? -14.288 -13.121 -1.223 1.00 91.62 359 GLU A CA 1
ATOM 2821 C C . GLU A 1 359 ? -14.601 -13.192 0.277 1.00 91.62 359 GLU A C 1
ATOM 2823 O O . GLU A 1 359 ? -15.168 -12.254 0.834 1.00 91.62 359 GLU A O 1
ATOM 2828 N N . GLN A 1 360 ? -14.114 -14.225 0.969 1.00 94.44 360 GLN A N 1
ATOM 2829 C CA . GLN A 1 360 ? -14.275 -14.350 2.418 1.00 94.44 360 GLN A CA 1
ATOM 2830 C C . GLN A 1 360 ? -13.652 -13.168 3.180 1.00 94.44 360 GLN A C 1
ATOM 2832 O O . GLN A 1 360 ? -14.203 -12.712 4.184 1.00 94.44 360 GLN A O 1
ATOM 2837 N N . ALA A 1 361 ? -12.513 -12.649 2.709 1.00 93.56 361 ALA A N 1
ATOM 2838 C CA . ALA A 1 361 ? -11.889 -11.465 3.287 1.00 93.56 361 ALA A CA 1
ATOM 2839 C C . ALA A 1 361 ? -12.736 -10.199 3.075 1.00 93.56 361 ALA A C 1
ATOM 2841 O O . ALA A 1 361 ? -12.823 -9.384 3.991 1.00 93.56 361 ALA A O 1
ATOM 2842 N N . LYS A 1 362 ? -13.398 -10.041 1.920 1.00 92.31 362 LYS A N 1
ATOM 2843 C CA . LYS A 1 362 ? -14.326 -8.920 1.676 1.00 92.31 362 LYS A CA 1
ATOM 2844 C C . LYS A 1 362 ? -15.533 -8.980 2.610 1.00 92.31 362 LYS A C 1
ATOM 2846 O O . LYS A 1 362 ? -15.896 -7.962 3.200 1.00 92.31 362 LYS A O 1
ATOM 2851 N N . ASP A 1 363 ? -16.106 -10.167 2.795 1.00 94.50 363 ASP A N 1
ATOM 2852 C CA . ASP A 1 363 ? -17.215 -10.375 3.730 1.00 94.50 363 ASP A CA 1
ATOM 2853 C C . ASP A 1 363 ? -16.796 -10.073 5.173 1.00 94.50 363 ASP A C 1
ATOM 2855 O O . ASP A 1 363 ? -17.545 -9.451 5.929 1.00 94.50 363 ASP A O 1
ATOM 2859 N N . TRP A 1 364 ? -15.573 -10.457 5.551 1.00 96.75 364 TRP A N 1
ATOM 2860 C CA . TRP A 1 364 ? -15.002 -10.137 6.858 1.00 96.75 364 TRP A CA 1
ATOM 2861 C C . TRP A 1 364 ? -14.806 -8.627 7.043 1.00 96.75 364 TRP A C 1
ATOM 2863 O O . TRP A 1 364 ? -15.204 -8.078 8.071 1.00 96.75 364 TRP A O 1
ATOM 2873 N N . GLU A 1 365 ? -14.258 -7.929 6.044 1.00 94.94 365 GLU A N 1
ATOM 2874 C CA . GLU A 1 365 ? -14.120 -6.468 6.071 1.00 94.94 365 GLU A CA 1
ATOM 2875 C C . GLU A 1 365 ? -15.484 -5.786 6.274 1.00 94.94 365 GLU A C 1
ATOM 2877 O O . GLU A 1 365 ? -15.629 -4.945 7.166 1.00 94.94 365 GLU A O 1
ATOM 2882 N N . ALA A 1 366 ? -16.505 -6.190 5.512 1.00 94.31 366 ALA A N 1
ATOM 2883 C CA . ALA A 1 366 ? -17.859 -5.649 5.626 1.00 94.31 366 ALA A CA 1
ATOM 2884 C C . ALA A 1 366 ? -18.496 -5.936 6.998 1.00 94.31 366 ALA A C 1
ATOM 2886 O O . ALA A 1 366 ? -19.130 -5.053 7.585 1.00 94.31 366 ALA A O 1
ATOM 2887 N N . ALA A 1 367 ? -18.299 -7.143 7.538 1.00 96.75 367 ALA A N 1
ATOM 2888 C CA . ALA A 1 367 ? -18.784 -7.517 8.863 1.00 96.75 367 ALA A CA 1
ATOM 2889 C C . ALA A 1 367 ? -18.154 -6.654 9.965 1.00 96.75 367 ALA A C 1
ATOM 2891 O O . ALA A 1 367 ? -18.875 -6.168 10.837 1.00 96.75 367 ALA A O 1
ATOM 2892 N N . VAL A 1 368 ? -16.841 -6.405 9.897 1.00 96.88 368 VAL A N 1
ATOM 2893 C CA . VAL A 1 368 ? -16.130 -5.535 10.847 1.00 96.88 368 VAL A CA 1
ATOM 2894 C C . VAL A 1 368 ? -16.642 -4.098 10.772 1.00 96.88 368 VAL A C 1
ATOM 2896 O O . VAL A 1 368 ? -16.911 -3.498 11.813 1.00 96.88 368 VAL A O 1
ATOM 2899 N N . VAL A 1 369 ? -16.810 -3.540 9.567 1.00 95.56 369 VAL A N 1
ATOM 2900 C CA . VAL A 1 369 ? -17.332 -2.171 9.401 1.00 95.56 369 VAL A CA 1
ATOM 2901 C C . VAL A 1 369 ? -18.734 -2.052 9.991 1.00 95.56 369 VAL A C 1
ATOM 2903 O O . VAL A 1 369 ? -18.968 -1.153 10.800 1.00 95.56 369 VAL A O 1
ATOM 2906 N N . ARG A 1 370 ? -19.646 -2.971 9.646 1.00 95.69 370 ARG A N 1
ATOM 2907 C CA . ARG A 1 370 ? -21.019 -2.972 10.173 1.00 95.69 370 ARG A CA 1
ATOM 2908 C C . ARG A 1 370 ? -21.031 -3.093 11.694 1.00 95.69 370 ARG A C 1
ATOM 2910 O O . ARG A 1 370 ? -21.717 -2.323 12.359 1.00 95.69 370 ARG A O 1
ATOM 2917 N N . TYR A 1 371 ? -20.230 -4.008 12.241 1.00 95.88 371 TYR A N 1
ATOM 2918 C CA . TYR A 1 371 ? -20.118 -4.182 13.686 1.00 95.88 371 TYR A CA 1
ATOM 2919 C C . TYR A 1 371 ? -19.686 -2.881 14.359 1.00 95.88 371 TYR A C 1
ATOM 2921 O O . TYR A 1 371 ? -20.362 -2.402 15.260 1.00 95.88 371 TYR A O 1
ATOM 2929 N N . LEU A 1 372 ? -18.612 -2.249 13.879 1.00 95.00 372 LEU A N 1
ATOM 2930 C CA . LEU A 1 372 ? -18.146 -0.977 14.425 1.00 95.00 372 LEU A CA 1
ATOM 2931 C C . LEU A 1 372 ? -19.188 0.145 14.283 1.00 95.00 372 LEU A C 1
ATOM 2933 O O . LEU A 1 372 ? -19.308 0.970 15.183 1.00 95.00 372 LEU A O 1
ATOM 2937 N N . GLN A 1 373 ? -19.954 0.198 13.193 1.00 93.81 373 GLN A N 1
ATOM 2938 C CA . GLN A 1 373 ? -20.995 1.215 13.009 1.00 93.81 373 GLN A CA 1
ATOM 2939 C C . GLN A 1 373 ? -22.156 1.071 14.005 1.00 93.81 373 GLN A C 1
ATOM 2941 O O . GLN A 1 373 ? -22.707 2.085 14.431 1.00 93.81 373 GLN A O 1
ATOM 2946 N N . GLU A 1 374 ? -22.509 -0.157 14.383 1.00 93.62 374 GLU A N 1
ATOM 2947 C CA . GLU A 1 374 ? -23.667 -0.464 15.234 1.00 93.62 374 GLU A CA 1
ATOM 2948 C C . GLU A 1 374 ? -23.303 -0.630 16.719 1.00 93.62 374 GLU A C 1
ATOM 2950 O O . GLU A 1 374 ? -24.169 -0.512 17.590 1.00 93.62 374 GLU A O 1
ATOM 2955 N N . HIS A 1 375 ? -22.033 -0.904 17.033 1.00 93.50 375 HIS A N 1
ATOM 2956 C CA . HIS A 1 375 ? -21.624 -1.258 18.386 1.00 93.50 375 HIS A CA 1
ATOM 2957 C C . HIS A 1 375 ? -21.678 -0.064 19.356 1.00 93.50 375 HIS A C 1
ATOM 2959 O O . HIS A 1 375 ? -21.079 0.981 19.089 1.00 93.50 375 HIS A O 1
ATOM 2965 N N . PRO A 1 376 ? -22.300 -0.210 20.543 1.00 90.81 376 PRO A N 1
ATOM 2966 C CA . PRO A 1 376 ? -22.506 0.902 21.474 1.00 90.81 376 PRO A CA 1
ATOM 2967 C C . PRO A 1 376 ? -21.214 1.437 22.105 1.00 90.81 376 PRO A C 1
ATOM 2969 O O . PRO A 1 376 ? -21.192 2.569 22.582 1.00 90.81 376 PRO A O 1
ATOM 2972 N N . LEU A 1 377 ? -20.146 0.630 22.136 1.00 91.06 377 LEU A N 1
ATOM 2973 C CA . LEU A 1 377 ? -18.837 1.045 22.659 1.00 91.06 377 LEU A CA 1
ATOM 2974 C C . LEU A 1 377 ? -17.925 1.662 21.592 1.00 91.06 377 LEU A C 1
ATOM 2976 O O . LEU A 1 377 ? -16.799 2.044 21.908 1.00 91.06 377 LEU A O 1
ATOM 2980 N N . THR A 1 378 ? -18.374 1.759 20.337 1.00 90.88 378 THR A N 1
ATOM 2981 C CA . THR A 1 378 ? -17.586 2.415 19.295 1.00 90.88 378 THR A CA 1
ATOM 2982 C C . THR A 1 378 ? -17.380 3.893 19.632 1.00 90.88 378 THR A C 1
ATOM 2984 O O . THR A 1 378 ? -18.350 4.617 19.868 1.00 90.88 378 THR A O 1
ATOM 2987 N N . PRO A 1 379 ? -16.129 4.391 19.642 1.00 88.88 379 PRO A N 1
ATOM 2988 C CA . PRO A 1 379 ? -15.879 5.800 19.892 1.00 88.88 379 PRO A CA 1
ATOM 2989 C C . PRO A 1 379 ? -16.581 6.693 18.865 1.00 88.88 379 PRO A C 1
ATOM 2991 O O . PRO A 1 379 ? -16.473 6.470 17.660 1.00 88.88 379 PRO A O 1
ATOM 2994 N N . ALA A 1 380 ? -17.219 7.772 19.327 1.00 87.31 380 ALA A N 1
ATOM 2995 C CA . ALA A 1 380 ? -18.026 8.649 18.474 1.00 87.31 380 ALA A CA 1
ATOM 2996 C C . ALA A 1 380 ? -17.275 9.200 17.245 1.00 87.31 380 ALA A C 1
ATOM 2998 O O . ALA A 1 380 ? -17.854 9.345 16.170 1.00 87.31 380 ALA A O 1
ATOM 2999 N N . PHE A 1 381 ? -15.973 9.478 17.384 1.00 86.69 381 PHE A N 1
ATOM 3000 C CA . PHE A 1 381 ? -15.143 9.973 16.282 1.00 86.69 381 PHE A CA 1
ATOM 3001 C C . PHE A 1 381 ? -14.969 8.940 15.154 1.00 86.69 381 PHE A C 1
ATOM 3003 O O . PHE A 1 381 ? -14.758 9.324 14.004 1.00 86.69 381 PHE A O 1
ATOM 3010 N N . LEU A 1 382 ? -15.060 7.642 15.471 1.00 90.75 382 LEU A N 1
ATOM 3011 C CA . LEU A 1 382 ? -14.880 6.561 14.510 1.00 90.75 382 LEU A CA 1
ATOM 3012 C C . LEU A 1 382 ? -16.101 6.423 13.596 1.00 90.75 382 LEU A C 1
ATOM 3014 O O . LEU A 1 382 ? -15.926 6.115 12.423 1.00 90.75 382 LEU A O 1
ATOM 3018 N N . HIS A 1 383 ? -17.313 6.739 14.065 1.00 89.44 383 HIS A N 1
ATOM 3019 C CA . HIS A 1 383 ? -18.508 6.697 13.214 1.00 89.44 383 HIS A CA 1
ATOM 3020 C C . HIS A 1 383 ? -18.367 7.585 11.974 1.00 89.44 383 HIS A C 1
ATOM 3022 O O . HIS A 1 383 ? -18.705 7.144 10.884 1.00 89.44 383 HIS A O 1
ATOM 3028 N N . GLY A 1 384 ? -17.803 8.792 12.113 1.00 87.81 384 GLY A N 1
ATOM 3029 C CA . GLY A 1 384 ? -17.541 9.673 10.970 1.00 87.81 384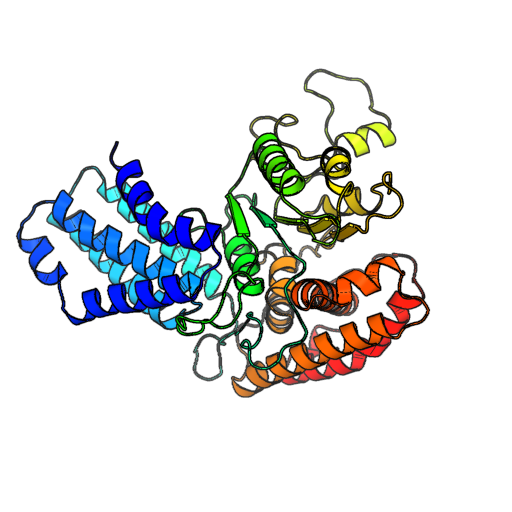 GLY A CA 1
ATOM 3030 C C . GLY A 1 384 ? -16.527 9.082 9.985 1.00 87.81 384 GLY A C 1
ATOM 3031 O O . GLY A 1 384 ? -16.743 9.132 8.779 1.00 87.81 384 GLY A O 1
ATOM 3032 N N . ILE A 1 385 ? -15.461 8.460 10.495 1.00 91.44 385 ILE A N 1
ATOM 3033 C CA . ILE A 1 385 ? -14.445 7.769 9.684 1.00 91.44 385 ILE A CA 1
ATOM 3034 C C . ILE A 1 385 ? -15.070 6.603 8.904 1.00 91.44 385 ILE A C 1
ATOM 3036 O O . ILE A 1 385 ? -14.785 6.434 7.726 1.00 91.44 385 ILE A O 1
ATOM 3040 N N . LEU A 1 386 ? -15.950 5.829 9.543 1.00 92.06 386 LEU A N 1
ATOM 3041 C CA . LEU A 1 386 ? -16.582 4.644 8.956 1.00 92.06 386 LEU A CA 1
ATOM 3042 C C . LEU A 1 386 ? -17.654 4.960 7.902 1.00 92.06 386 LEU A C 1
ATOM 3044 O O . LEU A 1 386 ? -18.174 4.031 7.290 1.00 92.06 386 LEU A O 1
ATOM 3048 N N . THR A 1 387 ? -18.016 6.233 7.703 1.00 89.50 387 THR A N 1
ATOM 3049 C CA . THR A 1 387 ? -18.887 6.639 6.582 1.00 89.50 387 THR A CA 1
ATOM 3050 C C . THR A 1 387 ? -18.140 6.730 5.255 1.00 89.50 387 THR A C 1
ATOM 3052 O O . THR A 1 387 ? -18.763 6.654 4.200 1.00 89.50 387 THR A O 1
ATOM 3055 N N . ASP A 1 388 ? -16.815 6.881 5.303 1.00 90.25 388 ASP A N 1
ATOM 3056 C CA . ASP A 1 388 ? -15.964 6.887 4.123 1.00 90.25 388 ASP A CA 1
ATOM 3057 C C . ASP A 1 388 ? -15.505 5.460 3.808 1.00 90.25 388 ASP A C 1
ATOM 3059 O O . ASP A 1 388 ? -14.875 4.807 4.638 1.00 90.25 388 ASP A O 1
ATOM 3063 N N . GLU A 1 389 ? -15.802 4.971 2.603 1.00 88.31 389 GLU A N 1
ATOM 3064 C CA . GLU A 1 389 ? -15.500 3.592 2.198 1.00 88.31 389 GLU A CA 1
ATOM 3065 C C . GLU A 1 389 ? -13.999 3.266 2.286 1.00 88.31 389 GLU A C 1
ATOM 3067 O O . GLU A 1 389 ? -13.617 2.173 2.712 1.00 88.31 389 GLU A O 1
ATOM 3072 N N . LEU A 1 390 ? -13.133 4.214 1.910 1.00 89.81 390 LEU A N 1
ATOM 3073 C CA . LEU A 1 390 ? -11.690 4.007 1.900 1.00 89.81 390 LEU A CA 1
ATOM 3074 C C . LEU A 1 390 ? -11.139 3.927 3.328 1.00 89.81 390 LEU A C 1
ATOM 3076 O O . LEU A 1 390 ? -10.375 3.013 3.654 1.00 89.81 390 LEU A O 1
ATOM 3080 N N . LEU A 1 391 ? -11.526 4.868 4.189 1.00 93.62 391 LEU A N 1
ATOM 3081 C CA . LEU A 1 391 ? -11.088 4.877 5.581 1.00 93.62 391 LEU A CA 1
ATOM 3082 C C . LEU A 1 391 ? -11.681 3.699 6.363 1.00 93.62 391 LEU A C 1
ATOM 3084 O O . LEU A 1 391 ? -10.962 3.068 7.140 1.00 93.62 391 LEU A O 1
ATOM 3088 N N . ALA A 1 392 ? -12.950 3.353 6.125 1.00 93.94 392 ALA A N 1
ATOM 3089 C CA . ALA A 1 392 ? -13.599 2.189 6.721 1.00 93.94 392 ALA A CA 1
ATOM 3090 C C . ALA A 1 392 ? -12.866 0.891 6.363 1.00 93.94 392 ALA A C 1
ATOM 3092 O O . ALA A 1 392 ? -12.587 0.079 7.246 1.00 93.94 392 ALA A O 1
ATOM 3093 N N . ARG A 1 393 ? -12.466 0.732 5.095 1.00 93.00 393 ARG A N 1
ATOM 3094 C CA . ARG A 1 393 ? -11.661 -0.408 4.639 1.00 93.00 393 ARG A CA 1
ATOM 3095 C C . ARG A 1 393 ? -10.308 -0.481 5.342 1.00 93.00 393 ARG A C 1
ATOM 3097 O O . ARG A 1 393 ? -9.912 -1.556 5.784 1.00 93.00 393 ARG A O 1
ATOM 3104 N N . LEU A 1 394 ? -9.600 0.643 5.484 1.00 95.12 394 LEU A N 1
ATOM 3105 C CA . LEU A 1 394 ? -8.324 0.685 6.211 1.00 95.12 394 LEU A CA 1
ATOM 3106 C C . LEU A 1 394 ? -8.490 0.265 7.679 1.00 95.12 394 LEU A C 1
ATOM 3108 O O . LEU A 1 394 ? -7.683 -0.515 8.185 1.00 95.12 394 LEU A O 1
ATOM 3112 N N . VAL A 1 395 ? -9.549 0.737 8.347 1.00 96.12 395 VAL A N 1
ATOM 3113 C CA . VAL A 1 395 ? -9.879 0.331 9.723 1.00 96.12 395 VAL A CA 1
ATOM 3114 C C . VAL A 1 395 ? -10.192 -1.164 9.790 1.00 96.12 395 VAL A C 1
ATOM 3116 O O . VAL A 1 395 ? -9.645 -1.859 10.645 1.00 96.12 395 VAL A O 1
ATOM 3119 N N . ALA A 1 396 ? -11.012 -1.683 8.876 1.00 96.12 396 ALA A N 1
ATOM 3120 C CA . ALA A 1 396 ? -11.374 -3.095 8.849 1.00 96.12 396 ALA A CA 1
ATOM 3121 C C . ALA A 1 396 ? -10.152 -3.994 8.626 1.00 96.12 396 ALA A C 1
ATOM 3123 O O . ALA A 1 396 ? -9.910 -4.913 9.405 1.00 96.12 396 ALA A O 1
ATOM 3124 N N . ARG A 1 397 ? -9.314 -3.681 7.632 1.00 95.88 397 ARG A N 1
ATOM 3125 C CA . ARG A 1 397 ? -8.078 -4.431 7.357 1.00 95.88 397 ARG A CA 1
ATOM 3126 C C . ARG A 1 397 ? -7.075 -4.354 8.502 1.00 95.88 397 ARG A C 1
ATOM 3128 O O . ARG A 1 397 ? -6.374 -5.329 8.757 1.00 95.88 397 ARG A O 1
ATOM 3135 N N . PHE A 1 398 ? -7.027 -3.237 9.228 1.00 95.44 398 PHE A N 1
ATOM 3136 C CA . PHE A 1 398 ? -6.246 -3.131 10.460 1.00 95.44 398 PHE A CA 1
ATOM 3137 C C . PHE A 1 398 ? -6.762 -4.070 11.558 1.00 95.44 398 PHE A C 1
ATOM 3139 O O . PHE A 1 398 ? -5.963 -4.770 12.181 1.00 95.44 398 PHE A O 1
ATOM 3146 N N . VAL A 1 399 ? -8.081 -4.123 11.777 1.00 94.81 399 VAL A N 1
ATOM 3147 C CA . VAL A 1 399 ? -8.694 -5.065 12.727 1.00 94.81 399 VAL A CA 1
ATOM 3148 C C . VAL A 1 399 ? -8.378 -6.502 12.320 1.00 94.81 399 VAL A C 1
ATOM 3150 O O . VAL A 1 399 ? -7.868 -7.254 13.146 1.00 94.81 399 VAL A O 1
ATOM 3153 N N . VAL A 1 400 ? -8.579 -6.858 11.047 1.00 95.44 400 VAL A N 1
ATOM 3154 C CA . VAL A 1 400 ? -8.256 -8.190 10.511 1.00 95.44 400 VAL A CA 1
ATOM 3155 C C . VAL A 1 400 ? -6.781 -8.531 10.729 1.00 95.44 400 VAL A C 1
ATOM 3157 O O . VAL A 1 400 ? -6.477 -9.586 11.278 1.00 95.44 400 VAL A O 1
ATOM 3160 N N . CYS A 1 401 ? -5.861 -7.624 10.381 1.00 93.88 401 CYS A N 1
ATOM 3161 C CA . CYS A 1 401 ? -4.428 -7.792 10.631 1.00 93.88 401 CYS A CA 1
ATOM 3162 C C . CYS A 1 401 ? -4.154 -8.124 12.099 1.00 93.88 401 CYS A C 1
ATOM 3164 O O . CYS A 1 401 ? -3.421 -9.064 12.400 1.00 93.88 401 CYS A O 1
ATOM 3166 N N . ARG A 1 402 ? -4.735 -7.354 13.022 1.00 89.94 402 ARG A N 1
ATOM 3167 C CA . ARG A 1 402 ? -4.501 -7.541 14.451 1.00 89.94 402 ARG A CA 1
ATOM 3168 C C . ARG A 1 402 ? -5.109 -8.855 14.952 1.00 89.94 402 ARG A C 1
ATOM 3170 O O . ARG A 1 402 ? -4.426 -9.553 15.688 1.00 89.94 402 ARG A O 1
ATOM 3177 N N . VAL A 1 403 ? -6.312 -9.239 14.515 1.00 91.94 403 VAL A N 1
ATOM 3178 C CA . VAL A 1 403 ? -6.915 -10.544 14.856 1.00 91.94 403 VAL A CA 1
ATOM 3179 C C . VAL A 1 403 ? -6.034 -11.695 14.371 1.00 91.94 403 VAL A C 1
ATOM 3181 O O . VAL A 1 403 ? -5.666 -12.561 15.162 1.00 91.94 403 VAL A O 1
ATOM 3184 N N . VAL A 1 404 ? -5.646 -11.691 13.091 1.00 92.38 404 VAL A N 1
ATOM 3185 C CA . VAL A 1 404 ? -4.804 -12.747 12.505 1.00 92.38 404 VAL A CA 1
ATOM 3186 C C . VAL A 1 404 ? -3.503 -12.883 13.294 1.00 92.38 404 VAL A C 1
ATOM 3188 O O . VAL A 1 404 ? -3.130 -13.988 13.684 1.00 92.38 404 VAL A O 1
ATOM 3191 N N . LEU A 1 405 ? -2.830 -11.767 13.589 1.00 88.25 405 LEU A N 1
ATOM 3192 C CA . LEU A 1 405 ? -1.588 -11.795 14.356 1.00 88.25 405 LEU A CA 1
ATOM 3193 C C . LEU A 1 405 ? -1.799 -12.267 15.802 1.00 88.25 405 LEU A C 1
ATOM 3195 O O . LEU A 1 405 ? -0.969 -13.020 16.291 1.00 88.25 405 LEU A O 1
ATOM 3199 N N . THR A 1 406 ? -2.899 -11.911 16.472 1.00 85.75 406 THR A N 1
ATOM 3200 C CA . THR A 1 406 ? -3.207 -12.384 17.838 1.00 85.75 406 THR A CA 1
ATOM 3201 C C . THR A 1 406 ? -3.385 -13.906 17.916 1.00 85.75 406 THR A C 1
ATOM 3203 O O . THR A 1 406 ? -2.980 -14.522 18.907 1.00 85.75 406 THR A O 1
ATOM 3206 N N . HIS A 1 407 ? -3.974 -14.522 16.885 1.00 87.00 407 HIS A N 1
ATOM 3207 C CA . HIS A 1 407 ? -4.236 -15.967 16.841 1.00 87.00 407 HIS A CA 1
ATOM 3208 C C . HIS A 1 407 ? -3.094 -16.794 16.239 1.00 87.00 407 HIS A C 1
ATOM 3210 O O . HIS A 1 407 ? -3.065 -18.018 16.394 1.00 87.00 407 HIS A O 1
ATOM 3216 N N . HIS A 1 408 ? -2.142 -16.158 15.558 1.00 86.25 408 HIS A N 1
ATOM 3217 C CA . HIS A 1 408 ? -1.033 -16.863 14.933 1.00 86.25 408 HIS A CA 1
ATOM 3218 C C . HIS A 1 408 ? -0.106 -17.484 15.992 1.00 86.25 408 HIS A C 1
ATOM 3220 O O . HIS A 1 408 ? 0.380 -16.808 16.899 1.00 86.25 408 HIS A O 1
ATOM 3226 N N . THR A 1 409 ? 0.205 -18.775 15.856 1.00 80.12 409 THR A N 1
ATOM 3227 C CA . THR A 1 409 ? 0.973 -19.559 16.848 1.00 80.12 409 THR A CA 1
ATOM 3228 C C . THR A 1 409 ? 2.325 -18.953 17.211 1.00 80.12 409 THR A C 1
ATOM 3230 O O . THR A 1 409 ? 2.761 -19.062 18.360 1.00 80.12 409 THR A O 1
ATOM 3233 N N . ILE A 1 410 ? 2.974 -18.313 16.241 1.00 72.12 410 ILE A N 1
ATOM 3234 C CA . ILE A 1 410 ? 4.319 -17.744 16.366 1.00 72.12 410 ILE A CA 1
ATOM 3235 C C . ILE A 1 410 ? 4.316 -16.370 17.065 1.00 72.12 410 ILE A C 1
ATOM 3237 O O . ILE A 1 410 ? 5.320 -15.989 17.666 1.00 72.12 410 ILE A O 1
ATOM 3241 N N . VAL A 1 411 ? 3.211 -15.621 17.015 1.00 69.75 411 VAL A N 1
ATOM 3242 C CA . VAL A 1 411 ? 3.138 -14.277 17.602 1.00 69.75 411 VAL A CA 1
ATOM 3243 C C . VAL A 1 411 ? 2.910 -14.397 19.110 1.00 69.75 411 VAL A C 1
ATOM 3245 O O . VAL A 1 411 ? 2.052 -15.146 19.585 1.00 69.75 411 VAL A O 1
ATOM 3248 N N . GLN A 1 412 ? 3.730 -13.695 19.894 1.00 62.69 412 GLN A N 1
ATOM 3249 C CA . GLN A 1 412 ? 3.527 -13.617 21.339 1.00 62.69 412 GLN A CA 1
ATOM 3250 C C . GLN A 1 412 ? 2.305 -12.739 21.606 1.00 62.69 412 GLN A C 1
ATOM 3252 O O . GLN A 1 412 ? 2.204 -11.646 21.050 1.00 62.69 412 GLN A O 1
ATOM 3257 N N . LYS A 1 413 ? 1.380 -13.204 22.459 1.00 59.03 413 LYS A N 1
ATOM 3258 C CA . LYS A 1 413 ? 0.298 -12.342 22.942 1.00 59.03 413 LYS A CA 1
ATOM 3259 C C . LYS A 1 413 ? 0.951 -11.203 23.719 1.00 59.03 413 LYS A C 1
ATOM 3261 O O . LYS A 1 413 ? 1.578 -11.444 24.745 1.00 59.03 413 LYS A O 1
ATOM 3266 N N . THR A 1 414 ? 0.851 -9.986 23.206 1.00 52.16 414 THR A N 1
ATOM 3267 C CA . THR A 1 414 ? 1.147 -8.793 23.992 1.00 52.16 414 THR A CA 1
ATOM 3268 C C . THR A 1 414 ? 0.027 -8.625 25.010 1.00 52.16 414 THR A C 1
ATOM 3270 O O . THR A 1 414 ? -1.141 -8.669 24.621 1.00 52.16 414 THR A O 1
ATOM 3273 N N . ASP A 1 415 ? 0.375 -8.423 26.283 1.00 43.53 415 ASP A N 1
ATOM 3274 C CA . ASP A 1 415 ? -0.551 -8.091 27.381 1.00 43.53 415 ASP A CA 1
ATOM 3275 C C . ASP A 1 415 ? -1.139 -6.671 27.211 1.00 43.53 415 ASP A C 1
ATOM 3277 O O . ASP A 1 415 ? -1.110 -5.837 28.117 1.00 43.53 415 ASP A O 1
ATOM 3281 N N . ASP A 1 416 ? -1.652 -6.357 26.022 1.00 50.84 416 ASP A N 1
ATOM 3282 C CA . ASP A 1 416 ? -2.483 -5.181 25.822 1.00 50.84 416 ASP A CA 1
ATOM 3283 C C . ASP A 1 416 ? -3.829 -5.481 26.499 1.00 50.84 416 ASP A C 1
ATOM 3285 O O . ASP A 1 416 ? -4.522 -6.437 26.148 1.00 50.84 416 ASP A O 1
ATOM 3289 N N . LEU A 1 417 ? -4.158 -4.679 27.517 1.00 39.28 417 LEU A N 1
ATOM 3290 C CA . LEU A 1 417 ? -5.395 -4.768 28.298 1.00 39.28 417 LEU A CA 1
ATOM 3291 C C . LEU A 1 417 ? -6.599 -4.945 27.364 1.00 39.28 417 LEU A C 1
ATOM 3293 O O . LEU A 1 417 ? -6.773 -4.168 26.421 1.00 39.28 417 LEU A O 1
ATOM 3297 N N . SER A 1 418 ? -7.426 -5.962 27.627 1.00 46.88 418 SER A N 1
ATOM 3298 C CA . SER A 1 418 ? -8.620 -6.228 26.830 1.00 46.88 418 SER A CA 1
ATOM 3299 C C . SER A 1 418 ? -9.590 -5.055 26.960 1.00 46.88 418 SER A C 1
ATOM 3301 O O . SER A 1 418 ? -10.269 -4.900 27.976 1.00 46.88 418 SER A O 1
ATOM 3303 N N . ASP A 1 419 ? -9.660 -4.228 25.923 1.00 70.12 419 ASP A N 1
ATOM 3304 C CA . ASP A 1 419 ? -10.830 -3.395 25.694 1.00 70.12 419 ASP A CA 1
ATOM 3305 C C . ASP A 1 419 ? -11.992 -4.338 25.345 1.00 70.12 419 ASP A C 1
ATOM 3307 O O . ASP A 1 419 ? -11.847 -5.250 24.523 1.00 70.12 419 ASP A O 1
ATOM 3311 N N . THR A 1 420 ? -13.137 -4.156 25.992 1.00 79.44 420 THR A N 1
ATOM 3312 C CA . THR A 1 420 ? -14.364 -4.913 25.712 1.00 79.44 420 THR A CA 1
ATOM 3313 C C . THR A 1 420 ? -14.712 -4.886 24.224 1.00 79.44 420 THR A C 1
ATOM 3315 O O . THR A 1 420 ? -14.974 -5.938 23.652 1.00 79.44 420 THR A O 1
ATOM 3318 N N . LEU A 1 421 ? -14.566 -3.729 23.559 1.00 84.69 421 LEU A N 1
ATOM 3319 C CA . LEU A 1 421 ? -14.805 -3.610 22.116 1.00 84.69 421 LEU A CA 1
ATOM 3320 C C . LEU A 1 421 ? -13.865 -4.509 21.299 1.00 84.69 421 LEU A C 1
ATOM 3322 O O . LEU A 1 421 ? -14.273 -5.097 20.300 1.00 84.69 421 LEU A O 1
ATOM 3326 N N . TRP A 1 422 ? -12.599 -4.615 21.713 1.00 87.75 422 TRP A N 1
ATOM 3327 C CA . TRP A 1 422 ? -11.628 -5.471 21.033 1.00 87.75 422 TRP A CA 1
ATOM 3328 C C . TRP A 1 422 ? -11.972 -6.952 21.192 1.00 87.75 422 TRP A C 1
ATOM 3330 O O . TRP A 1 422 ? -11.892 -7.706 20.226 1.00 87.75 422 TRP A O 1
ATOM 3340 N N . THR A 1 423 ? -12.384 -7.347 22.395 1.00 88.69 423 THR A N 1
ATOM 3341 C CA . THR A 1 423 ? -12.781 -8.729 22.688 1.00 88.69 423 THR A CA 1
ATOM 3342 C C . THR A 1 423 ? -13.943 -9.152 21.794 1.00 88.69 423 THR A C 1
ATOM 3344 O O . THR A 1 423 ? -13.901 -10.225 21.196 1.00 88.69 423 THR A O 1
ATOM 3347 N N . ASP A 1 424 ? -14.941 -8.285 21.622 1.00 91.12 424 ASP A N 1
ATOM 3348 C CA . ASP A 1 424 ? -16.086 -8.609 20.778 1.00 91.12 424 ASP A CA 1
ATOM 3349 C C . ASP A 1 424 ? -15.724 -8.666 19.282 1.00 91.12 424 ASP A C 1
ATOM 3351 O O . ASP A 1 424 ? -16.217 -9.530 18.555 1.00 91.12 424 ASP A O 1
ATOM 3355 N N . LEU A 1 425 ? -14.816 -7.798 18.817 1.00 92.31 425 LEU A N 1
ATOM 3356 C CA . LEU A 1 425 ? -14.282 -7.856 17.450 1.00 92.31 425 LEU A CA 1
ATOM 3357 C C . LEU A 1 425 ? -13.490 -9.145 17.187 1.00 92.31 425 LEU A C 1
ATOM 3359 O O . LEU A 1 425 ? -13.566 -9.689 16.084 1.00 92.31 425 LEU A O 1
ATOM 3363 N N . GLU A 1 426 ? -12.737 -9.634 18.173 1.00 91.44 426 GLU A N 1
ATOM 3364 C CA . GLU A 1 426 ? -12.009 -10.908 18.102 1.00 91.44 426 GLU A CA 1
ATOM 3365 C C . GLU A 1 426 ? -12.988 -12.090 17.996 1.00 91.44 426 GLU A C 1
ATOM 3367 O O . GLU A 1 426 ? -12.837 -12.946 17.119 1.00 91.44 426 GLU A O 1
ATOM 3372 N N . VAL A 1 427 ? -14.060 -12.079 18.799 1.00 92.56 427 VAL A N 1
ATOM 3373 C CA . VAL A 1 427 ? -15.135 -13.084 18.741 1.00 92.56 427 VAL A CA 1
ATOM 3374 C C . VAL A 1 427 ? -15.836 -13.072 17.382 1.00 92.56 427 VAL A C 1
ATOM 3376 O O . VAL A 1 427 ? -15.915 -14.119 16.739 1.00 92.56 427 VAL A O 1
ATOM 3379 N N . LEU A 1 428 ? -16.279 -11.902 16.903 1.00 94.81 428 LEU A N 1
ATOM 3380 C CA . LEU A 1 428 ? -16.878 -11.740 15.570 1.00 94.81 428 LEU A CA 1
ATOM 3381 C C . LEU A 1 428 ? -15.974 -12.320 14.477 1.00 94.81 428 LEU A C 1
ATOM 3383 O O . LEU A 1 428 ? -16.426 -12.975 13.541 1.00 94.81 428 LEU A O 1
ATOM 3387 N N . SER A 1 429 ? -14.677 -12.062 14.598 1.00 95.69 429 SER A N 1
ATOM 3388 C CA . SER A 1 429 ? -13.698 -12.403 13.577 1.00 95.69 429 SER A CA 1
ATOM 3389 C C . SER A 1 429 ? -13.277 -13.872 13.576 1.00 95.69 429 SER A C 1
ATOM 3391 O O . SER A 1 429 ? -12.658 -14.313 12.611 1.00 95.69 429 SER A O 1
ATOM 3393 N N . THR A 1 430 ? -13.602 -14.644 14.617 1.00 93.38 430 THR A N 1
ATOM 3394 C CA . THR A 1 430 ? -13.141 -16.035 14.760 1.00 93.38 430 THR A CA 1
ATOM 3395 C C . THR A 1 430 ? -13.684 -16.937 13.646 1.00 93.38 430 THR A C 1
ATOM 3397 O O . THR A 1 430 ? -12.933 -17.721 13.064 1.00 93.38 430 THR A O 1
ATOM 3400 N N . GLU A 1 431 ? -14.966 -16.798 13.292 1.00 94.38 431 GLU A N 1
ATOM 3401 C CA . GLU A 1 431 ? -15.580 -17.568 12.200 1.00 94.38 431 GLU A CA 1
ATOM 3402 C C . GLU A 1 431 ? -14.989 -17.180 10.840 1.00 94.38 431 GLU A C 1
ATOM 3404 O O . GLU A 1 431 ? -14.576 -18.046 10.066 1.00 94.38 431 GLU A O 1
ATOM 3409 N N . HIS A 1 432 ? -14.872 -15.877 10.566 1.00 96.81 432 HIS A N 1
ATOM 3410 C CA . HIS A 1 432 ? -14.282 -15.391 9.320 1.00 96.81 432 HIS A CA 1
ATOM 3411 C C . HIS A 1 432 ? -12.820 -15.821 9.164 1.00 96.81 432 HIS A C 1
ATOM 3413 O O . HIS A 1 432 ? -12.414 -16.210 8.064 1.00 96.81 432 HIS A O 1
ATOM 3419 N N . LEU A 1 433 ? -12.044 -15.797 10.253 1.00 96.00 433 LEU A N 1
ATOM 3420 C CA . LEU A 1 433 ? -10.683 -16.315 10.279 1.00 96.00 433 LEU A CA 1
ATOM 3421 C C . LEU A 1 433 ? -10.686 -17.802 9.915 1.00 96.00 433 LEU A C 1
ATOM 3423 O O . LEU A 1 433 ? -10.047 -18.174 8.937 1.00 96.00 433 LEU A O 1
ATOM 3427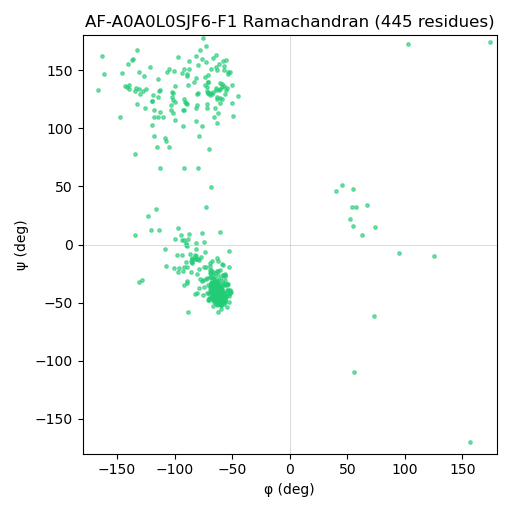 N N . ALA A 1 434 ? -11.449 -18.639 10.625 1.00 95.31 434 ALA A N 1
ATOM 3428 C CA . ALA A 1 434 ? -11.498 -20.081 10.378 1.00 95.31 434 ALA A CA 1
ATOM 3429 C C . ALA A 1 434 ? -11.884 -20.427 8.928 1.00 95.31 434 ALA A C 1
ATOM 3431 O O . ALA A 1 434 ? -11.238 -21.272 8.304 1.00 95.31 434 ALA A O 1
ATOM 3432 N N . LEU A 1 435 ? -12.885 -19.739 8.366 1.00 96.25 435 LEU A N 1
ATOM 3433 C CA . LEU A 1 435 ? -13.289 -19.906 6.968 1.00 96.25 435 LEU A CA 1
ATOM 3434 C C . LEU A 1 435 ? -12.156 -19.532 6.008 1.00 96.25 435 LEU A C 1
ATOM 3436 O O . LEU A 1 435 ? -11.832 -20.313 5.115 1.00 96.25 435 LEU A O 1
ATOM 3440 N N . THR A 1 436 ? -11.511 -18.381 6.218 1.00 95.94 436 THR A N 1
ATOM 3441 C CA . THR A 1 436 ? -10.411 -17.908 5.360 1.00 95.94 436 THR A CA 1
ATOM 3442 C C . THR A 1 436 ? -9.215 -18.860 5.409 1.00 95.94 436 THR A C 1
ATOM 3444 O O . THR A 1 436 ? -8.680 -19.235 4.366 1.00 95.94 436 THR A O 1
ATOM 3447 N N . LEU A 1 437 ? -8.824 -19.306 6.608 1.00 95.44 437 LEU A N 1
ATOM 3448 C CA . LEU A 1 437 ? -7.749 -20.285 6.796 1.00 95.44 437 LEU A CA 1
ATOM 3449 C C . LEU A 1 437 ? -8.083 -21.624 6.134 1.00 95.44 437 LEU A C 1
ATOM 3451 O O . LEU A 1 437 ? -7.200 -22.259 5.564 1.00 95.44 437 LEU A O 1
ATOM 3455 N N . GLY A 1 438 ? -9.357 -22.027 6.168 1.00 94.94 438 GLY A N 1
ATOM 3456 C CA . GLY A 1 438 ? -9.869 -23.202 5.469 1.00 94.94 438 GLY A CA 1
ATOM 3457 C C . GLY A 1 438 ? -9.678 -23.143 3.960 1.00 94.94 438 GLY A C 1
ATOM 3458 O O . GLY A 1 438 ? -9.220 -24.118 3.367 1.00 94.94 438 GLY A O 1
ATOM 3459 N N . GLN A 1 439 ? -9.967 -21.993 3.349 1.00 95.19 439 GLN A N 1
ATOM 3460 C CA . GLN A 1 439 ? -9.773 -21.795 1.910 1.00 95.19 439 GLN A CA 1
ATOM 3461 C C . GLN A 1 439 ? -8.292 -21.781 1.509 1.00 95.19 439 GLN A C 1
ATOM 3463 O O . GLN A 1 439 ? -7.939 -22.245 0.424 1.00 95.19 439 GLN A O 1
ATOM 3468 N N . LEU A 1 440 ? -7.420 -21.270 2.383 1.00 94.06 440 LEU A N 1
ATOM 3469 C CA . LEU A 1 440 ? -5.974 -21.211 2.151 1.00 94.06 440 LEU A CA 1
ATOM 3470 C C . LEU A 1 440 ? -5.229 -22.495 2.553 1.00 94.06 440 LEU A C 1
ATOM 3472 O O . LEU A 1 440 ? -4.077 -22.664 2.162 1.00 94.06 440 LEU A O 1
ATOM 3476 N N . GLY A 1 441 ? -5.865 -23.393 3.313 1.00 93.75 441 GLY A N 1
ATOM 3477 C CA . GLY A 1 441 ? -5.255 -24.630 3.806 1.00 93.75 441 GLY A CA 1
ATOM 3478 C C . GLY A 1 441 ? -4.130 -24.399 4.819 1.00 93.75 441 GLY A C 1
ATOM 3479 O O . GLY A 1 441 ? -3.143 -25.129 4.803 1.00 93.75 441 GLY A O 1
ATOM 3480 N N . CYS A 1 442 ? -4.237 -23.362 5.658 1.00 92.75 442 CYS A N 1
ATOM 3481 C CA . CYS A 1 442 ? -3.180 -22.952 6.593 1.00 92.75 442 CYS A CA 1
ATOM 3482 C C . CYS A 1 442 ? -3.613 -22.918 8.070 1.00 92.75 442 CYS A C 1
ATOM 3484 O O . CYS A 1 442 ? -3.011 -22.212 8.880 1.00 92.75 442 CYS A O 1
ATOM 3486 N N . GLN A 1 443 ? -4.639 -23.690 8.442 1.00 93.50 443 GLN A N 1
ATOM 3487 C CA . GLN A 1 443 ? -5.184 -23.729 9.806 1.00 93.50 443 GLN A CA 1
ATOM 3488 C C . GLN A 1 443 ? -4.133 -24.110 10.860 1.00 93.50 443 GLN A C 1
ATOM 3490 O O . GLN A 1 443 ? -4.140 -23.549 11.951 1.00 93.50 443 GLN A O 1
ATOM 3495 N N . ASP A 1 444 ? -3.188 -24.989 10.512 1.00 90.38 444 ASP A N 1
ATOM 3496 C CA . ASP A 1 444 ? -2.142 -25.494 11.416 1.00 90.38 444 ASP A CA 1
ATOM 3497 C C . ASP A 1 444 ? -1.196 -24.398 11.952 1.00 90.38 444 ASP A C 1
ATOM 3499 O O . ASP A 1 444 ? -0.456 -24.613 12.913 1.00 90.38 444 ASP A O 1
ATOM 3503 N N . HIS A 1 445 ? -1.218 -23.203 11.354 1.00 85.00 445 HIS A N 1
ATOM 3504 C CA . HIS A 1 445 ? -0.439 -22.049 11.805 1.00 85.00 445 HIS A CA 1
ATOM 3505 C C . HIS A 1 445 ? -1.098 -21.272 12.958 1.00 85.00 445 HIS A C 1
ATOM 3507 O O . HIS A 1 445 ? -0.454 -20.384 13.532 1.00 85.00 445 HIS A O 1
ATOM 3513 N N . PHE A 1 446 ? -2.347 -21.578 13.317 1.00 88.56 446 PHE A N 1
ATOM 3514 C CA . PHE A 1 446 ? -3.168 -20.790 14.242 1.00 88.56 446 PHE A CA 1
ATOM 3515 C C . PHE A 1 446 ? -3.617 -21.612 15.458 1.00 88.56 446 PHE A C 1
ATOM 3517 O O . PHE A 1 446 ? -3.665 -22.839 15.407 1.00 88.56 446 PHE A O 1
ATOM 3524 N N . ARG A 1 447 ? -3.857 -20.920 16.580 1.00 83.81 447 ARG A N 1
ATOM 3525 C CA . ARG A 1 447 ? -4.281 -21.516 17.860 1.00 83.81 447 ARG A CA 1
ATOM 3526 C C . ARG A 1 447 ? -5.790 -21.597 18.004 1.00 83.81 447 ARG A C 1
ATOM 3528 O O . ARG A 1 447 ? -6.462 -20.633 17.570 1.00 83.81 447 ARG A O 1
#

Organism: Allomyces macrogynus (strain ATCC 38327) (NCBI:txid578462)

InterPro domains:
  IPR022709 Protein SCAI [PF12070] (15-409)

Sequence (447 aa):
MLTLSARHAADNVNSYYLRTADTGHLLEAYTFYEAILDRHYFDDVMDTKIAYVAAKRLRYCARFMIVCMLLNRLDRVQVLVVEMKKLVDQFAKELDPDDKEGWRKTYRDMAMFVEALNDLPTDDQGRLCAIQPRAASHDIRSGKTMVHDVIIASCWPNQPRFSDLSIDMFRFLQLLEREPVKPQPEQDDSDAPRKFLLNCPSASQIIHHLGSSLRETSSSQFLLFYYSGPGRLTGAPASGSTASVPPSEAAMLGGLDTRPPADDHVHRLHPYDLIPFTRKPFFCVLDSPAAPLFRKTPNLYAGTPFLFLCSPQEYPPSISGHAGTASLFTAFLFHPAVGIASVCRLERVAASGWAAAIEQAKDWEAAVVRYLQEHPLTPAFLHGILTDELLARLVARFVVCRVVLTHHTIVQKTDDLSDTLWTDLEVLSTEHLALTLGQLGCQDHFR

pLDDT: mean 82.78, std 15.0, range [25.77, 98.06]

Foldseek 3Di:
DVVVVLVVVLCPQVVVCLAQVALQSLVVVLVVLVVCVVVVVCVCQVVVLDLVSLVVVLSSLLSNLVSCLLLLVLVVNVVSLVVLVVSLVCSCPRNVDPCSVVSVVLSVLSVLQNVVVQLAAAAPVRHRQGDQLADEDPPDDDDAFLAAAEEAEEEAPPFRDHPQAGNLNSLVSSNQHHNRDNDDPPDDPSRRHRYHRHYLDALVVVLVVLVVRLVVRDQRGEHEYEYAYEWDQFADPDPPDPDDDPPVVRSQQTAGASYDPPDRRRRGDGLVSCQVSLLGAYEYEAHYLNLVSNVPRDNPRPPHDYDYLYDDNDDFPVQHCQLPHDGLLSLLLSPVLSSLCSRLVHNYAHNQLSVQLRVLRVVQLVLLLVCLCPPPPNPPSVNSLSSRPSSSSSVSSSLSSVLSLCFFPRHDNDVPDDDVSNVVSNVSCPVSVVSSCVSRVRPVRGD

Solvent-accessible surface area (backbone atoms only — not comparable to full-atom values): 24525 Å² total; per-residue (Å²): 127,71,81,55,62,63,47,66,64,48,41,55,63,52,48,46,32,34,59,48,44,40,46,31,64,48,51,51,51,44,55,52,49,51,54,45,60,78,65,51,78,62,68,68,37,64,79,68,69,42,57,77,58,38,49,49,52,56,53,46,53,57,48,46,37,51,46,26,52,78,68,69,35,58,74,59,34,60,53,45,56,57,50,48,49,55,52,45,53,48,49,38,69,77,58,58,46,95,59,37,63,58,47,51,49,51,50,51,32,42,52,48,29,54,52,52,70,57,76,49,29,19,24,84,84,69,44,72,62,85,80,81,50,39,45,77,52,87,88,76,73,82,80,73,61,41,51,46,38,34,40,42,36,38,34,53,82,90,47,35,36,44,98,75,42,36,54,51,54,46,38,59,48,46,40,73,33,59,54,72,54,82,76,51,100,86,63,82,68,82,62,40,45,26,48,45,84,35,61,47,38,49,31,68,54,52,52,48,52,53,53,56,43,60,72,70,46,52,83,85,23,28,41,36,39,38,39,37,27,50,37,32,66,53,33,80,71,66,94,87,65,88,70,87,69,54,72,73,60,25,44,66,53,13,24,39,37,18,50,80,90,84,56,98,64,85,25,44,42,34,59,74,74,52,53,76,59,36,75,31,25,25,39,35,39,31,42,21,53,16,24,65,68,48,76,74,62,76,86,84,44,84,92,40,45,66,48,78,51,54,36,71,60,74,57,42,91,91,43,49,56,50,64,91,48,38,43,44,64,51,31,11,60,27,35,53,55,51,22,51,37,59,78,70,62,45,65,63,36,49,58,67,23,50,55,50,18,51,53,44,42,52,54,40,36,53,50,48,42,53,48,53,69,69,40,89,79,47,57,75,63,51,53,66,46,57,62,26,70,68,55,24,48,53,53,20,28,48,51,50,44,52,47,54,48,63,39,26,64,76,40,77,77,71,92,67,77,82,47,70,66,56,54,51,52,46,59,67,41,47,61,47,47,54,54,31,29,60,35,55,71,51,56,91,54,47,110

Mean predicted aligned error: 8.17 Å